Protein AF-A0A0D2Y845-F1 (afdb_monomer)

Structure (mmCIF, N/CA/C/O backbone):
data_AF-A0A0D2Y845-F1
#
_entry.id   AF-A0A0D2Y845-F1
#
loop_
_atom_site.group_PDB
_atom_site.id
_atom_site.type_symbol
_atom_site.label_atom_id
_atom_site.label_alt_id
_atom_site.label_comp_id
_atom_site.label_asym_id
_atom_site.label_entity_id
_atom_site.label_seq_id
_atom_site.pdbx_PDB_ins_code
_atom_site.Cartn_x
_atom_site.Cartn_y
_atom_site.Cartn_z
_atom_site.occupancy
_atom_site.B_iso_or_equiv
_atom_site.auth_seq_id
_atom_site.auth_comp_id
_atom_site.auth_asym_id
_atom_site.auth_atom_id
_atom_site.pdbx_PDB_model_num
ATOM 1 N N . MET A 1 1 ? 48.057 4.081 -8.245 1.00 29.75 1 MET A N 1
ATOM 2 C CA . MET A 1 1 ? 47.762 2.890 -9.068 1.00 29.75 1 MET A CA 1
ATOM 3 C C . MET A 1 1 ? 46.382 3.089 -9.659 1.00 29.75 1 MET A C 1
ATOM 5 O O . MET A 1 1 ? 45.409 3.048 -8.919 1.00 29.75 1 MET A O 1
ATOM 9 N N . ASP A 1 2 ? 46.327 3.400 -10.952 1.00 28.05 2 ASP A N 1
ATOM 10 C CA . ASP A 1 2 ? 45.091 3.588 -11.713 1.00 28.05 2 ASP A CA 1
ATOM 11 C C . ASP A 1 2 ? 44.331 2.267 -11.837 1.00 28.05 2 ASP A C 1
ATOM 13 O O . ASP A 1 2 ? 44.750 1.353 -12.551 1.00 28.05 2 ASP A O 1
ATOM 17 N N . ILE A 1 3 ? 43.208 2.162 -11.132 1.00 28.89 3 ILE A N 1
ATOM 18 C CA . ILE A 1 3 ? 42.312 1.010 -11.218 1.00 28.89 3 ILE A CA 1
ATOM 19 C C . ILE A 1 3 ? 41.376 1.257 -12.403 1.00 28.89 3 ILE A C 1
ATOM 21 O O . ILE A 1 3 ? 40.410 2.014 -12.320 1.00 28.89 3 ILE A O 1
ATOM 25 N N . ARG A 1 4 ? 41.704 0.636 -13.540 1.00 22.50 4 ARG A N 1
ATOM 26 C CA . ARG A 1 4 ? 40.852 0.592 -14.733 1.00 22.50 4 ARG A CA 1
ATOM 27 C C . ARG A 1 4 ? 39.548 -0.138 -14.394 1.00 22.50 4 ARG A C 1
ATOM 29 O O . ARG A 1 4 ? 39.574 -1.303 -14.007 1.00 22.50 4 ARG A O 1
ATOM 36 N N . PHE A 1 5 ? 38.416 0.538 -14.579 1.00 29.61 5 PHE A N 1
ATOM 37 C CA . PHE A 1 5 ? 37.100 -0.099 -14.629 1.00 29.61 5 PHE A CA 1
ATOM 38 C C . PHE A 1 5 ? 37.082 -1.137 -15.771 1.00 29.61 5 PHE A C 1
ATOM 40 O O . PHE A 1 5 ? 37.574 -0.828 -16.858 1.00 29.61 5 PHE A O 1
ATOM 47 N N . PRO A 1 6 ? 36.501 -2.338 -15.589 1.00 28.25 6 PRO A N 1
ATOM 48 C CA . PRO A 1 6 ? 36.469 -3.376 -16.626 1.00 28.25 6 PRO A CA 1
ATOM 49 C C . PRO A 1 6 ? 35.501 -3.069 -17.783 1.00 28.25 6 PRO A C 1
ATOM 51 O O . PRO A 1 6 ? 35.320 -3.893 -18.672 1.00 28.25 6 PRO A O 1
ATOM 54 N N . TYR A 1 7 ? 34.910 -1.876 -17.822 1.00 35.81 7 TYR A N 1
ATOM 55 C CA . TYR A 1 7 ? 34.049 -1.429 -18.909 1.00 35.81 7 TYR A CA 1
ATOM 56 C C . TYR A 1 7 ? 34.626 -0.123 -19.454 1.00 35.81 7 TYR A C 1
ATOM 58 O O . TYR A 1 7 ? 34.648 0.891 -18.757 1.00 35.81 7 TYR A O 1
ATOM 66 N N . GLY A 1 8 ? 35.165 -0.169 -20.677 1.00 28.34 8 GLY A N 1
ATOM 67 C CA . GLY A 1 8 ? 35.668 1.015 -21.375 1.00 28.34 8 GLY A CA 1
ATOM 68 C C . GLY A 1 8 ? 34.583 2.090 -21.552 1.00 28.34 8 GLY A C 1
ATOM 69 O O . GLY A 1 8 ? 33.405 1.829 -21.299 1.00 28.34 8 GLY A O 1
ATOM 70 N N . PRO A 1 9 ? 34.946 3.308 -21.993 1.00 30.45 9 PRO A N 1
ATOM 71 C CA . PRO A 1 9 ? 33.987 4.384 -22.205 1.00 30.45 9 PRO A CA 1
ATOM 72 C C . PRO A 1 9 ? 33.034 4.003 -23.346 1.00 30.45 9 PRO A C 1
ATOM 74 O O . PRO A 1 9 ? 33.333 4.205 -24.523 1.00 30.45 9 PRO A O 1
ATOM 77 N N . HIS A 1 10 ? 31.874 3.437 -23.016 1.00 44.12 10 HIS A N 1
ATOM 78 C CA . HIS A 1 10 ? 30.767 3.394 -23.958 1.00 44.12 10 HIS A CA 1
ATOM 79 C C . HIS A 1 10 ? 30.378 4.843 -24.257 1.00 44.12 10 HIS A C 1
ATOM 81 O O . HIS A 1 10 ? 30.117 5.621 -23.340 1.00 44.12 10 HIS A O 1
ATOM 87 N N . ARG A 1 11 ? 30.389 5.225 -25.543 1.00 42.72 11 ARG A N 1
ATOM 88 C CA . ARG A 1 11 ? 29.846 6.515 -25.986 1.00 42.72 11 ARG A CA 1
ATOM 89 C C . ARG A 1 11 ? 28.438 6.638 -25.409 1.00 42.72 11 ARG A C 1
ATOM 91 O O . ARG A 1 11 ? 27.589 5.814 -25.740 1.00 42.72 11 ARG A O 1
ATOM 98 N N . ILE A 1 12 ? 28.215 7.641 -24.560 1.00 51.91 12 ILE A N 1
ATOM 99 C CA . ILE A 1 12 ? 26.880 7.992 -24.072 1.00 51.91 12 ILE A CA 1
ATOM 100 C C . ILE A 1 12 ? 26.038 8.253 -25.322 1.00 51.91 12 ILE A C 1
ATOM 102 O O . ILE A 1 12 ? 26.299 9.200 -26.065 1.00 51.91 12 ILE A O 1
ATOM 106 N N . ALA A 1 13 ? 25.103 7.353 -25.619 1.00 53.66 13 ALA A N 1
ATOM 107 C CA . ALA A 1 13 ? 24.225 7.516 -26.766 1.00 53.66 13 ALA A CA 1
ATOM 108 C C . ALA A 1 13 ? 23.350 8.750 -26.505 1.00 53.66 13 ALA A C 1
ATOM 110 O O . ALA A 1 13 ? 22.853 8.874 -25.388 1.00 53.66 13 ALA A O 1
ATOM 111 N N . PRO A 1 14 ? 23.151 9.673 -27.461 1.00 57.75 14 PRO A N 1
ATOM 112 C CA . PRO A 1 14 ? 22.289 10.829 -27.234 1.00 57.75 14 PRO A CA 1
ATOM 113 C C . PRO A 1 14 ? 20.884 10.371 -26.825 1.00 57.75 14 PRO A C 1
ATOM 115 O O . PRO A 1 14 ? 20.387 9.355 -27.317 1.00 57.75 14 PRO A O 1
ATOM 118 N N . GLN A 1 15 ? 20.261 11.103 -25.902 1.00 64.88 15 GLN A N 1
ATOM 119 C CA . GLN A 1 15 ? 18.885 10.842 -25.493 1.00 64.88 15 GLN A CA 1
ATOM 120 C C . GLN A 1 15 ? 17.972 11.054 -26.704 1.00 64.88 15 GLN A C 1
ATOM 122 O O . GLN A 1 15 ? 18.014 12.102 -27.353 1.00 64.88 15 GLN A O 1
ATOM 127 N N . CYS A 1 16 ? 17.195 10.030 -27.059 1.00 68.06 16 CYS A N 1
ATOM 128 C CA . CYS A 1 16 ? 16.319 10.096 -28.220 1.00 68.06 16 CYS A CA 1
ATOM 129 C C . CYS A 1 16 ? 15.251 11.177 -28.001 1.00 68.06 16 CYS A C 1
ATOM 131 O O . CYS A 1 16 ? 14.452 11.073 -27.076 1.00 68.06 16 CYS A O 1
ATOM 133 N N . GLN A 1 17 ? 15.213 12.190 -28.871 1.00 70.00 17 GLN A N 1
ATOM 134 C CA . GLN A 1 17 ? 14.203 13.258 -28.825 1.00 70.00 17 GLN A CA 1
ATOM 135 C C . GLN A 1 17 ? 12.869 12.861 -29.478 1.00 70.00 17 GLN A C 1
ATOM 137 O O . GLN A 1 17 ? 11.931 13.656 -29.529 1.00 70.00 17 GLN A O 1
ATOM 142 N N . ALA A 1 18 ? 12.767 11.643 -30.021 1.00 75.88 18 ALA A N 1
ATOM 143 C CA . ALA A 1 18 ? 11.532 11.182 -30.633 1.00 75.88 18 ALA A CA 1
ATOM 144 C C . ALA A 1 18 ? 10.440 10.958 -29.567 1.00 75.88 18 ALA A C 1
ATOM 146 O O . ALA A 1 18 ? 10.749 10.548 -28.445 1.00 75.88 18 ALA A O 1
ATOM 147 N N . PRO A 1 19 ? 9.153 11.148 -29.919 1.00 83.81 19 PRO A N 1
ATOM 148 C CA . PRO A 1 19 ? 8.052 10.904 -28.998 1.00 83.81 19 PRO A CA 1
ATOM 149 C C . PRO A 1 19 ? 8.077 9.482 -28.407 1.00 83.81 19 PRO A C 1
ATOM 151 O O . PRO A 1 19 ? 8.453 8.529 -29.112 1.00 83.81 19 PRO A O 1
ATOM 154 N N . PRO A 1 20 ? 7.632 9.311 -27.146 1.00 88.00 20 PRO A N 1
ATOM 155 C CA . PRO A 1 20 ? 7.591 8.008 -26.491 1.00 88.00 20 PRO A CA 1
ATOM 156 C C . PRO A 1 20 ? 6.699 7.025 -27.255 1.00 88.00 20 PRO A C 1
ATOM 158 O O . PRO A 1 20 ? 5.764 7.417 -27.960 1.00 88.00 20 PRO A O 1
ATOM 161 N N . ILE A 1 21 ? 6.970 5.730 -27.097 1.00 89.69 21 ILE A N 1
ATOM 162 C CA . ILE A 1 21 ? 6.061 4.684 -27.565 1.00 89.69 21 ILE A CA 1
ATOM 163 C C . ILE A 1 21 ? 4.853 4.661 -26.628 1.00 89.69 21 ILE A C 1
ATOM 165 O O . ILE A 1 21 ? 4.997 4.655 -25.406 1.00 89.69 21 ILE A O 1
ATOM 169 N N . VAL A 1 22 ? 3.659 4.681 -27.217 1.00 91.06 22 VAL A N 1
ATOM 170 C CA . VAL A 1 22 ? 2.389 4.707 -26.489 1.00 91.06 22 VAL A CA 1
ATOM 171 C C . VAL A 1 22 ? 1.679 3.382 -26.701 1.00 91.06 22 VAL A C 1
ATOM 173 O O . VAL A 1 22 ? 1.305 3.063 -27.829 1.00 91.06 22 VAL A O 1
ATOM 176 N N . ILE A 1 23 ? 1.459 2.643 -25.618 1.00 91.94 23 ILE A N 1
ATOM 177 C CA . ILE A 1 23 ? 0.666 1.413 -25.625 1.00 91.94 23 ILE A CA 1
ATOM 178 C C . ILE A 1 23 ? -0.760 1.765 -25.224 1.00 91.94 23 ILE A C 1
ATOM 180 O O . ILE A 1 23 ? -0.984 2.552 -24.299 1.00 91.94 23 ILE A O 1
ATOM 184 N N . ARG A 1 24 ? -1.732 1.223 -25.960 1.00 90.81 24 ARG A N 1
ATOM 185 C CA . ARG A 1 24 ? -3.135 1.615 -25.856 1.00 90.81 24 ARG A CA 1
ATOM 186 C C . ARG A 1 24 ? -4.033 0.419 -25.579 1.00 90.81 24 ARG A C 1
ATOM 188 O O . ARG A 1 24 ? -3.859 -0.631 -26.179 1.00 90.81 24 ARG A O 1
ATOM 195 N N . HIS A 1 25 ? -5.042 0.629 -24.748 1.00 89.75 25 HIS A N 1
ATOM 196 C CA . HIS A 1 25 ? -6.138 -0.301 -24.564 1.00 89.75 25 HIS A CA 1
ATOM 197 C C . HIS A 1 25 ? -7.056 -0.291 -25.806 1.00 89.75 25 HIS A C 1
ATOM 199 O O . HIS A 1 25 ? -7.486 0.788 -26.228 1.00 89.75 25 HIS A O 1
ATOM 205 N N . PRO A 1 26 ? -7.407 -1.453 -26.381 1.00 87.00 26 PRO A N 1
ATOM 206 C CA . PRO A 1 26 ? -8.127 -1.542 -27.656 1.00 87.00 26 PRO A CA 1
ATOM 207 C C . PRO A 1 26 ? -9.555 -0.973 -27.616 1.00 87.00 26 PRO A C 1
ATOM 209 O O . PRO A 1 26 ? -9.948 -0.257 -28.538 1.00 87.00 26 PRO A O 1
ATOM 212 N N . HIS A 1 27 ? -10.310 -1.225 -26.540 1.00 85.62 27 HIS A N 1
ATOM 213 C CA . HIS A 1 27 ? -11.726 -0.827 -26.433 1.00 85.62 27 HIS A CA 1
ATOM 214 C C . HIS A 1 27 ? -12.003 0.641 -26.064 1.00 85.62 27 HIS A C 1
ATOM 216 O O . HIS A 1 27 ? -13.142 1.080 -26.207 1.00 85.62 27 HIS A O 1
ATOM 222 N N . TYR A 1 28 ? -11.023 1.419 -25.585 1.00 85.00 28 TYR A N 1
ATOM 223 C CA . TYR A 1 28 ? -11.273 2.814 -25.181 1.00 85.00 28 TYR A CA 1
ATOM 224 C C . TYR A 1 28 ? -10.981 3.814 -26.320 1.00 85.00 28 TYR A C 1
ATOM 226 O O . TYR A 1 28 ? -10.122 3.563 -27.176 1.00 85.00 28 TYR A O 1
ATOM 234 N N . PRO A 1 29 ? -11.644 4.991 -26.336 1.00 83.00 29 PRO A N 1
ATOM 235 C CA . PRO A 1 29 ? -11.369 6.045 -27.312 1.00 83.00 29 PRO A CA 1
ATOM 236 C C . PRO A 1 29 ? -9.913 6.519 -27.273 1.00 83.00 29 PRO A C 1
ATOM 238 O O . PRO A 1 29 ? -9.291 6.552 -26.217 1.00 83.00 29 PRO A O 1
ATOM 241 N N . THR A 1 30 ? -9.365 6.968 -28.405 1.00 80.62 30 THR A N 1
ATOM 242 C CA . THR A 1 30 ? -7.929 7.284 -28.563 1.00 80.62 30 THR A CA 1
ATOM 243 C C . THR A 1 30 ? -7.391 8.297 -27.539 1.00 80.62 30 THR A C 1
ATOM 245 O O . THR A 1 30 ? -6.238 8.220 -27.133 1.00 80.62 30 THR A O 1
ATOM 248 N N . TYR A 1 31 ? -8.198 9.248 -27.083 1.00 80.19 31 TYR A N 1
ATOM 249 C CA . TYR A 1 31 ? -7.777 10.244 -26.087 1.00 80.19 31 TYR A CA 1
ATOM 250 C C . TYR A 1 31 ? -7.807 9.712 -24.639 1.00 80.19 31 TYR A C 1
ATOM 252 O O . TYR A 1 31 ? -7.300 10.362 -23.734 1.00 80.19 31 TYR A O 1
ATOM 260 N N . GLN A 1 32 ? -8.362 8.517 -24.431 1.00 82.75 32 GLN A N 1
ATOM 261 C CA . GLN A 1 32 ? -8.544 7.841 -23.141 1.00 82.75 32 GLN A CA 1
ATOM 262 C C . GLN A 1 32 ? -7.921 6.439 -23.095 1.00 82.75 32 GLN A C 1
ATOM 264 O O . GLN A 1 32 ? -7.968 5.772 -22.069 1.00 82.75 32 GLN A O 1
ATOM 269 N N . SER A 1 33 ? -7.357 5.972 -24.206 1.00 86.44 33 SER A N 1
ATOM 270 C CA . SER A 1 33 ? -6.899 4.595 -24.352 1.00 86.44 33 SER A CA 1
ATOM 271 C C . SER A 1 33 ? -5.459 4.379 -23.906 1.00 86.44 33 SER A C 1
ATOM 273 O O . SER A 1 33 ? -4.983 3.262 -24.000 1.00 86.44 33 SER A O 1
ATOM 275 N N . THR A 1 34 ? -4.712 5.418 -23.540 1.00 90.06 34 THR A N 1
ATOM 276 C CA . THR A 1 34 ? -3.278 5.294 -23.241 1.00 90.06 34 THR A CA 1
ATOM 277 C C . THR A 1 34 ? -3.070 4.542 -21.932 1.00 90.06 34 THR A C 1
ATOM 279 O O . THR A 1 34 ? -3.443 5.069 -20.893 1.00 90.06 34 THR A O 1
ATOM 282 N N . LEU A 1 35 ? -2.455 3.358 -21.993 1.00 90.25 35 LEU A N 1
ATOM 283 C CA . LEU A 1 35 ? -2.086 2.550 -20.827 1.00 90.25 35 LEU A CA 1
ATOM 284 C C . LEU A 1 35 ? -0.686 2.912 -20.337 1.00 90.25 35 LEU A C 1
ATOM 286 O O . LEU A 1 35 ? -0.516 3.305 -19.191 1.00 90.25 35 LEU A O 1
ATOM 290 N N . LEU A 1 36 ? 0.305 2.814 -21.228 1.00 92.06 36 LEU A N 1
ATOM 291 C CA . LEU A 1 36 ? 1.716 3.009 -20.904 1.00 92.06 36 LEU A CA 1
ATOM 292 C C . LEU A 1 36 ? 2.349 3.994 -21.888 1.00 92.06 36 LEU A C 1
ATOM 294 O O . LEU A 1 36 ? 2.061 3.972 -23.091 1.00 92.06 36 LEU A O 1
ATOM 298 N N . ARG A 1 37 ? 3.241 4.845 -21.380 1.00 90.75 37 ARG A N 1
ATOM 299 C CA . ARG A 1 37 ? 4.096 5.731 -22.179 1.00 90.75 37 ARG A CA 1
ATOM 300 C C . ARG A 1 37 ? 5.539 5.425 -21.831 1.00 90.75 37 ARG A C 1
ATOM 302 O O . ARG A 1 37 ? 5.946 5.630 -20.697 1.00 90.75 37 ARG A O 1
ATOM 309 N N . LEU A 1 38 ? 6.289 4.931 -22.806 1.00 91.31 38 LEU A N 1
ATOM 310 C CA . LEU A 1 38 ? 7.636 4.422 -22.588 1.00 91.31 38 LEU A CA 1
ATOM 311 C C . LEU A 1 38 ? 8.640 5.185 -23.472 1.00 91.31 38 LEU A C 1
ATOM 313 O O . LEU A 1 38 ? 8.380 5.375 -24.668 1.00 91.31 38 LEU A O 1
ATOM 317 N N . PRO A 1 39 ? 9.780 5.640 -22.927 1.00 90.19 39 PRO A N 1
ATOM 318 C CA . PRO A 1 39 ? 10.798 6.348 -23.690 1.00 90.19 39 PRO A CA 1
ATOM 319 C C . PRO A 1 39 ? 11.588 5.394 -24.590 1.00 90.19 39 PRO A C 1
ATOM 321 O O . PRO A 1 39 ? 11.810 4.231 -24.266 1.00 90.19 39 PRO A O 1
ATOM 324 N N . ARG A 1 40 ? 12.047 5.905 -25.735 1.00 88.38 40 ARG A N 1
ATOM 325 C CA . ARG A 1 40 ? 12.838 5.142 -26.709 1.00 88.38 40 ARG A CA 1
ATOM 326 C C . ARG A 1 40 ? 14.312 5.155 -26.313 1.00 88.38 40 ARG A C 1
ATOM 328 O O . ARG A 1 40 ? 15.051 6.043 -26.732 1.00 88.38 40 ARG A O 1
ATOM 335 N N . LEU A 1 41 ? 14.726 4.200 -25.489 1.00 86.19 41 LEU A N 1
ATOM 336 C CA . LEU A 1 41 ? 16.092 4.132 -24.954 1.00 86.19 41 LEU A CA 1
ATOM 337 C C . LEU A 1 41 ? 16.890 2.919 -25.464 1.00 86.19 41 LEU A C 1
ATOM 339 O O . LEU A 1 41 ? 18.119 2.931 -25.394 1.00 86.19 41 LEU A O 1
ATOM 343 N N . ASP A 1 42 ? 16.231 1.912 -26.044 1.00 84.44 42 ASP A N 1
ATOM 344 C CA . ASP A 1 42 ? 16.898 0.738 -26.608 1.00 84.44 42 ASP A CA 1
ATOM 345 C C . ASP A 1 42 ? 17.443 1.030 -28.010 1.00 84.44 42 ASP A C 1
ATOM 347 O O . ASP A 1 42 ? 16.703 1.430 -28.910 1.00 84.44 42 ASP A O 1
ATOM 351 N N . VAL A 1 43 ? 18.743 0.810 -28.218 1.00 80.62 43 VAL A N 1
ATOM 352 C CA . VAL A 1 43 ? 19.405 1.055 -29.506 1.00 80.62 43 VAL A CA 1
ATOM 353 C C . VAL A 1 43 ? 19.143 -0.103 -30.471 1.00 80.62 43 VAL A C 1
ATOM 355 O O . VAL A 1 43 ? 19.555 -1.236 -30.236 1.00 80.62 43 VAL A O 1
ATOM 358 N N . VAL A 1 44 ? 18.529 0.204 -31.609 1.00 74.19 44 VAL A N 1
ATOM 359 C CA . VAL A 1 44 ? 18.261 -0.714 -32.719 1.00 74.19 44 VAL A CA 1
ATOM 360 C C . VAL A 1 44 ? 19.255 -0.426 -33.844 1.00 74.19 44 VAL A C 1
ATOM 362 O O . VAL A 1 44 ? 19.237 0.643 -34.464 1.00 74.19 44 VAL A O 1
ATOM 365 N N . LYS A 1 45 ? 20.141 -1.385 -34.136 1.00 63.22 45 LYS A N 1
ATOM 366 C CA . LYS A 1 45 ? 21.018 -1.308 -35.312 1.00 63.22 45 LYS A CA 1
ATOM 367 C C . LYS A 1 45 ? 20.182 -1.570 -36.565 1.00 63.22 45 LYS A C 1
ATOM 369 O O . LYS A 1 45 ? 19.669 -2.673 -36.732 1.00 63.22 45 LYS A O 1
ATOM 374 N N . LYS A 1 46 ? 20.064 -0.589 -37.464 1.00 54.62 46 LYS A N 1
ATOM 375 C CA . LYS A 1 46 ? 19.540 -0.848 -38.812 1.00 54.62 46 LYS A CA 1
ATOM 376 C C . LYS A 1 46 ? 20.580 -1.659 -39.581 1.00 54.62 46 LYS A C 1
ATOM 378 O O . LYS A 1 46 ? 21.694 -1.193 -39.807 1.00 54.62 46 LYS A O 1
ATOM 383 N N . SER A 1 47 ? 20.233 -2.884 -39.959 1.00 44.50 47 SER A N 1
ATOM 384 C CA . SER A 1 47 ? 21.056 -3.704 -40.843 1.00 44.50 47 SER A CA 1
ATOM 385 C C . SER A 1 47 ? 21.212 -3.001 -42.197 1.00 44.50 47 SER A C 1
ATOM 387 O O . SER A 1 47 ? 20.226 -2.828 -42.909 1.00 44.50 47 SER A O 1
ATOM 389 N N . GLY A 1 48 ? 22.439 -2.606 -42.554 1.00 50.31 48 GLY A N 1
ATOM 390 C CA . GLY A 1 48 ? 22.804 -2.311 -43.945 1.00 50.31 48 GLY A CA 1
ATOM 391 C C . GLY A 1 48 ? 23.077 -0.856 -44.346 1.00 50.31 48 GLY A C 1
ATOM 392 O O . GLY A 1 48 ? 23.229 -0.616 -45.539 1.00 50.31 48 GLY A O 1
ATOM 393 N N . GLN A 1 49 ? 23.192 0.112 -43.431 1.00 46.00 49 GLN A N 1
ATOM 394 C CA . GLN A 1 49 ? 23.675 1.459 -43.785 1.00 46.00 49 GLN A CA 1
ATOM 395 C C . GLN A 1 49 ? 24.891 1.852 -42.942 1.00 46.00 49 GLN A C 1
ATOM 397 O O . GLN A 1 49 ? 24.865 1.764 -41.718 1.00 46.00 49 GLN A O 1
ATOM 402 N N . PHE A 1 50 ? 25.956 2.282 -43.625 1.00 47.06 50 PHE A N 1
ATOM 403 C CA . PHE A 1 50 ? 27.200 2.809 -43.047 1.00 47.06 50 PHE A CA 1
ATOM 404 C C . PHE A 1 50 ? 27.046 4.223 -42.454 1.00 47.06 50 PHE A C 1
ATOM 406 O O . PHE A 1 50 ? 28.018 4.777 -41.945 1.00 47.06 50 PHE A O 1
ATOM 413 N N . ASP A 1 51 ? 25.830 4.776 -42.456 1.00 47.06 51 ASP A N 1
ATOM 414 C CA . ASP A 1 51 ? 25.531 6.069 -41.856 1.00 47.06 51 ASP A CA 1
ATOM 415 C C . ASP A 1 51 ? 24.992 5.916 -40.433 1.00 47.06 51 ASP A C 1
ATOM 417 O O . ASP A 1 51 ? 24.166 5.064 -40.109 1.00 47.06 51 ASP A O 1
ATOM 421 N N . SER A 1 52 ? 25.491 6.792 -39.575 1.00 49.50 52 SER A N 1
ATOM 422 C CA . SER A 1 52 ? 25.437 6.833 -38.113 1.00 49.50 52 SER A CA 1
ATOM 423 C C . SER A 1 52 ? 24.045 7.116 -37.510 1.00 49.50 52 SER A C 1
ATOM 425 O O . SER A 1 52 ? 23.932 7.726 -36.449 1.00 49.50 52 SER A O 1
ATOM 427 N N . ASN A 1 53 ? 22.971 6.631 -38.136 1.00 56.62 53 ASN A N 1
ATOM 428 C CA . ASN A 1 53 ? 21.605 6.759 -37.633 1.00 56.62 53 ASN A CA 1
ATOM 429 C C . ASN A 1 53 ? 21.210 5.538 -36.793 1.00 56.62 53 ASN A C 1
ATOM 431 O O . ASN A 1 53 ? 20.592 4.587 -37.277 1.00 56.62 53 ASN A O 1
ATOM 435 N N . PHE A 1 54 ? 21.546 5.582 -35.503 1.00 62.69 54 PHE A N 1
ATOM 436 C CA . PHE A 1 54 ? 20.949 4.692 -34.510 1.00 62.69 54 PHE A CA 1
ATOM 437 C C . PHE A 1 54 ? 19.430 4.919 -34.472 1.00 62.69 54 PHE A C 1
ATOM 439 O O . PHE A 1 54 ? 18.969 6.049 -34.306 1.00 62.69 54 PHE A O 1
ATOM 446 N N . ALA A 1 55 ? 18.641 3.856 -34.637 1.00 71.00 55 ALA A N 1
ATOM 447 C CA . ALA A 1 55 ? 17.215 3.905 -34.338 1.00 71.00 55 ALA A CA 1
ATOM 448 C C . ALA A 1 55 ? 17.018 3.567 -32.857 1.00 71.00 55 ALA A C 1
ATOM 450 O O . ALA A 1 55 ? 17.741 2.735 -32.320 1.00 71.00 55 ALA A O 1
ATOM 451 N N . TYR A 1 56 ? 16.048 4.201 -32.201 1.00 81.25 56 TYR A N 1
ATOM 452 C CA . TYR A 1 56 ? 15.756 3.957 -30.790 1.00 81.25 56 TYR A CA 1
ATOM 453 C C . TYR A 1 56 ? 14.341 3.396 -30.620 1.00 81.25 56 TYR A C 1
ATOM 455 O O . TYR A 1 56 ? 13.381 3.868 -31.244 1.00 81.25 56 TYR A O 1
ATOM 463 N N . GLY A 1 57 ? 14.214 2.391 -29.762 1.00 85.50 57 GLY A N 1
ATOM 464 C CA . GLY A 1 57 ? 12.978 1.676 -29.469 1.00 85.50 57 GLY A CA 1
ATOM 465 C C . GLY A 1 57 ? 12.897 1.254 -28.006 1.00 85.50 57 GLY A C 1
ATOM 466 O O . GLY A 1 57 ? 13.525 1.868 -27.145 1.00 85.50 57 GLY A O 1
ATOM 467 N N . ILE A 1 58 ? 12.097 0.220 -27.752 1.00 88.62 58 ILE A N 1
ATOM 468 C CA . ILE A 1 58 ? 11.919 -0.438 -26.453 1.00 88.62 58 ILE A CA 1
ATOM 469 C C . ILE A 1 58 ? 11.955 -1.950 -26.679 1.00 88.62 58 ILE A C 1
ATOM 471 O O . ILE A 1 58 ? 11.476 -2.431 -27.708 1.00 88.62 58 ILE A O 1
ATOM 475 N N . SER A 1 59 ? 12.493 -2.689 -25.714 1.00 89.44 59 SER A N 1
ATOM 476 C CA . SER A 1 59 ? 12.430 -4.146 -25.654 1.00 89.44 59 SER A CA 1
ATOM 477 C C . SER A 1 59 ? 10.978 -4.623 -25.694 1.00 89.44 59 SER A C 1
ATOM 479 O O . SER A 1 59 ? 10.187 -4.325 -24.795 1.00 89.44 59 SER A O 1
ATOM 481 N N . HIS A 1 60 ? 10.638 -5.381 -26.739 1.00 89.44 60 HIS A N 1
ATOM 482 C CA . HIS A 1 60 ? 9.303 -5.948 -26.928 1.00 89.44 60 HIS A CA 1
ATOM 483 C C . HIS A 1 60 ? 8.845 -6.746 -25.700 1.00 89.44 60 HIS A C 1
ATOM 485 O O . HIS A 1 60 ? 7.740 -6.548 -25.211 1.00 89.44 60 HIS A O 1
ATOM 491 N N . GLU A 1 61 ? 9.712 -7.609 -25.177 1.00 89.94 61 GLU A N 1
ATOM 492 C CA . GLU A 1 61 ? 9.425 -8.475 -24.032 1.00 89.94 61 GLU A CA 1
ATOM 493 C C . GLU A 1 61 ? 9.183 -7.670 -22.750 1.00 89.94 61 GLU A C 1
ATOM 495 O O . GLU A 1 61 ? 8.216 -7.919 -22.039 1.00 89.94 61 GLU A O 1
ATOM 500 N N . THR A 1 62 ? 9.981 -6.629 -22.492 1.00 92.56 62 THR A N 1
ATOM 501 C CA . THR A 1 62 ? 9.769 -5.744 -21.335 1.00 92.56 62 THR A CA 1
ATOM 502 C C . THR A 1 62 ? 8.429 -5.010 -21.430 1.00 92.56 62 THR A C 1
ATOM 504 O O . THR A 1 62 ? 7.720 -4.887 -20.432 1.00 92.56 62 THR A O 1
ATOM 507 N N . ALA A 1 63 ? 8.067 -4.533 -22.625 1.00 93.12 63 ALA A N 1
ATOM 508 C CA . ALA A 1 63 ? 6.781 -3.884 -22.862 1.00 93.12 63 ALA A CA 1
ATOM 509 C C . ALA A 1 63 ? 5.605 -4.860 -22.707 1.00 93.12 63 ALA A C 1
ATOM 511 O O . ALA A 1 63 ? 4.594 -4.500 -22.108 1.00 93.12 63 ALA A O 1
ATOM 512 N N . LEU A 1 64 ? 5.744 -6.089 -23.210 1.00 93.19 64 LEU A N 1
ATOM 513 C CA . LEU A 1 64 ? 4.732 -7.131 -23.078 1.00 93.19 64 LEU A CA 1
ATOM 514 C C . LEU A 1 64 ? 4.508 -7.499 -21.608 1.00 93.19 64 LEU A C 1
ATOM 516 O O . LEU A 1 64 ? 3.376 -7.438 -21.143 1.00 93.19 64 LEU A O 1
ATOM 520 N N . LEU A 1 65 ? 5.577 -7.783 -20.860 1.00 94.12 65 LEU A N 1
ATOM 521 C CA . LEU A 1 65 ? 5.502 -8.111 -19.433 1.00 94.12 65 LEU A CA 1
ATOM 522 C C . LEU A 1 65 ? 4.835 -6.992 -18.620 1.00 94.12 65 LEU A C 1
ATOM 524 O O . LEU A 1 65 ? 4.007 -7.265 -17.755 1.00 94.12 65 LEU A O 1
ATOM 528 N N . ALA A 1 66 ? 5.138 -5.726 -18.926 1.00 94.88 66 ALA A N 1
ATOM 529 C CA . ALA A 1 66 ? 4.470 -4.591 -18.292 1.00 94.88 66 ALA A CA 1
ATOM 530 C C . ALA A 1 66 ? 2.950 -4.597 -18.549 1.00 94.88 66 ALA A C 1
ATOM 532 O O . ALA A 1 66 ? 2.169 -4.350 -17.632 1.00 94.88 66 ALA A O 1
ATOM 533 N N . CYS A 1 67 ? 2.519 -4.919 -19.773 1.00 94.25 67 CYS A N 1
ATOM 534 C CA . CYS A 1 67 ? 1.100 -5.067 -20.104 1.00 94.25 67 CYS A CA 1
ATOM 535 C C . CYS A 1 67 ? 0.446 -6.262 -19.398 1.00 94.25 67 CYS A C 1
ATOM 537 O O . CYS A 1 67 ? -0.688 -6.150 -18.940 1.00 94.25 67 CYS A O 1
ATOM 539 N N . GLN A 1 68 ? 1.152 -7.387 -19.286 1.00 94.12 68 GLN A N 1
ATOM 540 C CA . GLN A 1 68 ? 0.651 -8.575 -18.594 1.00 94.12 68 GLN A CA 1
ATOM 541 C C . GLN A 1 68 ? 0.409 -8.290 -17.109 1.00 94.12 68 GLN A C 1
ATOM 543 O O . GLN A 1 68 ? -0.638 -8.657 -16.587 1.00 94.12 68 GLN A O 1
ATOM 548 N N . ILE A 1 69 ? 1.317 -7.563 -16.447 1.00 95.25 69 ILE A N 1
ATOM 549 C CA . ILE A 1 69 ? 1.181 -7.158 -15.037 1.00 95.25 69 ILE A CA 1
ATOM 550 C C . ILE A 1 69 ? -0.112 -6.367 -14.810 1.00 95.25 69 ILE A C 1
ATOM 552 O O . ILE A 1 69 ? -0.916 -6.721 -13.948 1.00 95.25 69 ILE A O 1
ATOM 556 N N . ILE A 1 70 ? -0.353 -5.327 -15.614 1.00 93.75 70 ILE A N 1
ATOM 557 C CA . ILE A 1 70 ? -1.534 -4.460 -15.452 1.00 93.75 70 ILE A CA 1
ATOM 558 C C . ILE A 1 70 ? -2.836 -5.164 -15.856 1.00 93.75 70 ILE A C 1
ATOM 560 O O . ILE A 1 70 ? -3.913 -4.746 -15.442 1.00 93.75 70 ILE A O 1
ATOM 564 N N . ALA A 1 71 ? -2.743 -6.240 -16.640 1.00 91.62 71 ALA A N 1
ATOM 565 C CA . ALA A 1 71 ? -3.852 -7.118 -16.997 1.00 91.62 71 ALA A CA 1
ATOM 566 C C . ALA A 1 71 ? -4.048 -8.281 -16.001 1.00 91.62 71 ALA A C 1
ATOM 568 O O . ALA A 1 71 ? -4.783 -9.216 -16.300 1.00 91.62 71 ALA A O 1
ATOM 569 N N . GLY A 1 72 ? -3.403 -8.253 -14.828 1.00 90.94 72 GLY A N 1
ATOM 570 C CA . GLY A 1 72 ? -3.559 -9.300 -13.811 1.00 90.94 72 GLY A CA 1
ATOM 571 C C . GLY A 1 72 ? -2.724 -10.551 -14.066 1.00 90.94 72 GLY A C 1
ATOM 572 O O . GLY A 1 72 ? -3.168 -11.654 -13.778 1.00 90.94 72 GLY A O 1
ATOM 573 N N . ASN A 1 73 ? -1.506 -10.379 -14.582 1.00 92.44 73 ASN A N 1
ATOM 574 C CA . ASN A 1 73 ? -0.582 -11.457 -14.954 1.00 92.44 73 ASN A CA 1
ATOM 575 C C . ASN A 1 73 ? -1.106 -12.348 -16.102 1.00 92.44 73 ASN A C 1
ATOM 577 O O . ASN A 1 73 ? -0.821 -13.544 -16.143 1.00 92.44 73 ASN A O 1
ATOM 581 N N . ALA A 1 74 ? -1.855 -11.763 -17.043 1.00 89.56 74 ALA A N 1
ATOM 582 C CA . ALA A 1 74 ? -2.433 -12.466 -18.190 1.00 89.56 74 ALA A CA 1
ATOM 583 C C . ALA A 1 74 ? -1.345 -13.016 -19.133 1.00 89.56 74 ALA A C 1
ATOM 585 O O . ALA A 1 74 ? -0.676 -12.257 -19.833 1.00 89.56 74 ALA A O 1
ATOM 586 N N . GLN A 1 75 ? -1.148 -14.335 -19.156 1.00 82.69 75 GLN A N 1
ATOM 587 C CA . GLN A 1 75 ? -0.075 -14.977 -19.932 1.00 82.69 75 GLN A CA 1
ATOM 588 C C . GLN A 1 75 ? -0.353 -15.018 -21.442 1.00 82.69 75 GLN A C 1
ATOM 590 O O . GLN A 1 75 ? 0.576 -15.085 -22.242 1.00 82.69 75 GLN A O 1
ATOM 595 N N . ASP A 1 76 ? -1.620 -14.934 -21.829 1.00 82.44 76 ASP A N 1
ATOM 596 C CA . ASP A 1 76 ? -2.126 -14.945 -23.202 1.00 82.44 76 ASP A CA 1
ATOM 597 C C . ASP A 1 76 ? -2.139 -13.556 -23.866 1.00 82.44 76 ASP A C 1
ATOM 599 O O . ASP A 1 76 ? -2.525 -13.417 -25.028 1.00 82.44 76 ASP A O 1
ATOM 603 N N . ALA A 1 77 ? -1.699 -12.510 -23.158 1.00 84.25 77 ALA A N 1
ATOM 604 C CA . ALA A 1 77 ? -1.649 -11.169 -23.721 1.00 84.25 77 ALA A CA 1
ATOM 605 C C . ALA A 1 77 ? -0.634 -11.067 -24.872 1.00 84.25 77 ALA A C 1
ATOM 607 O O . ALA A 1 77 ? 0.444 -11.662 -24.848 1.00 84.25 77 ALA A O 1
ATOM 608 N N . PHE A 1 78 ? -0.944 -10.218 -25.850 1.00 86.62 78 PHE A N 1
ATOM 609 C CA . PHE A 1 78 ? -0.067 -9.897 -26.972 1.00 86.62 78 PHE A CA 1
ATOM 610 C C . PHE A 1 78 ? -0.177 -8.414 -27.339 1.00 86.62 78 PHE A C 1
ATOM 612 O O . PHE A 1 78 ? -1.146 -7.728 -27.005 1.00 86.62 78 PHE A O 1
ATOM 619 N N . LEU A 1 79 ? 0.839 -7.898 -28.031 1.00 87.88 79 LEU A N 1
ATOM 620 C CA . LEU A 1 79 ? 0.841 -6.534 -28.555 1.00 87.88 79 LEU A CA 1
ATOM 621 C C . LEU A 1 79 ? 0.414 -6.554 -30.023 1.00 87.88 79 LEU A C 1
ATOM 623 O O . LEU A 1 79 ? 0.930 -7.348 -30.806 1.00 87.88 79 LEU A O 1
ATOM 627 N N . SER A 1 80 ? -0.477 -5.642 -30.410 1.00 87.75 80 SER A N 1
ATOM 628 C CA . SER A 1 80 ? -0.936 -5.488 -31.794 1.00 87.75 80 SER A CA 1
ATOM 629 C C . SER A 1 80 ? -0.766 -4.056 -32.299 1.00 87.75 80 SER A C 1
ATOM 631 O O . SER A 1 80 ? -0.837 -3.097 -31.526 1.00 87.75 80 SER A O 1
ATOM 633 N N . TYR A 1 81 ? -0.564 -3.908 -33.609 1.00 85.06 81 TYR A N 1
ATOM 634 C CA . TYR A 1 81 ? -0.579 -2.616 -34.297 1.00 85.06 81 TYR A CA 1
ATOM 635 C C . TYR A 1 81 ? -1.998 -2.090 -34.545 1.00 85.06 81 TYR A C 1
ATOM 637 O O . TYR A 1 81 ? -2.181 -0.887 -34.746 1.00 85.06 81 TYR A O 1
ATOM 645 N N . ASP A 1 82 ? -3.002 -2.968 -34.515 1.00 80.88 82 ASP A N 1
ATOM 646 C CA . ASP A 1 82 ? -4.405 -2.630 -34.731 1.00 80.88 82 ASP A CA 1
ATOM 647 C C . ASP A 1 82 ? -5.284 -2.966 -33.516 1.00 80.88 82 AS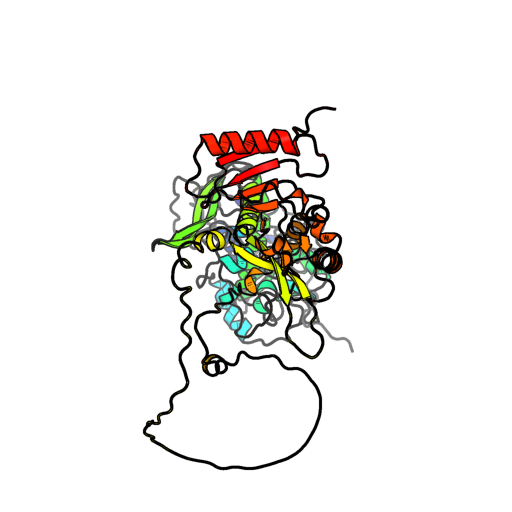P A C 1
ATOM 649 O O . ASP A 1 82 ? -4.954 -3.801 -32.674 1.00 80.88 82 ASP A O 1
ATOM 653 N N . ARG A 1 83 ? -6.454 -2.321 -33.444 1.00 79.12 83 ARG A N 1
ATOM 654 C CA . ARG A 1 83 ? -7.413 -2.504 -32.342 1.00 79.12 83 ARG A CA 1
ATOM 655 C C . ARG A 1 83 ? -8.070 -3.879 -32.301 1.00 79.12 83 ARG A C 1
ATOM 657 O O . ARG A 1 83 ? -8.549 -4.257 -31.240 1.00 79.12 83 ARG A O 1
ATOM 664 N N . LEU A 1 84 ? -8.153 -4.574 -33.434 1.00 76.75 84 LEU A N 1
ATOM 665 C CA . LEU A 1 84 ? -8.826 -5.868 -33.533 1.00 76.75 84 LEU A CA 1
ATOM 666 C C . LEU A 1 84 ? -7.871 -7.031 -33.240 1.00 76.75 84 LEU A C 1
ATOM 668 O O . LEU A 1 84 ? -8.301 -8.177 -33.302 1.00 76.75 84 LEU A O 1
ATOM 672 N N . GLY A 1 85 ? -6.591 -6.753 -32.965 1.00 76.00 85 GLY A N 1
ATOM 673 C CA . GLY A 1 85 ? -5.591 -7.787 -32.706 1.00 76.00 85 GLY A CA 1
ATOM 674 C C . GLY A 1 85 ? -5.176 -8.585 -33.946 1.00 76.00 85 GLY A C 1
ATOM 675 O O . GLY A 1 85 ? -4.530 -9.617 -33.809 1.00 76.00 85 GLY A O 1
ATOM 676 N N . LYS A 1 86 ? -5.536 -8.138 -35.156 1.00 76.81 86 LYS A N 1
ATOM 677 C CA . LYS A 1 86 ? -5.275 -8.865 -36.411 1.00 76.81 86 LYS A CA 1
ATOM 678 C C . LYS A 1 86 ? -3.840 -8.716 -36.914 1.00 76.81 86 LYS A C 1
ATOM 680 O O . LYS A 1 86 ? -3.369 -9.548 -37.682 1.00 76.81 86 LYS A O 1
ATOM 685 N N . GLN A 1 87 ? -3.155 -7.651 -36.517 1.00 79.31 87 GLN A N 1
ATOM 686 C CA . GLN A 1 87 ? -1.797 -7.315 -36.912 1.00 79.31 87 GLN A CA 1
ATOM 687 C C . GLN A 1 87 ? -0.883 -7.338 -35.685 1.00 79.31 87 GLN A C 1
ATOM 689 O O . GLN A 1 87 ? -0.380 -6.303 -35.235 1.00 79.31 87 GLN A O 1
ATOM 694 N N . SER A 1 88 ? -0.676 -8.541 -35.149 1.00 77.00 88 SER A N 1
ATOM 695 C CA . SER A 1 88 ? 0.217 -8.755 -34.012 1.00 77.00 88 SER A CA 1
ATOM 696 C C . SER A 1 88 ? 1.640 -8.264 -34.310 1.00 77.00 88 SER A C 1
ATOM 698 O O . SER A 1 88 ? 2.144 -8.392 -35.428 1.00 77.00 88 SER A O 1
ATOM 700 N N . VAL A 1 89 ? 2.296 -7.701 -33.293 1.00 74.06 89 VAL A N 1
ATOM 701 C CA . VAL A 1 89 ? 3.684 -7.217 -33.370 1.00 74.06 89 VAL A CA 1
ATOM 702 C C . VAL A 1 89 ? 4.666 -8.379 -33.571 1.00 74.06 89 VAL A C 1
ATOM 704 O O . VAL A 1 89 ? 5.683 -8.216 -34.243 1.00 74.06 89 VAL A O 1
ATOM 707 N N . ILE A 1 90 ? 4.336 -9.561 -33.043 1.00 70.69 90 ILE A N 1
ATOM 708 C CA . ILE A 1 90 ? 5.021 -10.836 -33.300 1.00 70.69 90 ILE A CA 1
ATOM 709 C C . ILE A 1 90 ? 3.954 -11.877 -33.646 1.00 70.69 90 ILE A C 1
ATOM 711 O O . ILE A 1 90 ? 2.922 -11.931 -32.982 1.00 70.69 90 ILE A O 1
ATOM 715 N N . MET A 1 91 ? 4.185 -12.706 -34.667 1.00 45.50 91 MET A N 1
ATOM 716 C CA . MET A 1 91 ? 3.282 -13.805 -35.034 1.00 45.50 91 MET A CA 1
ATOM 717 C C . MET A 1 91 ? 3.197 -14.810 -33.869 1.00 45.50 91 MET A C 1
ATOM 719 O O . MET A 1 91 ? 4.043 -15.687 -33.738 1.00 45.50 91 MET A O 1
ATOM 723 N N . SER A 1 92 ? 2.201 -14.643 -33.005 1.00 44.28 92 SER A N 1
ATOM 724 C CA . SER A 1 92 ? 1.797 -15.564 -31.942 1.00 44.28 92 SER A CA 1
ATOM 725 C C . SER A 1 92 ? 0.268 -15.631 -31.935 1.00 44.28 92 SER A C 1
ATOM 727 O O . SER A 1 92 ? -0.380 -14.735 -32.479 1.00 44.28 92 SER A O 1
ATOM 729 N N . SER A 1 93 ? -0.267 -16.737 -31.416 1.00 48.12 93 SER A N 1
ATOM 730 C CA . SER A 1 93 ? -1.622 -17.267 -31.624 1.00 48.12 93 SER A CA 1
ATOM 731 C C . SER A 1 93 ? -2.756 -16.239 -31.596 1.00 48.12 93 SER A C 1
ATOM 733 O O . SER A 1 93 ? -2.764 -15.322 -30.779 1.00 48.12 93 SER A O 1
ATOM 735 N N . GLU A 1 94 ? -3.737 -16.461 -32.474 1.00 44.88 94 GLU A N 1
ATOM 736 C CA . GLU A 1 94 ? -4.956 -15.666 -32.641 1.00 44.88 94 GLU A CA 1
ATOM 737 C C . GLU A 1 94 ? -5.652 -15.386 -31.299 1.00 44.88 94 GLU A C 1
ATOM 739 O O . GLU A 1 94 ? -6.199 -16.286 -30.665 1.00 44.88 94 GLU A O 1
ATOM 744 N N . GLY A 1 95 ? -5.647 -14.124 -30.868 1.00 47.31 95 GLY A N 1
ATOM 745 C CA . GLY A 1 95 ? -6.432 -13.685 -29.720 1.00 47.31 95 GLY A CA 1
ATOM 746 C C . GLY A 1 95 ? -7.907 -13.548 -30.085 1.00 47.31 95 GLY A C 1
ATOM 747 O O . GLY A 1 95 ? -8.253 -12.842 -31.035 1.00 47.31 95 GLY A O 1
ATOM 748 N N . GLN A 1 96 ? -8.794 -14.188 -29.321 1.00 49.66 96 GLN A N 1
ATOM 749 C CA . GLN A 1 96 ? -10.230 -13.937 -29.423 1.00 49.66 96 GLN A CA 1
ATOM 750 C C . GLN A 1 96 ? -10.566 -12.585 -28.783 1.00 49.66 96 GLN A C 1
ATOM 752 O O . GLN A 1 96 ? -10.294 -12.332 -27.613 1.00 49.66 96 GLN A O 1
ATOM 757 N N . SER A 1 97 ? -11.156 -11.693 -29.579 1.00 49.66 97 SER A N 1
ATOM 758 C CA . SER A 1 97 ? -11.660 -10.404 -29.113 1.00 49.66 97 SER A CA 1
ATOM 759 C C . SER A 1 97 ? -13.023 -10.598 -28.454 1.00 49.66 97 SER A C 1
ATOM 761 O O . SER A 1 97 ? -14.043 -10.606 -29.144 1.00 49.66 97 SER A O 1
ATOM 763 N N . ASP A 1 98 ? -13.060 -10.677 -27.128 1.00 53.53 98 ASP A N 1
ATOM 764 C CA . ASP A 1 98 ? -14.311 -10.517 -26.389 1.00 53.53 98 ASP A CA 1
ATOM 765 C C . ASP A 1 98 ? -14.907 -9.113 -26.605 1.00 53.53 98 ASP A C 1
ATOM 767 O O . ASP A 1 98 ? -14.208 -8.099 -26.724 1.00 53.53 98 ASP A O 1
ATOM 771 N N . ASN A 1 99 ? -16.241 -9.029 -26.634 1.00 60.81 99 ASN A N 1
ATOM 772 C CA . ASN A 1 99 ? -16.968 -7.772 -26.865 1.00 60.81 99 ASN A CA 1
ATOM 773 C C . ASN A 1 99 ? -16.843 -6.758 -25.707 1.00 60.81 99 ASN A C 1
ATOM 775 O O . ASN A 1 99 ? -17.256 -5.607 -25.855 1.00 60.81 99 ASN A O 1
ATOM 779 N N . LEU A 1 100 ? -16.281 -7.154 -24.560 1.00 69.69 100 LEU A N 1
ATOM 780 C CA . LEU A 1 100 ? -16.098 -6.294 -23.389 1.00 69.69 100 LEU A CA 1
ATOM 781 C C . LEU A 1 100 ? -14.625 -5.882 -23.225 1.00 69.69 100 LEU A C 1
ATOM 783 O O . LEU A 1 100 ? -13.743 -6.706 -23.454 1.00 69.69 100 LEU A O 1
ATOM 787 N N . PRO A 1 101 ? -14.336 -4.640 -22.776 1.00 79.62 101 PRO A N 1
ATOM 788 C CA . PRO A 1 101 ? -12.968 -4.236 -22.448 1.00 79.62 101 PRO A CA 1
ATOM 789 C C . PRO A 1 101 ? -12.419 -5.147 -21.360 1.00 79.62 101 PRO A C 1
ATOM 791 O O . PRO A 1 101 ? -13.117 -5.357 -20.372 1.00 79.62 101 PRO A O 1
ATOM 794 N N . PHE A 1 102 ? -11.201 -5.666 -21.490 1.00 86.44 102 PHE A N 1
ATOM 795 C CA . PHE A 1 102 ? -10.594 -6.426 -20.397 1.00 86.44 102 PHE A CA 1
ATOM 796 C C . PHE A 1 102 ? -10.340 -5.514 -19.180 1.00 86.44 102 PHE A C 1
ATOM 798 O O . PHE A 1 102 ? -10.140 -4.304 -19.340 1.00 86.44 102 PHE A O 1
ATOM 805 N N . PRO A 1 103 ? -10.446 -6.041 -17.949 1.00 89.44 103 PRO A N 1
ATOM 806 C CA . PRO A 1 103 ? -10.233 -5.235 -16.759 1.00 89.44 103 PRO A CA 1
ATOM 807 C C . PRO A 1 103 ? -8.744 -4.925 -16.562 1.00 89.44 103 PRO A C 1
ATOM 809 O O . PRO A 1 103 ? -7.881 -5.745 -16.863 1.00 89.44 103 PRO A O 1
ATOM 812 N N . ILE A 1 104 ? -8.455 -3.730 -16.047 1.00 90.25 104 ILE A N 1
ATOM 813 C CA . ILE A 1 104 ? -7.094 -3.276 -15.734 1.00 90.25 104 ILE A CA 1
ATOM 814 C C . ILE A 1 104 ? -6.940 -3.128 -14.224 1.00 90.25 104 ILE A C 1
ATOM 816 O O . ILE A 1 104 ? -7.805 -2.565 -13.554 1.00 90.25 104 ILE A O 1
ATOM 820 N N . ILE A 1 105 ? -5.814 -3.581 -13.690 1.00 90.50 105 ILE A N 1
ATOM 821 C CA . ILE A 1 105 ? -5.380 -3.221 -12.345 1.00 90.50 105 ILE A CA 1
ATOM 822 C C . ILE A 1 105 ? -4.716 -1.848 -12.452 1.00 90.50 105 ILE A C 1
ATOM 824 O O . ILE A 1 105 ? -3.771 -1.652 -13.216 1.00 90.50 105 ILE A O 1
ATOM 828 N N . CYS A 1 106 ? -5.249 -0.867 -11.731 1.00 86.38 106 CYS A N 1
ATOM 829 C CA . CYS A 1 106 ? -4.747 0.509 -11.782 1.00 86.38 106 CYS A CA 1
ATOM 830 C C . CYS A 1 106 ? -3.645 0.773 -10.754 1.00 86.38 106 CYS A C 1
ATOM 832 O O . CYS A 1 106 ? -2.940 1.773 -10.855 1.00 86.38 106 CYS A O 1
ATOM 834 N N . ASP A 1 107 ? -3.517 -0.113 -9.772 1.00 85.81 107 ASP A N 1
ATOM 835 C CA . ASP A 1 107 ? -2.882 0.165 -8.501 1.00 85.81 107 ASP A CA 1
ATOM 836 C C . ASP A 1 107 ? -2.107 -1.055 -8.006 1.00 85.81 107 ASP A C 1
ATOM 838 O O . ASP A 1 107 ? -2.619 -2.170 -8.015 1.00 85.81 107 ASP A O 1
ATOM 842 N N . PHE A 1 108 ? -0.870 -0.840 -7.548 1.00 90.00 108 PHE A N 1
ATOM 843 C CA . PHE A 1 108 ? 0.005 -1.939 -7.125 1.00 90.00 108 PHE A CA 1
ATOM 844 C C . PHE A 1 108 ? -0.566 -2.732 -5.941 1.00 90.00 108 PHE A C 1
ATOM 846 O O . PHE A 1 108 ? -0.418 -3.944 -5.888 1.00 90.00 108 PHE A O 1
ATOM 853 N N . GLU A 1 109 ? -1.254 -2.072 -5.009 1.00 87.44 109 GLU A N 1
ATOM 854 C CA . GLU A 1 109 ? -1.865 -2.736 -3.848 1.00 87.44 109 GLU A CA 1
ATOM 855 C C . GLU A 1 109 ? -3.002 -3.703 -4.228 1.00 87.44 109 GLU A C 1
ATOM 857 O O . GLU A 1 109 ? -3.222 -4.696 -3.540 1.00 87.44 109 GLU A O 1
ATOM 862 N N . ASP A 1 110 ? -3.689 -3.448 -5.346 1.00 87.81 110 ASP A N 1
ATOM 863 C CA . ASP A 1 110 ? -4.733 -4.328 -5.885 1.00 87.81 110 ASP A CA 1
ATOM 864 C C . ASP A 1 110 ? -4.153 -5.420 -6.805 1.00 87.81 110 ASP A C 1
ATOM 866 O O . ASP A 1 110 ? -4.890 -6.229 -7.367 1.00 87.81 110 ASP A O 1
ATOM 870 N N . TRP A 1 111 ? -2.832 -5.457 -6.995 1.00 92.62 111 TRP A N 1
ATOM 871 C CA . TRP A 1 111 ? -2.173 -6.480 -7.795 1.00 92.62 111 TRP A CA 1
ATOM 872 C C . TRP A 1 111 ? -1.827 -7.702 -6.948 1.00 92.62 111 TRP A C 1
ATOM 874 O O . TRP A 1 111 ? -1.195 -7.586 -5.900 1.00 92.62 111 TRP A O 1
ATOM 884 N N . GLN A 1 112 ? -2.214 -8.887 -7.417 1.00 91.44 112 GLN A N 1
ATOM 885 C CA . GLN A 1 112 ? -1.822 -10.147 -6.793 1.00 91.44 112 GLN A CA 1
ATOM 886 C C . GLN A 1 112 ? -0.501 -10.646 -7.380 1.00 91.44 112 GLN A C 1
ATOM 888 O O . GLN A 1 112 ? -0.321 -10.699 -8.602 1.00 91.44 112 GLN A O 1
ATOM 893 N N . PHE A 1 113 ? 0.424 -11.027 -6.505 1.00 94.06 113 PHE A N 1
ATOM 894 C CA . PHE A 1 113 ? 1.716 -11.564 -6.896 1.00 94.06 113 PHE A CA 1
ATOM 895 C C . PHE A 1 113 ? 1.552 -12.980 -7.487 1.00 94.06 113 PHE A C 1
ATOM 897 O O . PHE A 1 113 ? 0.924 -13.835 -6.858 1.00 94.06 113 PHE A O 1
ATOM 904 N N . PRO A 1 114 ? 2.111 -13.273 -8.679 1.00 93.56 114 PRO A N 1
ATOM 905 C CA . PRO A 1 114 ? 1.954 -14.571 -9.336 1.00 93.56 114 PRO A CA 1
ATOM 906 C C . PRO A 1 114 ? 2.907 -15.621 -8.744 1.00 93.56 114 PRO A C 1
ATOM 908 O O . PRO A 1 114 ? 3.904 -16.011 -9.359 1.00 93.56 114 PRO A O 1
ATOM 911 N N . HIS A 1 115 ? 2.604 -16.090 -7.532 1.00 90.56 115 HIS A N 1
ATOM 912 C CA . HIS A 1 115 ? 3.383 -17.122 -6.844 1.00 90.56 115 HIS A CA 1
ATOM 913 C C . HIS A 1 115 ? 3.591 -18.356 -7.724 1.00 90.56 115 HIS A C 1
ATOM 915 O O . HIS A 1 115 ? 2.627 -18.908 -8.246 1.00 90.56 115 HIS A O 1
ATOM 921 N N . GLY A 1 116 ? 4.845 -18.792 -7.889 1.00 88.00 116 GLY A N 1
ATOM 922 C CA . GLY A 1 116 ? 5.198 -19.988 -8.669 1.00 88.00 116 GLY A CA 1
ATOM 923 C C . GLY A 1 116 ? 4.987 -19.872 -10.185 1.00 88.00 116 GLY A C 1
ATOM 924 O O . GLY A 1 116 ? 5.310 -20.807 -10.907 1.00 88.00 116 GLY 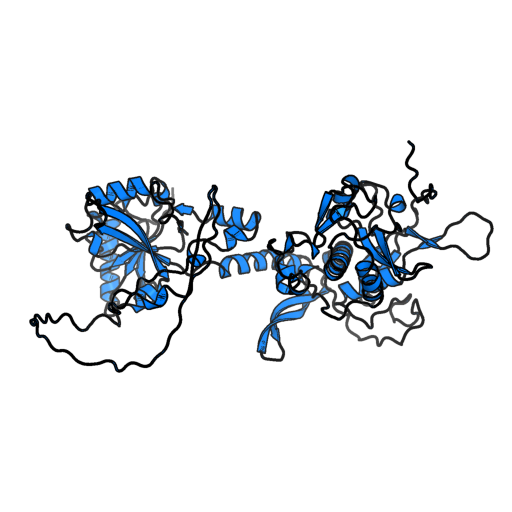A O 1
ATOM 925 N N . HIS A 1 117 ? 4.493 -18.732 -10.674 1.00 90.06 117 HIS A N 1
ATOM 926 C CA . HIS A 1 117 ? 4.147 -18.503 -12.079 1.00 90.06 117 HIS A CA 1
ATOM 927 C C . HIS A 1 117 ? 4.854 -17.255 -12.625 1.00 90.06 117 HIS A C 1
ATOM 929 O O . HIS A 1 117 ? 4.270 -16.465 -13.370 1.00 90.06 117 HIS A O 1
ATOM 935 N N . LEU A 1 118 ? 6.114 -17.046 -12.223 1.00 91.88 118 LEU A N 1
ATOM 936 C CA . LEU A 1 118 ? 6.926 -15.962 -12.767 1.00 91.88 118 LEU A CA 1
ATOM 937 C C . LEU A 1 118 ? 7.184 -16.179 -14.269 1.00 91.88 118 LEU A C 1
ATOM 939 O O . LEU A 1 118 ? 7.362 -17.320 -14.698 1.00 91.88 118 LEU A O 1
ATOM 943 N N . PRO A 1 119 ? 7.257 -15.105 -15.073 1.00 92.00 119 PRO A N 1
ATOM 944 C CA . PRO A 1 119 ? 7.534 -15.231 -16.500 1.00 92.00 119 PRO A CA 1
ATOM 945 C C . PRO A 1 119 ? 8.916 -15.845 -16.770 1.00 92.00 119 PRO A C 1
ATOM 947 O O . PRO A 1 119 ? 9.878 -15.552 -16.057 1.00 92.00 119 PRO A O 1
ATOM 950 N N . GLU A 1 120 ? 9.033 -16.629 -17.846 1.00 90.12 120 GLU A N 1
ATOM 951 C CA . GLU A 1 120 ? 10.258 -17.358 -18.229 1.00 90.12 120 GLU A CA 1
ATOM 952 C C . GLU A 1 120 ? 11.551 -16.513 -18.154 1.00 90.12 120 GLU A C 1
ATOM 954 O O . GLU A 1 120 ? 12.515 -16.982 -17.540 1.00 90.12 120 GLU A O 1
ATOM 959 N N . PRO A 1 121 ? 11.606 -15.256 -18.654 1.00 90.44 121 PRO A N 1
ATOM 960 C CA . PRO A 1 121 ? 12.834 -14.455 -18.608 1.00 90.44 121 PRO A CA 1
ATOM 961 C C . PRO A 1 121 ? 13.361 -14.209 -17.190 1.00 90.44 121 PRO A C 1
ATOM 963 O O . PRO A 1 121 ? 14.560 -14.023 -16.999 1.00 90.44 121 PRO A O 1
ATOM 966 N N . TRP A 1 122 ? 12.475 -14.197 -16.191 1.00 91.31 122 TRP A N 1
ATOM 967 C CA . TRP A 1 122 ? 12.846 -14.041 -14.786 1.00 91.31 122 TRP A CA 1
ATOM 968 C C . TRP A 1 122 ? 13.405 -15.344 -14.213 1.00 91.31 122 TRP A C 1
ATOM 970 O O . TRP A 1 122 ? 14.438 -15.316 -13.547 1.00 91.31 122 TRP A O 1
ATOM 980 N N . LEU A 1 123 ? 12.779 -16.482 -14.527 1.00 89.81 123 LEU A N 1
ATOM 981 C CA . LEU A 1 123 ? 13.221 -17.807 -14.075 1.00 89.81 123 LEU A CA 1
ATOM 982 C C . LEU A 1 123 ? 14.612 -18.167 -14.619 1.00 89.81 123 LEU A C 1
ATOM 984 O O . LEU A 1 123 ? 15.441 -18.717 -13.897 1.00 89.81 123 LEU A O 1
ATOM 988 N N . LEU A 1 124 ? 14.911 -17.792 -15.867 1.00 87.69 124 LEU A N 1
ATOM 989 C CA . LEU A 1 124 ? 16.212 -18.061 -16.490 1.00 87.69 124 LEU A CA 1
ATOM 990 C C . LEU A 1 124 ? 17.371 -17.263 -15.868 1.00 87.69 124 LEU A C 1
ATOM 992 O O . LEU A 1 124 ? 18.523 -17.679 -15.980 1.00 87.69 124 LEU A O 1
ATOM 996 N N . ILE A 1 125 ? 17.088 -16.146 -15.189 1.00 83.81 125 ILE A N 1
ATOM 997 C CA . ILE A 1 125 ? 18.102 -15.372 -14.453 1.00 83.81 125 ILE A CA 1
ATOM 998 C C . ILE A 1 125 ? 18.428 -16.009 -13.101 1.00 83.81 125 ILE A C 1
ATOM 1000 O O . ILE A 1 125 ? 19.554 -15.869 -12.620 1.00 83.81 125 ILE A O 1
ATOM 1004 N N . GLU A 1 126 ? 17.478 -16.712 -12.474 1.00 69.62 126 GLU A N 1
ATOM 1005 C CA . GLU A 1 126 ? 17.676 -17.284 -11.136 1.00 69.62 126 GLU A CA 1
ATOM 1006 C C . GLU A 1 126 ? 18.898 -18.210 -11.087 1.00 69.62 126 GLU A C 1
ATOM 1008 O O . GLU A 1 126 ? 19.694 -18.141 -10.148 1.00 69.62 126 GLU A O 1
ATOM 1013 N N . HIS A 1 127 ? 19.107 -18.995 -12.146 1.00 62.66 127 HIS A N 1
ATOM 1014 C CA . HIS A 1 127 ? 20.244 -19.906 -12.263 1.00 62.66 127 HIS A CA 1
ATOM 1015 C C . HIS A 1 127 ? 21.602 -19.181 -12.199 1.00 62.66 127 HIS A C 1
ATOM 1017 O O . HIS A 1 127 ? 22.551 -19.694 -11.616 1.00 62.66 127 HIS A O 1
ATOM 1023 N N . GLU A 1 128 ? 21.705 -17.962 -12.734 1.00 63.12 128 GLU A N 1
ATOM 1024 C CA . GLU A 1 128 ? 22.942 -17.170 -12.703 1.00 63.12 128 GLU A CA 1
ATOM 1025 C C . GLU A 1 128 ? 23.159 -16.470 -11.350 1.00 63.12 128 GLU A C 1
ATOM 1027 O O . GLU A 1 128 ? 24.291 -16.293 -10.888 1.00 63.12 128 GLU A O 1
ATOM 1032 N N . LEU A 1 129 ? 22.071 -16.067 -10.686 1.00 64.12 129 LEU A N 1
ATOM 1033 C CA . LEU A 1 129 ? 22.129 -15.403 -9.382 1.00 64.12 129 LEU A CA 1
ATOM 1034 C C . LEU A 1 129 ? 22.629 -16.337 -8.274 1.00 64.12 129 LEU A C 1
ATOM 1036 O O . LEU A 1 129 ? 23.292 -15.872 -7.345 1.00 64.12 129 LEU A O 1
ATOM 1040 N N . MET A 1 130 ? 22.351 -17.640 -8.378 1.00 56.31 130 MET A N 1
ATOM 1041 C CA . MET A 1 130 ? 22.828 -18.644 -7.420 1.00 56.31 130 MET A CA 1
ATOM 1042 C C . MET A 1 130 ? 24.342 -18.902 -7.511 1.00 56.31 130 MET A C 1
ATOM 1044 O O . MET A 1 130 ? 24.963 -19.267 -6.511 1.00 56.31 130 MET A O 1
ATOM 1048 N N . GLU A 1 131 ? 24.955 -18.677 -8.676 1.00 52.25 131 GLU A N 1
ATOM 1049 C CA . GLU A 1 131 ? 26.379 -18.951 -8.918 1.00 52.25 131 GLU A CA 1
ATOM 1050 C C . GLU A 1 131 ? 27.306 -17.832 -8.397 1.00 52.25 131 GLU A C 1
ATOM 1052 O O . GLU A 1 131 ? 28.464 -18.082 -8.057 1.00 52.25 131 GLU A O 1
ATOM 1057 N N . ASN A 1 132 ? 26.802 -16.600 -8.252 1.00 54.22 132 ASN A N 1
ATOM 1058 C CA . ASN A 1 132 ? 27.611 -15.417 -7.944 1.00 54.22 132 ASN A CA 1
ATOM 1059 C C . ASN A 1 132 ? 27.400 -14.887 -6.512 1.00 54.22 132 ASN A C 1
ATOM 1061 O O . ASN A 1 132 ? 26.624 -13.960 -6.273 1.00 54.22 132 ASN A O 1
ATOM 1065 N N . LYS A 1 133 ? 28.163 -15.411 -5.542 1.00 53.06 133 LYS A N 1
ATOM 1066 C CA . LYS A 1 133 ? 28.214 -14.885 -4.162 1.00 53.06 133 LYS A CA 1
ATOM 1067 C C . LYS A 1 133 ? 28.981 -13.554 -4.102 1.00 53.06 133 LYS A C 1
ATOM 1069 O O . LYS A 1 133 ? 30.180 -13.534 -3.829 1.00 53.06 133 LYS A O 1
ATOM 1074 N N . SER A 1 134 ? 28.313 -12.429 -4.359 1.00 55.38 134 SER A N 1
ATOM 1075 C CA . SER A 1 134 ? 28.883 -11.099 -4.096 1.00 55.38 134 SER A CA 1
ATOM 1076 C C . SER A 1 134 ? 28.808 -10.726 -2.611 1.00 55.38 134 SER A C 1
ATOM 1078 O O . SER A 1 134 ? 27.995 -11.246 -1.845 1.00 55.38 134 SER A O 1
ATOM 1080 N N . SER A 1 135 ? 29.665 -9.788 -2.195 1.00 57.97 135 SER A N 1
ATOM 1081 C CA . SER A 1 135 ? 29.551 -9.150 -0.881 1.00 57.97 135 SER A CA 1
ATOM 1082 C C . SER A 1 135 ? 28.220 -8.397 -0.783 1.00 57.97 135 SER A C 1
ATOM 1084 O O . SER A 1 135 ? 27.879 -7.599 -1.656 1.00 57.97 135 SER A O 1
ATOM 1086 N N . MET A 1 136 ? 27.484 -8.633 0.304 1.00 59.88 136 MET A N 1
ATOM 1087 C CA . MET A 1 136 ? 26.086 -8.220 0.503 1.00 59.88 136 MET A CA 1
ATOM 1088 C C . MET A 1 136 ? 25.823 -6.701 0.449 1.00 59.88 136 MET A C 1
ATOM 1090 O O . MET A 1 136 ? 24.672 -6.285 0.366 1.00 59.88 136 MET A O 1
ATOM 1094 N N . ASN A 1 137 ? 26.871 -5.871 0.468 1.00 59.53 137 ASN A N 1
ATOM 1095 C CA . ASN A 1 137 ? 26.768 -4.406 0.502 1.00 59.53 137 ASN A CA 1
ATOM 1096 C C . ASN A 1 137 ? 27.295 -3.730 -0.779 1.00 59.53 137 ASN A C 1
ATOM 1098 O O . ASN A 1 137 ? 27.472 -2.506 -0.819 1.00 59.53 137 ASN A O 1
ATOM 1102 N N . CYS A 1 138 ? 27.608 -4.513 -1.813 1.00 62.91 138 CYS A N 1
ATOM 1103 C CA . CYS A 1 138 ? 28.090 -3.990 -3.083 1.00 62.91 138 CYS A CA 1
ATOM 1104 C C . CYS A 1 138 ? 26.947 -3.364 -3.887 1.00 62.91 138 CYS A C 1
ATOM 1106 O O . CYS A 1 138 ? 25.881 -3.939 -4.079 1.00 62.91 138 CYS A O 1
ATOM 1108 N N . CYS A 1 139 ? 27.209 -2.168 -4.387 1.00 67.44 139 CYS A N 1
ATOM 1109 C CA . CYS A 1 139 ? 26.349 -1.418 -5.267 1.00 67.44 139 CYS A CA 1
ATOM 1110 C C . CYS A 1 139 ? 26.180 -2.164 -6.588 1.00 67.44 139 CYS A C 1
ATOM 1112 O O . CYS A 1 139 ? 27.166 -2.449 -7.273 1.00 67.44 139 CYS A O 1
ATOM 1114 N N . LEU A 1 140 ? 24.929 -2.371 -6.993 1.00 71.88 140 LEU A N 1
ATOM 1115 C CA . LEU A 1 140 ? 24.567 -3.065 -8.227 1.00 71.88 140 LEU A CA 1
ATOM 1116 C C . LEU A 1 140 ? 25.152 -2.417 -9.486 1.00 71.88 140 LEU A C 1
ATOM 1118 O O . LEU A 1 140 ? 25.334 -3.081 -10.495 1.00 71.88 140 LEU A O 1
ATOM 1122 N N . VAL A 1 141 ? 25.473 -1.124 -9.446 1.00 69.25 141 VAL A N 1
ATOM 1123 C CA . VAL A 1 141 ? 25.935 -0.375 -10.624 1.00 69.25 141 VAL A CA 1
ATOM 1124 C C . VAL A 1 141 ? 27.452 -0.181 -10.643 1.00 69.25 141 VAL A C 1
ATOM 1126 O O . VAL A 1 141 ? 28.051 -0.136 -11.719 1.00 69.25 141 VAL A O 1
ATOM 1129 N N . SER A 1 142 ? 28.085 -0.036 -9.475 1.00 66.25 142 SER A N 1
ATOM 1130 C CA . SER A 1 142 ? 29.514 0.301 -9.367 1.00 66.25 142 SER A CA 1
ATOM 1131 C C . SER A 1 142 ? 30.391 -0.772 -8.722 1.00 66.25 142 SER A C 1
ATOM 1133 O O . SER A 1 142 ? 31.608 -0.631 -8.774 1.00 66.25 142 SER A O 1
ATOM 1135 N N . GLY A 1 143 ? 29.818 -1.790 -8.074 1.00 64.69 143 GLY A N 1
ATOM 1136 C CA . GLY A 1 143 ? 30.560 -2.818 -7.332 1.00 64.69 143 GLY A CA 1
ATOM 1137 C C . GLY A 1 143 ? 31.159 -2.354 -5.992 1.00 64.69 143 GLY A C 1
ATOM 1138 O O . GLY A 1 143 ? 31.628 -3.183 -5.218 1.00 64.69 143 GLY A O 1
ATOM 1139 N N . ASN A 1 144 ? 31.106 -1.054 -5.676 1.00 71.25 144 ASN A N 1
ATOM 1140 C CA . ASN A 1 144 ? 31.588 -0.461 -4.415 1.00 71.25 144 ASN A CA 1
ATOM 1141 C C . ASN A 1 144 ? 30.492 -0.426 -3.342 1.00 71.25 144 ASN A C 1
ATOM 1143 O O . ASN A 1 144 ? 29.351 -0.734 -3.644 1.00 71.25 144 ASN A O 1
ATOM 1147 N N . LYS A 1 145 ? 30.779 -0.003 -2.102 1.00 75.50 145 LYS A N 1
ATOM 1148 C CA . LYS A 1 145 ? 29.734 0.163 -1.067 1.00 75.50 145 LYS A CA 1
ATOM 1149 C C . LYS A 1 145 ? 28.587 1.056 -1.573 1.00 75.50 145 LYS A C 1
ATOM 1151 O O . LYS A 1 145 ? 28.828 2.200 -1.958 1.00 75.50 145 LYS A O 1
ATOM 1156 N N . GLY A 1 146 ? 27.365 0.524 -1.591 1.00 79.12 146 GLY A N 1
ATOM 1157 C CA . GLY A 1 146 ? 26.152 1.252 -1.981 1.00 79.12 146 GLY A CA 1
ATOM 1158 C C . GLY A 1 146 ? 25.309 1.687 -0.782 1.00 79.12 146 GLY A C 1
ATOM 1159 O O . GLY A 1 146 ? 25.580 1.298 0.353 1.00 79.12 146 GLY A O 1
ATOM 1160 N N . LYS A 1 147 ? 24.275 2.491 -1.038 1.00 86.12 147 LYS A N 1
ATOM 1161 C CA . LYS A 1 147 ? 23.210 2.782 -0.070 1.00 86.12 147 LYS A CA 1
ATOM 1162 C C . LYS A 1 147 ? 22.090 1.746 -0.201 1.00 86.12 147 LYS A C 1
ATOM 1164 O O . LYS A 1 147 ? 21.817 1.335 -1.331 1.00 86.12 147 LYS A O 1
ATOM 1169 N N . PRO A 1 148 ? 21.451 1.335 0.906 1.00 86.25 148 PRO A N 1
ATOM 1170 C CA . PRO A 1 148 ? 20.329 0.408 0.852 1.00 86.25 148 PRO A CA 1
ATOM 1171 C C . PRO A 1 148 ? 19.155 1.035 0.091 1.00 86.25 148 PRO A C 1
ATOM 1173 O O . PRO A 1 148 ? 18.831 2.207 0.279 1.00 86.25 148 PRO A O 1
ATOM 1176 N N . ALA A 1 149 ? 18.537 0.235 -0.766 1.00 88.44 149 ALA A N 1
ATOM 1177 C CA . ALA A 1 149 ? 17.374 0.555 -1.570 1.00 88.44 149 ALA A CA 1
ATOM 1178 C C . ALA A 1 149 ? 16.347 -0.568 -1.390 1.00 88.44 149 ALA A C 1
ATOM 1180 O O . ALA A 1 149 ? 16.641 -1.737 -1.655 1.00 88.44 149 ALA A O 1
ATOM 1181 N N . PHE A 1 150 ? 15.155 -0.215 -0.916 1.00 89.81 150 PHE A N 1
ATOM 1182 C CA . PHE A 1 150 ? 14.071 -1.171 -0.713 1.00 89.81 150 PHE A CA 1
ATOM 1183 C C . PHE A 1 150 ? 13.371 -1.442 -2.045 1.00 89.81 150 PHE A C 1
ATOM 1185 O O . PHE A 1 150 ? 12.934 -0.512 -2.724 1.00 89.81 150 PHE A O 1
ATOM 1192 N N . LEU A 1 151 ? 13.289 -2.714 -2.433 1.00 91.88 151 LEU A N 1
ATOM 1193 C CA . LEU A 1 151 ? 12.640 -3.135 -3.673 1.00 91.88 151 LEU A CA 1
ATOM 1194 C C . LEU A 1 151 ? 11.132 -2.877 -3.594 1.00 91.88 151 LEU A C 1
ATOM 1196 O O . LEU A 1 151 ? 10.568 -2.191 -4.445 1.00 91.88 151 LEU A O 1
ATOM 1200 N N . VAL A 1 152 ? 10.501 -3.347 -2.525 1.00 91.12 152 VAL A N 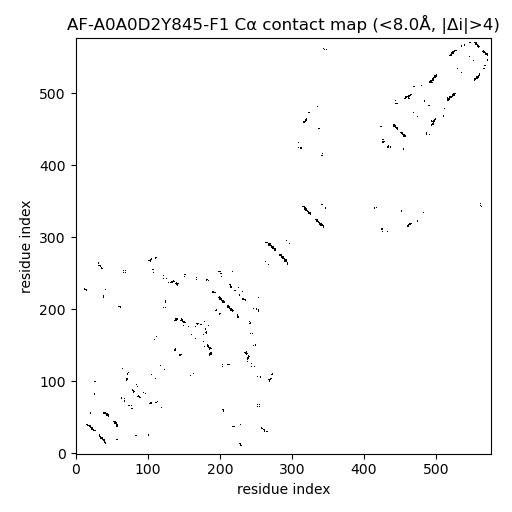1
ATOM 1201 C CA . VAL A 1 152 ? 9.142 -2.979 -2.138 1.00 91.12 152 VAL A CA 1
ATOM 1202 C C . VAL A 1 152 ? 9.240 -1.992 -0.967 1.00 91.12 152 VAL A C 1
ATOM 1204 O O . VAL A 1 152 ? 9.777 -2.367 0.081 1.00 91.12 152 VAL A O 1
ATOM 1207 N N . PRO A 1 153 ? 8.790 -0.734 -1.138 1.00 87.88 153 PRO A N 1
ATOM 1208 C CA . PRO A 1 153 ? 8.826 0.284 -0.089 1.00 87.88 153 PRO A CA 1
ATOM 1209 C C . PRO A 1 153 ? 8.064 -0.111 1.182 1.00 87.88 153 PRO A C 1
ATOM 1211 O O . PRO A 1 153 ? 7.174 -0.964 1.154 1.00 87.88 153 PRO A O 1
ATOM 1214 N N . GLN A 1 154 ? 8.402 0.535 2.301 1.00 80.69 154 GLN A N 1
ATOM 1215 C CA . GLN A 1 154 ? 7.811 0.244 3.612 1.00 80.69 154 GLN A CA 1
ATOM 1216 C C . GLN A 1 154 ? 6.297 0.491 3.633 1.00 80.69 154 GLN A C 1
ATOM 1218 O O . GLN A 1 154 ? 5.559 -0.238 4.292 1.00 80.69 154 GLN A O 1
ATOM 1223 N N . GLU A 1 155 ? 5.830 1.490 2.890 1.00 80.62 155 GLU A N 1
ATOM 1224 C CA . GLU A 1 155 ? 4.426 1.895 2.814 1.00 80.62 155 GLU A CA 1
ATOM 1225 C C . GLU A 1 155 ? 3.539 0.778 2.236 1.00 80.62 155 GLU A C 1
ATOM 1227 O O . GLU A 1 155 ? 2.336 0.748 2.474 1.00 80.62 155 GLU A O 1
ATOM 1232 N N . LEU A 1 156 ? 4.140 -0.184 1.526 1.00 83.75 156 LEU A N 1
ATOM 1233 C CA . LEU A 1 156 ? 3.467 -1.329 0.910 1.00 83.75 156 LEU A CA 1
ATOM 1234 C C . LEU A 1 156 ? 3.570 -2.603 1.762 1.00 83.75 156 LEU A C 1
ATOM 1236 O O . LEU A 1 156 ? 3.350 -3.709 1.268 1.00 83.75 156 LEU A O 1
ATOM 1240 N N . PHE A 1 157 ? 3.889 -2.479 3.053 1.00 78.94 157 PHE A N 1
ATOM 1241 C CA . PHE A 1 157 ? 3.904 -3.617 3.973 1.00 78.94 157 PHE A CA 1
ATOM 1242 C C . PHE A 1 157 ? 2.578 -4.408 4.022 1.00 78.94 157 PHE A C 1
ATOM 1244 O O . PHE A 1 157 ? 2.650 -5.639 3.992 1.00 78.94 157 PHE A O 1
ATOM 1251 N N . PRO A 1 158 ? 1.380 -3.782 4.007 1.00 79.25 158 PRO A N 1
ATOM 1252 C CA . PRO A 1 158 ? 0.121 -4.530 3.933 1.00 79.25 158 PRO A CA 1
ATOM 1253 C C . PRO A 1 158 ? 0.036 -5.423 2.689 1.00 79.25 158 PRO A C 1
ATOM 1255 O O . PRO A 1 158 ? -0.360 -6.583 2.780 1.00 79.25 158 PRO A O 1
ATOM 1258 N N . TRP A 1 159 ? 0.504 -4.923 1.541 1.00 86.88 159 TRP A N 1
ATOM 1259 C CA . TRP A 1 159 ? 0.557 -5.695 0.300 1.00 86.88 159 TRP A CA 1
ATOM 1260 C C . TRP A 1 159 ? 1.512 -6.895 0.403 1.00 86.88 159 TRP A C 1
ATOM 1262 O O . TRP A 1 159 ? 1.180 -7.980 -0.078 1.00 86.88 159 TRP A O 1
ATOM 1272 N N . LEU A 1 160 ? 2.667 -6.734 1.069 1.00 83.81 160 LEU A N 1
ATOM 1273 C CA . LEU A 1 160 ? 3.608 -7.836 1.325 1.00 83.81 160 LEU A CA 1
ATOM 1274 C C . LEU A 1 160 ? 2.963 -8.956 2.150 1.00 83.81 160 LEU A C 1
ATOM 1276 O O . LEU A 1 160 ? 3.198 -10.132 1.871 1.00 83.81 160 LEU A O 1
ATOM 1280 N N . GLN A 1 161 ? 2.163 -8.600 3.159 1.00 80.12 161 GLN A N 1
ATOM 1281 C CA . GLN A 1 161 ? 1.445 -9.568 3.992 1.00 80.12 161 GLN A CA 1
ATOM 1282 C C . GLN A 1 161 ? 0.323 -10.257 3.214 1.00 80.12 161 GLN A C 1
ATOM 1284 O O . GLN A 1 161 ? 0.234 -11.484 3.225 1.00 80.12 161 GLN A O 1
ATOM 1289 N N . GLN A 1 162 ? -0.492 -9.475 2.503 1.00 83.31 162 GLN A N 1
ATOM 1290 C CA . GLN A 1 162 ? -1.576 -9.969 1.656 1.00 83.31 162 GLN A CA 1
ATOM 1291 C C . GLN A 1 162 ? -1.075 -10.986 0.623 1.00 83.31 162 GLN A C 1
ATOM 1293 O O . GLN A 1 162 ? -1.696 -12.029 0.437 1.00 83.31 162 GLN A O 1
ATOM 1298 N N . ASN A 1 163 ? 0.071 -10.713 -0.000 1.00 87.00 163 ASN A N 1
ATOM 1299 C CA . ASN A 1 163 ? 0.692 -11.579 -1.001 1.00 87.00 163 ASN A CA 1
ATOM 1300 C C . ASN A 1 163 ? 1.725 -12.539 -0.407 1.00 87.00 163 ASN A C 1
ATOM 1302 O O . ASN A 1 163 ? 2.634 -12.943 -1.116 1.00 87.00 163 ASN A O 1
ATOM 1306 N N . ARG A 1 164 ? 1.666 -12.854 0.895 1.00 85.31 164 ARG A N 1
ATOM 1307 C CA . ARG A 1 164 ? 2.533 -13.855 1.553 1.00 85.31 164 ARG A CA 1
ATOM 1308 C C . ARG A 1 164 ? 4.009 -13.783 1.133 1.00 85.31 164 ARG A C 1
ATOM 1310 O O . ARG A 1 164 ? 4.704 -14.789 1.045 1.00 85.31 164 ARG A O 1
ATOM 1317 N N . MET A 1 165 ? 4.535 -12.577 0.915 1.00 85.81 165 MET A N 1
ATOM 1318 C CA . MET A 1 165 ? 5.884 -12.397 0.363 1.00 85.81 165 MET A CA 1
ATOM 1319 C C . MET A 1 165 ? 6.980 -12.862 1.336 1.00 85.81 165 MET A C 1
ATOM 1321 O O . MET A 1 165 ? 8.141 -13.000 0.951 1.00 85.81 165 MET A O 1
ATOM 1325 N N . ARG A 1 166 ? 6.610 -13.139 2.596 1.00 83.50 166 ARG A N 1
ATOM 1326 C CA . ARG A 1 166 ? 7.463 -13.771 3.608 1.00 83.50 166 ARG A CA 1
ATOM 1327 C C . ARG A 1 166 ? 7.909 -15.181 3.213 1.00 83.50 166 ARG A C 1
ATOM 1329 O O . ARG A 1 166 ? 8.981 -15.585 3.648 1.00 83.50 166 ARG A O 1
ATOM 1336 N N . ASP A 1 167 ? 7.163 -15.881 2.362 1.00 85.38 167 ASP A N 1
ATOM 1337 C CA . ASP A 1 167 ? 7.518 -17.228 1.892 1.00 85.38 167 ASP A CA 1
ATOM 1338 C C . ASP A 1 167 ? 8.840 -17.238 1.100 1.00 85.38 167 ASP A C 1
ATOM 1340 O O . ASP A 1 167 ? 9.505 -18.265 0.991 1.00 85.38 167 ASP A O 1
ATOM 1344 N N . TYR A 1 168 ? 9.261 -16.073 0.595 1.00 85.25 168 TYR A N 1
ATOM 1345 C CA . TYR A 1 168 ? 10.519 -15.880 -0.130 1.00 85.25 168 TYR A CA 1
ATOM 1346 C C . TYR A 1 168 ? 11.669 -15.367 0.747 1.00 85.25 168 TYR A C 1
ATOM 1348 O O . TYR A 1 168 ? 12.768 -15.119 0.248 1.00 85.25 168 TYR A O 1
ATOM 1356 N N . VAL A 1 169 ? 11.438 -15.175 2.046 1.00 84.50 169 VAL A N 1
ATOM 1357 C CA . VAL A 1 169 ? 12.458 -14.735 3.003 1.00 84.50 169 VAL A CA 1
ATOM 1358 C C . VAL A 1 169 ? 13.164 -15.954 3.596 1.00 84.50 169 VAL A C 1
ATOM 1360 O O . VAL A 1 169 ? 12.535 -16.953 3.933 1.00 84.50 169 VAL A O 1
ATOM 1363 N N . ALA A 1 170 ? 14.491 -15.881 3.731 1.00 76.44 170 ALA A N 1
ATOM 1364 C CA . ALA A 1 170 ? 15.280 -16.973 4.293 1.00 76.44 170 ALA A CA 1
ATOM 1365 C C . ALA A 1 170 ? 14.888 -17.274 5.752 1.00 76.44 170 ALA A C 1
ATOM 1367 O O . ALA A 1 170 ? 14.651 -16.364 6.551 1.00 76.44 170 ALA A O 1
ATOM 1368 N N . PHE A 1 171 ? 14.878 -18.560 6.107 1.00 63.94 171 PHE A N 1
ATOM 1369 C CA . PHE A 1 171 ? 14.649 -19.011 7.479 1.00 63.94 171 PHE A CA 1
ATOM 1370 C C . PHE A 1 171 ? 15.709 -18.411 8.423 1.00 63.94 171 PHE A C 1
ATOM 1372 O O . PHE A 1 171 ? 16.904 -18.496 8.138 1.00 63.94 171 PHE A O 1
ATOM 1379 N N . GLY A 1 172 ? 15.276 -17.789 9.524 1.00 59.31 172 GLY A N 1
ATOM 1380 C CA . GLY A 1 172 ? 16.161 -17.120 10.489 1.00 59.31 172 GLY A CA 1
ATOM 1381 C C . GLY A 1 172 ? 16.500 -15.651 10.188 1.00 59.31 172 GLY A C 1
ATOM 1382 O O . GLY A 1 172 ? 17.322 -15.071 10.892 1.00 59.31 172 GLY A O 1
ATOM 1383 N N . ASP A 1 173 ? 15.896 -15.014 9.176 1.00 67.62 173 ASP A N 1
ATOM 1384 C CA . ASP A 1 173 ? 15.957 -13.547 9.048 1.00 67.62 173 ASP A CA 1
ATOM 1385 C C . ASP A 1 173 ? 15.052 -12.903 10.120 1.00 67.62 173 ASP A C 1
ATOM 1387 O O . ASP A 1 173 ? 13.833 -12.835 9.967 1.00 67.62 173 ASP A O 1
ATOM 1391 N N . GLU A 1 174 ? 15.653 -12.458 11.228 1.00 57.75 174 GLU A N 1
ATOM 1392 C CA . GLU A 1 174 ? 14.964 -11.827 12.373 1.00 57.75 174 GLU A CA 1
ATOM 1393 C C . GLU A 1 174 ? 14.413 -10.423 12.064 1.00 57.75 174 GLU A C 1
ATOM 1395 O O . GLU A 1 174 ? 13.702 -9.823 12.873 1.00 57.75 174 GLU A O 1
ATOM 1400 N N . ARG A 1 175 ? 14.736 -9.859 10.894 1.00 65.75 175 ARG A N 1
ATOM 1401 C CA . ARG A 1 175 ? 14.300 -8.513 10.509 1.00 65.75 175 ARG A CA 1
ATOM 1402 C C . ARG A 1 175 ? 12.799 -8.487 10.225 1.00 65.75 175 ARG A C 1
ATOM 1404 O O . ARG A 1 175 ? 12.249 -9.375 9.577 1.00 65.75 175 ARG A O 1
ATOM 1411 N N . VAL A 1 176 ? 12.136 -7.410 10.651 1.00 57.56 176 VAL A N 1
ATOM 1412 C CA . VAL A 1 176 ? 10.707 -7.183 10.380 1.00 57.56 176 VAL A CA 1
ATOM 1413 C C . VAL A 1 176 ? 10.473 -7.179 8.867 1.00 57.56 176 VAL A C 1
ATOM 1415 O O . VAL A 1 176 ? 11.211 -6.515 8.149 1.00 57.56 176 VAL A O 1
ATOM 1418 N N . GLY A 1 177 ? 9.449 -7.899 8.391 1.00 60.16 177 GLY A N 1
ATOM 1419 C CA . GLY A 1 177 ? 9.290 -8.364 7.000 1.00 60.16 177 GLY A CA 1
ATOM 1420 C C . GLY A 1 177 ? 9.787 -7.450 5.866 1.00 60.16 177 GLY A C 1
ATOM 1421 O O . GLY A 1 177 ? 10.486 -7.932 4.979 1.00 60.16 177 GLY A O 1
ATOM 1422 N N . TYR A 1 178 ? 9.503 -6.140 5.889 1.00 66.38 178 TYR A N 1
ATOM 1423 C CA . TYR A 1 178 ? 9.949 -5.204 4.839 1.00 66.38 178 TYR A CA 1
ATOM 1424 C C . TYR A 1 178 ? 11.463 -4.903 4.853 1.00 66.38 178 TYR A C 1
ATOM 1426 O O . TYR A 1 178 ? 12.029 -4.541 3.823 1.00 66.38 178 TYR A O 1
ATOM 1434 N N . GLN A 1 179 ? 12.132 -5.063 5.996 1.00 73.12 179 GLN A N 1
ATOM 1435 C CA . GLN A 1 179 ? 13.579 -4.894 6.169 1.00 73.12 179 GLN A CA 1
ATOM 1436 C C . GLN A 1 179 ? 14.372 -6.171 5.871 1.00 73.12 179 GLN A C 1
ATOM 1438 O O . GLN A 1 179 ? 15.599 -6.182 6.042 1.00 73.12 179 GLN A O 1
ATOM 1443 N N . SER A 1 180 ? 13.689 -7.241 5.450 1.00 79.31 180 SER A N 1
ATOM 1444 C CA . SER A 1 180 ? 14.342 -8.488 5.081 1.00 79.31 180 SER A CA 1
ATOM 1445 C C . SER A 1 180 ? 15.413 -8.247 4.025 1.00 79.31 180 SER A C 1
ATOM 1447 O O . SER A 1 180 ? 15.260 -7.439 3.105 1.00 79.31 180 SER A O 1
ATOM 1449 N N . ARG A 1 181 ? 16.496 -9.015 4.124 1.00 81.81 181 ARG A N 1
ATOM 1450 C CA . ARG A 1 181 ? 17.585 -8.993 3.142 1.00 81.81 181 ARG A CA 1
ATOM 1451 C C . ARG A 1 181 ? 17.099 -9.320 1.729 1.00 81.81 181 ARG A C 1
ATOM 1453 O O . ARG A 1 181 ? 17.665 -8.806 0.771 1.00 81.81 181 ARG A O 1
ATOM 1460 N N . ALA A 1 182 ? 16.033 -10.113 1.615 1.00 84.62 182 ALA A N 1
ATOM 1461 C CA . ALA A 1 182 ? 15.395 -10.454 0.348 1.00 84.62 182 ALA A CA 1
ATOM 1462 C C . ALA A 1 182 ? 14.789 -9.230 -0.371 1.00 84.62 182 ALA A C 1
ATOM 1464 O O . ALA A 1 182 ? 14.740 -9.216 -1.601 1.00 84.62 182 ALA A O 1
ATOM 1465 N N . ASN A 1 183 ? 14.384 -8.199 0.383 1.00 88.88 183 ASN A N 1
ATOM 1466 C CA . ASN A 1 183 ? 13.741 -6.976 -0.109 1.00 88.88 183 ASN A CA 1
ATOM 1467 C C . ASN A 1 183 ? 14.710 -5.783 -0.259 1.00 88.88 183 ASN A C 1
ATOM 1469 O O . ASN A 1 183 ? 14.290 -4.676 -0.597 1.00 88.88 183 ASN A O 1
ATOM 1473 N N . VAL A 1 184 ? 16.007 -5.962 0.011 1.00 86.38 184 VAL A N 1
ATOM 1474 C CA . VAL A 1 184 ? 16.984 -4.864 -0.000 1.00 86.38 184 VAL A CA 1
ATOM 1475 C C . VAL A 1 184 ? 18.069 -5.128 -1.031 1.00 86.38 184 VAL A C 1
ATOM 1477 O O . VAL A 1 184 ? 18.758 -6.143 -0.984 1.00 86.38 184 VAL A O 1
ATOM 1480 N N . CYS A 1 185 ? 18.281 -4.163 -1.921 1.00 87.50 185 CYS A N 1
ATOM 1481 C CA . CYS A 1 185 ? 19.470 -4.100 -2.761 1.00 87.50 185 CYS A CA 1
ATOM 1482 C C . CYS A 1 185 ? 20.291 -2.844 -2.439 1.00 87.50 185 CYS A C 1
ATOM 1484 O O . CYS A 1 185 ? 19.856 -1.989 -1.673 1.00 87.50 185 CYS A O 1
ATOM 1486 N N . HIS A 1 186 ? 21.503 -2.727 -2.986 1.00 86.75 186 HIS A N 1
ATOM 1487 C CA . HIS A 1 186 ? 22.354 -1.559 -2.755 1.00 86.75 186 HIS A CA 1
ATOM 1488 C C . HIS A 1 186 ? 22.588 -0.792 -4.056 1.00 86.75 186 HIS A C 1
ATOM 1490 O O . HIS A 1 186 ? 23.073 -1.348 -5.040 1.00 86.75 186 HIS A O 1
ATOM 1496 N N . LEU A 1 187 ? 22.282 0.504 -4.063 1.00 86.25 187 LEU A N 1
ATOM 1497 C CA . LEU A 1 187 ? 22.422 1.383 -5.228 1.00 86.25 187 LEU A CA 1
ATOM 1498 C C . LEU A 1 187 ? 23.403 2.526 -4.951 1.00 86.25 187 LEU A C 1
ATOM 1500 O O . LEU A 1 187 ? 23.816 2.767 -3.812 1.00 86.25 187 LEU A O 1
ATOM 1504 N N . ARG A 1 188 ? 23.812 3.240 -6.006 1.00 85.44 188 ARG A N 1
ATOM 1505 C CA . ARG A 1 188 ? 24.555 4.492 -5.827 1.00 85.44 188 ARG A CA 1
ATOM 1506 C C . ARG A 1 188 ? 23.619 5.529 -5.207 1.0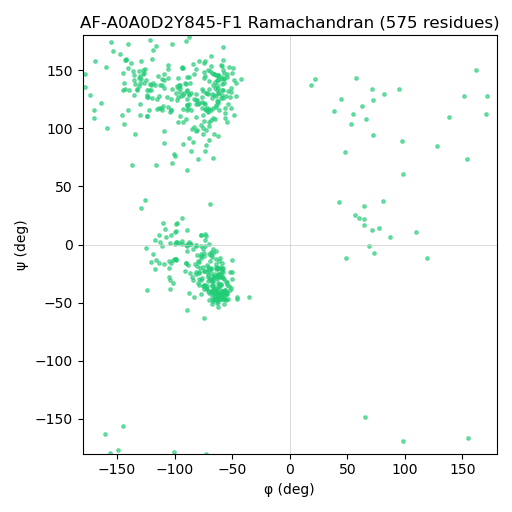0 85.44 188 ARG A C 1
ATOM 1508 O O . ARG A 1 188 ? 22.422 5.530 -5.469 1.00 85.44 188 ARG A O 1
ATOM 1515 N N . ALA A 1 189 ? 24.182 6.414 -4.390 1.00 84.75 189 ALA A N 1
ATOM 1516 C CA . ALA A 1 189 ? 23.404 7.421 -3.680 1.00 84.75 189 ALA A CA 1
ATOM 1517 C C . ALA A 1 189 ? 22.693 8.417 -4.612 1.00 84.75 189 ALA A C 1
ATOM 1519 O O . ALA A 1 189 ? 21.641 8.917 -4.238 1.00 84.75 189 ALA A O 1
ATOM 1520 N N . ASP A 1 190 ? 23.257 8.690 -5.790 1.00 84.31 190 ASP A N 1
ATOM 1521 C CA . ASP A 1 190 ? 22.713 9.628 -6.775 1.00 84.31 190 ASP A CA 1
ATOM 1522 C C . ASP A 1 190 ? 21.465 9.088 -7.482 1.00 84.31 190 ASP A C 1
ATOM 1524 O O . ASP A 1 190 ? 20.519 9.832 -7.692 1.00 84.31 190 ASP A O 1
ATOM 1528 N N . ILE A 1 191 ? 21.409 7.792 -7.789 1.00 88.00 191 ILE A N 1
ATOM 1529 C CA . ILE A 1 191 ? 20.258 7.179 -8.484 1.00 88.00 191 ILE A CA 1
ATOM 1530 C C . ILE A 1 191 ? 19.175 6.646 -7.533 1.00 88.00 191 ILE A C 1
ATOM 1532 O O . ILE A 1 191 ? 18.188 6.066 -7.980 1.00 88.00 191 ILE A O 1
ATOM 1536 N N . LEU A 1 192 ? 19.369 6.774 -6.217 1.00 88.50 192 LEU A N 1
ATOM 1537 C CA . LEU A 1 192 ? 18.426 6.249 -5.227 1.00 88.50 192 LEU A CA 1
ATOM 1538 C C . LEU A 1 192 ? 17.096 7.009 -5.256 1.00 88.50 192 LEU A C 1
ATOM 1540 O O . LEU A 1 192 ? 16.040 6.410 -5.077 1.00 88.50 192 LEU A O 1
ATOM 1544 N N . GLU A 1 193 ? 17.148 8.315 -5.506 1.00 89.00 193 GLU A N 1
ATOM 1545 C CA . GLU A 1 193 ? 15.958 9.152 -5.639 1.00 89.00 193 GLU A CA 1
ATOM 1546 C C . GLU A 1 193 ? 15.149 8.778 -6.886 1.00 89.00 193 GLU A C 1
ATOM 1548 O O . GLU A 1 193 ? 13.957 8.496 -6.771 1.00 89.00 193 GLU A O 1
ATOM 1553 N N . ASP A 1 194 ? 15.804 8.655 -8.044 1.00 90.75 194 ASP A N 1
ATOM 1554 C CA . ASP A 1 194 ? 15.201 8.148 -9.284 1.00 90.75 194 ASP A CA 1
ATOM 1555 C C . ASP A 1 194 ? 14.550 6.772 -9.072 1.00 90.75 194 ASP A C 1
ATOM 1557 O O . ASP A 1 194 ? 13.441 6.501 -9.544 1.00 90.75 194 ASP A O 1
ATOM 1561 N N . PHE A 1 195 ? 15.231 5.889 -8.333 1.00 90.94 195 PHE A N 1
ATOM 1562 C CA . PHE A 1 195 ? 14.686 4.591 -7.968 1.00 90.94 195 PHE A CA 1
ATOM 1563 C C . PHE A 1 195 ? 13.428 4.767 -7.114 1.00 90.94 195 PHE A C 1
ATOM 1565 O O . PHE A 1 195 ? 12.370 4.283 -7.489 1.00 90.94 195 PHE A O 1
ATOM 1572 N N . ASN A 1 196 ? 13.458 5.514 -6.017 1.00 89.62 196 ASN A N 1
ATOM 1573 C CA . ASN A 1 196 ? 12.276 5.689 -5.166 1.00 89.62 196 ASN A CA 1
ATOM 1574 C C . ASN A 1 196 ? 11.084 6.319 -5.917 1.00 89.62 196 ASN A C 1
ATOM 1576 O O . ASN A 1 196 ? 9.950 5.878 -5.730 1.00 89.62 196 ASN A O 1
ATOM 1580 N N . HIS A 1 197 ? 11.341 7.225 -6.865 1.00 89.12 197 HIS A N 1
ATOM 1581 C CA . HIS A 1 197 ? 10.333 7.826 -7.748 1.00 89.12 197 HIS A CA 1
ATOM 1582 C C . HIS A 1 197 ? 9.853 6.927 -8.897 1.00 89.12 197 HIS A C 1
ATOM 1584 O O . HIS A 1 197 ? 9.100 7.379 -9.758 1.00 89.12 197 HIS A O 1
ATOM 1590 N N . ARG A 1 198 ? 10.234 5.642 -8.913 1.00 92.38 198 ARG A N 1
ATOM 1591 C CA . ARG A 1 198 ? 9.815 4.658 -9.931 1.00 92.38 198 ARG A CA 1
ATOM 1592 C C . ARG A 1 198 ? 10.319 4.975 -11.346 1.00 92.38 198 ARG A C 1
ATOM 1594 O O . ARG A 1 198 ? 9.781 4.450 -12.318 1.00 92.38 198 ARG A O 1
ATOM 1601 N N . ALA A 1 199 ? 11.382 5.771 -11.487 1.00 91.50 199 ALA A N 1
ATOM 1602 C CA . ALA A 1 199 ? 11.919 6.143 -12.798 1.00 91.50 199 ALA A CA 1
ATOM 1603 C C . ALA A 1 199 ? 12.531 4.956 -13.559 1.00 91.50 199 ALA A C 1
ATOM 1605 O O . ALA A 1 199 ? 12.548 4.951 -14.793 1.00 91.50 199 ALA A O 1
ATOM 1606 N N . PHE A 1 200 ? 13.021 3.943 -12.839 1.00 93.38 200 PHE A N 1
ATOM 1607 C CA . PHE A 1 200 ? 13.575 2.720 -13.411 1.00 93.38 200 PHE A CA 1
ATOM 1608 C C . PHE A 1 200 ? 13.330 1.494 -12.522 1.00 93.38 200 PHE A C 1
ATOM 1610 O O . PHE A 1 200 ? 13.027 1.593 -11.326 1.00 93.38 200 PHE A O 1
ATOM 1617 N N . ALA A 1 201 ? 13.507 0.319 -13.124 1.00 94.50 201 ALA A N 1
ATOM 1618 C CA . ALA A 1 201 ? 13.619 -0.954 -12.424 1.00 94.50 201 ALA A CA 1
ATOM 1619 C C . ALA A 1 201 ? 14.678 -1.836 -13.092 1.00 94.50 201 ALA A C 1
ATOM 1621 O O . ALA A 1 201 ? 15.217 -1.510 -14.153 1.00 94.50 201 ALA A O 1
ATOM 1622 N N . LEU A 1 202 ? 14.982 -2.956 -12.448 1.00 92.31 202 LEU A N 1
ATOM 1623 C CA . LEU A 1 202 ? 15.828 -3.995 -13.013 1.00 92.31 202 LEU A CA 1
ATOM 1624 C C . LEU A 1 202 ? 14.935 -5.006 -13.726 1.00 92.31 202 LEU A C 1
ATOM 1626 O O . LEU A 1 202 ? 13.945 -5.442 -13.147 1.00 92.31 202 LEU A O 1
ATOM 1630 N N . VAL A 1 203 ? 15.262 -5.348 -14.970 1.00 92.62 203 VAL A N 1
ATOM 1631 C CA . VAL A 1 203 ? 14.465 -6.269 -15.792 1.00 92.62 203 VAL A CA 1
ATOM 1632 C C . VAL A 1 203 ? 15.363 -7.266 -16.526 1.00 92.62 203 VAL A C 1
ATOM 1634 O O . VAL A 1 203 ? 16.500 -6.918 -16.867 1.00 92.62 203 VAL A O 1
ATOM 1637 N N . PRO A 1 204 ? 14.880 -8.490 -16.791 1.00 92.06 204 PRO A N 1
ATOM 1638 C CA . PRO A 1 204 ? 15.548 -9.409 -17.696 1.00 92.06 204 PRO A CA 1
ATOM 1639 C C . PRO A 1 204 ? 15.586 -8.834 -19.111 1.00 92.06 204 PRO A C 1
ATOM 1641 O O . PRO A 1 204 ? 14.569 -8.369 -19.629 1.00 92.06 204 PRO A O 1
ATOM 1644 N N . LYS A 1 205 ? 16.754 -8.890 -19.753 1.00 90.56 205 LYS A N 1
ATOM 1645 C CA . LYS A 1 205 ? 16.883 -8.723 -21.206 1.00 90.56 205 LYS A CA 1
ATOM 1646 C C . LYS A 1 205 ? 17.816 -9.788 -21.772 1.00 90.56 205 LYS A C 1
ATOM 1648 O O . LYS A 1 205 ? 18.833 -10.120 -21.160 1.00 90.56 205 LYS A O 1
ATOM 1653 N N . MET A 1 206 ? 17.475 -10.299 -22.952 1.00 87.06 206 MET A N 1
ATOM 1654 C CA . MET A 1 206 ? 18.314 -11.246 -23.682 1.00 87.06 206 MET A CA 1
ATOM 1655 C C . MET A 1 206 ? 19.618 -10.574 -24.133 1.00 87.06 206 MET A C 1
ATOM 1657 O O . MET A 1 206 ? 19.609 -9.520 -24.772 1.00 87.06 206 MET A O 1
ATOM 1661 N N . THR A 1 207 ? 20.748 -11.207 -23.831 1.00 83.69 207 THR A N 1
ATOM 1662 C CA . THR A 1 207 ? 22.084 -10.811 -24.292 1.00 83.69 207 THR A CA 1
ATOM 1663 C C . THR A 1 207 ? 22.727 -11.952 -25.079 1.00 83.69 207 THR A C 1
ATOM 1665 O O . THR A 1 207 ? 22.198 -13.060 -25.140 1.00 83.69 207 THR A O 1
ATOM 1668 N N . SER A 1 208 ? 23.916 -11.731 -25.645 1.00 81.25 208 SER A N 1
ATOM 1669 C CA . SER A 1 208 ? 24.689 -12.807 -26.283 1.00 81.25 208 SER A CA 1
ATOM 1670 C C . SER A 1 208 ? 25.085 -13.941 -25.327 1.00 81.25 208 SER A C 1
ATOM 1672 O O . SER A 1 208 ? 25.535 -14.982 -25.790 1.00 81.25 208 SER A O 1
ATOM 1674 N N . GLN A 1 209 ? 24.971 -13.736 -24.011 1.00 80.62 209 GLN A N 1
ATOM 1675 C CA . GLN A 1 209 ? 25.300 -14.721 -22.976 1.00 80.62 209 GLN A CA 1
ATOM 1676 C C . GLN A 1 209 ? 24.050 -15.290 -22.276 1.00 80.62 209 GLN A C 1
ATOM 1678 O O . GLN A 1 209 ? 24.173 -15.920 -21.227 1.00 80.62 209 GLN A O 1
ATOM 1683 N N . GLY A 1 210 ? 22.859 -15.059 -22.837 1.00 84.69 210 GLY A N 1
ATOM 1684 C CA . GLY A 1 210 ? 21.575 -15.399 -22.221 1.00 84.69 210 GLY A CA 1
ATOM 1685 C C . GLY A 1 210 ? 20.919 -14.205 -21.530 1.00 84.69 210 GLY A C 1
ATOM 1686 O O . GLY A 1 210 ? 21.330 -13.053 -21.718 1.00 84.69 210 GLY A O 1
ATOM 1687 N N . TYR A 1 211 ? 19.872 -14.470 -20.751 1.00 88.25 211 TYR A N 1
ATOM 1688 C CA . TYR A 1 211 ? 19.164 -13.435 -20.005 1.00 88.25 211 TYR A CA 1
ATOM 1689 C C . TYR A 1 211 ? 20.038 -12.858 -18.895 1.00 88.25 211 TYR A C 1
ATOM 1691 O O . TYR A 1 211 ? 20.615 -13.592 -18.099 1.00 88.25 211 TYR A O 1
ATOM 1699 N N . ARG A 1 212 ? 20.125 -11.526 -18.851 1.00 87.00 212 ARG A N 1
ATOM 1700 C CA . ARG A 1 212 ? 20.837 -10.783 -17.809 1.00 87.00 212 ARG A CA 1
ATOM 1701 C C . ARG A 1 212 ? 19.929 -9.737 -17.195 1.00 87.00 212 ARG A C 1
ATOM 1703 O O . ARG A 1 212 ? 19.097 -9.138 -17.881 1.00 87.00 212 ARG A O 1
ATOM 1710 N N . LEU A 1 213 ? 20.135 -9.488 -15.905 1.00 88.00 213 LEU A N 1
ATOM 1711 C CA . LEU A 1 213 ? 19.442 -8.423 -15.204 1.00 88.00 213 LEU A CA 1
ATOM 1712 C C . LEU A 1 213 ? 20.061 -7.076 -15.586 1.00 88.00 213 LEU A C 1
ATOM 1714 O O . LEU A 1 213 ? 21.266 -6.845 -15.439 1.00 88.00 213 LEU A O 1
ATOM 1718 N N . ILE A 1 214 ? 19.225 -6.190 -16.110 1.00 89.38 214 ILE A N 1
ATOM 1719 C CA . ILE A 1 214 ? 19.647 -4.927 -16.700 1.00 89.38 214 ILE A CA 1
ATOM 1720 C C . ILE A 1 214 ? 18.799 -3.789 -16.140 1.00 89.38 214 ILE A C 1
ATOM 1722 O O . ILE A 1 214 ? 17.596 -3.925 -15.924 1.00 89.38 214 ILE A O 1
ATOM 1726 N N . MET A 1 215 ? 19.427 -2.637 -15.927 1.00 90.75 215 MET A N 1
ATOM 1727 C CA . MET A 1 215 ? 18.728 -1.423 -15.530 1.00 90.75 215 MET A CA 1
ATOM 1728 C C . MET A 1 215 ? 17.938 -0.833 -16.704 1.00 90.75 215 MET A C 1
ATOM 1730 O O . MET A 1 215 ? 18.500 -0.481 -17.745 1.00 90.75 215 MET A O 1
ATOM 1734 N N . ASN A 1 216 ? 16.625 -0.708 -16.521 1.00 91.88 216 ASN A N 1
ATOM 1735 C CA . ASN A 1 216 ? 15.698 -0.215 -17.528 1.00 91.88 216 ASN A CA 1
ATOM 1736 C C . ASN A 1 216 ? 14.909 0.986 -17.001 1.00 91.88 216 ASN A C 1
ATOM 1738 O O . ASN A 1 216 ? 14.051 0.857 -16.129 1.00 91.88 216 ASN A O 1
ATOM 1742 N N . TYR A 1 217 ? 15.200 2.154 -17.569 1.00 92.25 217 TYR A N 1
ATOM 1743 C CA . TYR A 1 217 ? 14.466 3.393 -17.316 1.00 92.25 217 TYR A CA 1
ATOM 1744 C C . TYR A 1 217 ? 13.117 3.416 -18.042 1.00 92.25 217 TYR A C 1
ATOM 1746 O O . TYR A 1 217 ? 13.042 3.125 -19.238 1.00 92.25 217 TYR A O 1
ATOM 1754 N N . PHE A 1 218 ? 12.076 3.809 -17.311 1.00 90.12 218 PHE A N 1
ATOM 1755 C CA . PHE A 1 218 ? 10.721 4.063 -17.808 1.00 90.12 218 PHE A CA 1
ATOM 1756 C C . PHE A 1 218 ? 10.401 5.559 -17.902 1.00 90.12 218 PHE A C 1
ATOM 1758 O O . PHE A 1 218 ? 9.439 5.932 -18.565 1.00 90.12 218 PHE A O 1
ATOM 1765 N N . SER A 1 219 ? 11.220 6.410 -17.279 1.00 84.88 219 SER A N 1
ATOM 1766 C CA . SER A 1 219 ? 11.182 7.863 -17.437 1.00 84.88 219 SER A CA 1
ATOM 1767 C C . SER A 1 219 ? 12.399 8.351 -18.222 1.00 84.88 219 SER A C 1
ATOM 1769 O O . SER A 1 219 ? 13.489 7.790 -18.129 1.00 84.88 219 SER A O 1
ATOM 1771 N N . ALA A 1 220 ? 12.195 9.405 -19.005 1.00 80.31 220 ALA A N 1
ATOM 1772 C CA . ALA A 1 220 ? 13.251 10.169 -19.663 1.00 80.31 220 ALA A CA 1
ATOM 1773 C C . ALA A 1 220 ? 13.072 11.668 -19.375 1.00 80.31 220 ALA A C 1
ATOM 1775 O O . ALA A 1 220 ? 13.335 12.496 -20.241 1.00 80.31 220 ALA A O 1
ATOM 1776 N N . ALA A 1 221 ? 12.526 11.982 -18.198 1.00 79.31 221 ALA A N 1
ATOM 1777 C CA . ALA A 1 221 ? 12.307 13.345 -17.751 1.00 79.31 221 ALA A CA 1
ATOM 1778 C C . ALA A 1 221 ? 13.640 14.059 -17.469 1.00 79.31 221 ALA A C 1
ATOM 1780 O O . ALA A 1 221 ? 14.656 13.420 -17.188 1.00 79.31 221 ALA A O 1
ATOM 1781 N N . ASP A 1 222 ? 13.627 15.385 -17.585 1.00 74.12 222 ASP A N 1
ATOM 1782 C CA . ASP A 1 222 ? 14.824 16.221 -17.431 1.00 74.12 222 ASP A CA 1
ATOM 1783 C C . ASP A 1 222 ? 15.224 16.422 -15.956 1.00 74.12 222 ASP A C 1
ATOM 1785 O O . ASP A 1 222 ? 16.315 16.911 -15.676 1.00 74.12 222 ASP A O 1
ATOM 1789 N N . ASP A 1 223 ? 14.351 16.047 -15.017 1.00 77.50 223 ASP A N 1
ATOM 1790 C CA . ASP A 1 223 ? 14.543 16.132 -13.565 1.00 77.50 223 ASP A CA 1
ATOM 1791 C C . ASP A 1 223 ? 15.212 14.888 -12.953 1.00 77.50 223 ASP A C 1
ATOM 1793 O O . ASP A 1 223 ? 15.437 14.848 -11.744 1.00 77.50 223 ASP A O 1
ATOM 1797 N N . LEU A 1 224 ? 15.561 13.888 -13.771 1.00 82.19 224 LEU A N 1
ATOM 1798 C CA . LEU A 1 224 ? 16.318 12.720 -13.319 1.00 82.19 224 LEU A CA 1
ATOM 1799 C C . LEU A 1 224 ? 17.705 13.128 -12.817 1.00 82.19 224 LEU A C 1
ATOM 1801 O O . LEU A 1 224 ? 18.382 13.963 -13.424 1.00 82.19 224 LEU A O 1
ATOM 1805 N N . SER A 1 225 ? 18.172 12.478 -11.750 1.00 80.81 225 SER A N 1
ATOM 1806 C CA . SER A 1 225 ? 19.468 12.803 -11.146 1.00 80.81 225 SER A CA 1
ATOM 1807 C C . SER A 1 225 ? 20.639 12.566 -12.101 1.00 80.81 225 SER A C 1
ATOM 1809 O O . SER A 1 225 ? 21.639 13.290 -12.082 1.00 80.81 225 SER A O 1
ATOM 1811 N N . VAL A 1 226 ? 20.505 11.559 -12.966 1.00 81.00 226 VAL A N 1
ATOM 1812 C CA . VAL A 1 226 ? 21.410 11.290 -14.079 1.00 81.00 226 VAL A CA 1
ATOM 1813 C C . VAL A 1 226 ? 20.580 10.992 -15.330 1.00 81.00 226 VAL A C 1
ATOM 1815 O O . VAL A 1 226 ? 19.617 10.226 -15.248 1.00 81.00 226 VAL A O 1
ATOM 1818 N N . PRO A 1 227 ? 20.961 11.521 -16.511 1.00 81.94 227 PRO A N 1
ATOM 1819 C CA . PRO A 1 227 ? 20.254 11.236 -17.752 1.00 81.94 227 PRO A CA 1
ATOM 1820 C C . PRO A 1 227 ? 20.065 9.732 -17.992 1.00 81.94 227 PRO A C 1
ATOM 1822 O O . PRO A 1 227 ? 21.013 8.943 -17.909 1.00 81.94 227 PRO A O 1
ATOM 1825 N N . ALA A 1 228 ? 18.833 9.332 -18.323 1.00 84.25 228 ALA A N 1
ATOM 1826 C CA . ALA A 1 228 ? 18.434 7.926 -18.431 1.00 84.25 228 ALA A CA 1
ATOM 1827 C C . ALA A 1 228 ? 19.328 7.110 -19.386 1.00 84.25 228 ALA A C 1
ATOM 1829 O O . ALA A 1 228 ? 19.624 5.944 -19.134 1.00 84.25 228 ALA A O 1
ATOM 1830 N N . ASN A 1 229 ? 19.818 7.725 -20.465 1.00 81.12 229 ASN A N 1
ATOM 1831 C CA . ASN A 1 229 ? 20.719 7.120 -21.454 1.00 81.12 229 ASN A CA 1
ATOM 1832 C C . ASN A 1 229 ? 22.104 6.712 -20.906 1.00 81.12 229 ASN A C 1
ATOM 1834 O O . ASN A 1 229 ? 22.804 5.946 -21.565 1.00 81.12 229 ASN A O 1
ATOM 1838 N N . VAL A 1 230 ? 22.518 7.208 -19.736 1.00 83.06 230 VAL A N 1
ATOM 1839 C CA . VAL A 1 230 ? 23.798 6.848 -19.096 1.00 83.06 230 VAL A CA 1
ATOM 1840 C C . VAL A 1 230 ? 23.734 5.457 -18.465 1.00 83.06 230 VAL A C 1
ATOM 1842 O O . VAL A 1 230 ? 24.724 4.723 -18.444 1.00 83.06 230 VAL A O 1
ATOM 1845 N N . PHE A 1 231 ? 22.572 5.109 -17.919 1.00 83.94 231 PHE A N 1
ATOM 1846 C CA . PHE A 1 231 ? 22.383 3.936 -17.072 1.00 83.94 231 PHE A CA 1
ATOM 1847 C C . PHE A 1 231 ? 21.422 2.905 -17.668 1.00 83.94 231 PHE A C 1
ATOM 1849 O O . PHE A 1 231 ? 21.499 1.726 -17.320 1.00 83.94 231 PHE A O 1
ATOM 1856 N N . HIS A 1 232 ? 20.562 3.306 -18.602 1.00 86.25 232 HIS A N 1
ATOM 1857 C CA . HIS A 1 232 ? 19.736 2.378 -19.359 1.00 86.25 232 HIS A CA 1
ATOM 1858 C C . HIS A 1 232 ? 20.606 1.339 -20.086 1.00 86.25 232 HIS A C 1
ATOM 1860 O O . HIS A 1 232 ? 21.656 1.658 -20.641 1.00 86.25 232 HIS A O 1
ATOM 1866 N N . ASN A 1 233 ? 20.162 0.083 -20.087 1.00 87.56 233 ASN A N 1
ATOM 1867 C CA . ASN A 1 233 ? 20.890 -1.061 -20.643 1.00 87.56 233 ASN A CA 1
ATOM 1868 C C . ASN A 1 233 ? 22.217 -1.418 -19.961 1.00 87.56 233 ASN A C 1
ATOM 1870 O O . ASN A 1 233 ? 23.007 -2.197 -20.499 1.00 87.56 233 ASN A O 1
ATOM 1874 N N . ARG A 1 234 ? 22.456 -0.916 -18.745 1.00 85.88 234 ARG A N 1
ATOM 1875 C CA . ARG A 1 234 ? 23.613 -1.323 -17.951 1.00 85.88 234 ARG A CA 1
ATOM 1876 C C . ARG A 1 234 ? 23.325 -2.619 -17.194 1.00 85.88 234 ARG A C 1
ATOM 1878 O O . ARG A 1 234 ? 22.358 -2.696 -16.435 1.00 85.88 234 ARG A O 1
ATOM 1885 N N . MET A 1 235 ? 24.190 -3.615 -17.388 1.00 83.00 235 MET A N 1
ATOM 1886 C CA . MET A 1 235 ? 24.192 -4.848 -16.595 1.00 83.00 235 MET A CA 1
ATOM 1887 C C . MET A 1 235 ? 24.535 -4.537 -15.140 1.00 83.00 235 MET A C 1
ATOM 1889 O O . MET A 1 235 ? 25.408 -3.704 -14.870 1.00 83.00 235 MET A O 1
ATOM 1893 N N . VAL A 1 236 ? 23.850 -5.203 -14.215 1.00 80.31 236 VAL A N 1
ATOM 1894 C CA . VAL A 1 236 ? 24.112 -5.046 -12.783 1.00 80.31 236 VAL A CA 1
ATOM 1895 C C . VAL A 1 236 ? 25.091 -6.092 -12.258 1.00 80.31 236 VAL A C 1
ATOM 1897 O O . VAL A 1 236 ? 25.191 -7.201 -12.773 1.00 80.31 236 VAL A O 1
ATOM 1900 N N . HIS A 1 237 ? 25.821 -5.724 -11.210 1.00 76.06 237 HIS A N 1
ATOM 1901 C CA . HIS A 1 237 ? 26.599 -6.642 -10.387 1.00 76.06 237 HIS A CA 1
ATOM 1902 C C . HIS A 1 237 ? 25.672 -7.569 -9.571 1.00 76.06 237 HIS A C 1
ATOM 1904 O O . HIS A 1 237 ? 24.494 -7.247 -9.394 1.00 76.06 237 HIS A O 1
ATOM 1910 N N . PRO A 1 238 ? 26.179 -8.701 -9.044 1.00 70.12 238 PRO A N 1
ATOM 1911 C CA . PRO A 1 238 ? 25.342 -9.679 -8.353 1.00 70.12 238 PRO A CA 1
ATOM 1912 C C . PRO A 1 238 ? 24.667 -9.104 -7.099 1.00 70.12 238 PRO A C 1
ATOM 1914 O O . PRO A 1 238 ? 25.251 -8.292 -6.377 1.00 70.12 238 PRO A O 1
ATOM 1917 N N . LEU A 1 239 ? 23.444 -9.569 -6.834 1.00 68.94 239 LEU A N 1
ATOM 1918 C CA . LEU A 1 239 ? 22.425 -8.882 -6.032 1.00 68.94 239 LEU A CA 1
ATOM 1919 C C . LEU A 1 239 ? 22.591 -8.922 -4.501 1.00 68.94 239 LEU A C 1
ATOM 1921 O O . LEU A 1 239 ? 21.779 -8.331 -3.791 1.00 68.94 239 LEU A O 1
ATOM 1925 N N . GLY A 1 240 ? 23.619 -9.593 -3.972 1.00 63.94 240 GLY A N 1
ATOM 1926 C CA . GLY A 1 240 ? 23.998 -9.495 -2.556 1.00 63.94 240 GLY A CA 1
ATOM 1927 C C . GLY A 1 240 ? 22.925 -9.914 -1.535 1.00 63.94 240 GLY A C 1
ATOM 1928 O O . GLY A 1 240 ? 22.996 -9.479 -0.386 1.00 63.94 240 GLY A O 1
ATOM 1929 N N . GLY A 1 241 ? 21.947 -10.740 -1.927 1.00 73.81 241 GLY A N 1
ATOM 1930 C CA . GLY A 1 241 ? 20.893 -11.268 -1.047 1.00 73.81 241 GLY A CA 1
ATOM 1931 C C . GLY A 1 241 ? 19.459 -10.902 -1.439 1.00 73.81 241 GLY A C 1
ATOM 1932 O O . GLY A 1 241 ? 18.536 -11.524 -0.917 1.00 73.81 241 GLY A O 1
ATOM 1933 N N . ALA A 1 242 ? 19.259 -9.962 -2.368 1.00 82.75 242 ALA A N 1
ATOM 1934 C CA . ALA A 1 242 ? 17.925 -9.679 -2.891 1.00 82.75 242 ALA A CA 1
ATOM 1935 C C . ALA A 1 242 ? 17.378 -10.870 -3.693 1.00 82.75 242 ALA A C 1
ATOM 1937 O O . ALA A 1 242 ? 18.097 -11.479 -4.491 1.00 82.75 242 ALA A O 1
ATOM 1938 N N . ARG A 1 243 ? 16.100 -11.186 -3.483 1.00 85.81 243 ARG A N 1
ATOM 1939 C CA . ARG A 1 243 ? 15.408 -12.309 -4.124 1.00 85.81 243 ARG A CA 1
ATOM 1940 C C . ARG A 1 243 ? 14.700 -11.866 -5.407 1.00 85.81 243 ARG A C 1
ATOM 1942 O O . ARG A 1 243 ? 14.304 -10.706 -5.549 1.00 85.81 243 ARG A O 1
ATOM 1949 N N . LEU A 1 244 ? 14.554 -12.797 -6.349 1.00 88.44 244 LEU A N 1
ATOM 1950 C CA . LEU A 1 244 ? 13.987 -12.541 -7.677 1.00 88.44 244 LEU A CA 1
ATOM 1951 C C . LEU A 1 244 ? 12.537 -12.045 -7.590 1.00 88.44 244 LEU A C 1
ATOM 1953 O O . LEU A 1 244 ? 12.131 -11.150 -8.326 1.00 88.44 244 LEU A O 1
ATOM 1957 N N . GLU A 1 245 ? 11.783 -12.585 -6.642 1.00 92.25 245 GLU A N 1
ATOM 1958 C CA . GLU A 1 245 ? 10.376 -12.289 -6.404 1.00 92.25 245 GLU A CA 1
ATOM 1959 C C . GLU A 1 245 ? 10.172 -10.815 -6.027 1.00 92.25 245 GLU A C 1
ATOM 1961 O O . GLU A 1 245 ? 9.301 -10.137 -6.572 1.00 92.25 245 GLU A O 1
ATOM 1966 N N . PHE A 1 246 ? 11.051 -10.268 -5.183 1.00 92.00 246 PHE A N 1
ATOM 1967 C CA . PHE A 1 246 ? 11.032 -8.849 -4.825 1.00 92.00 246 PHE A CA 1
ATOM 1968 C C . PHE A 1 246 ? 11.485 -7.947 -5.977 1.00 92.00 246 PHE A C 1
ATOM 1970 O O . PHE A 1 246 ? 10.992 -6.827 -6.107 1.00 92.00 246 PHE A O 1
ATOM 1977 N N . LEU A 1 247 ? 12.387 -8.413 -6.847 1.00 92.62 247 LEU A N 1
ATOM 1978 C CA . LEU A 1 247 ? 12.754 -7.669 -8.055 1.00 92.62 247 LEU A CA 1
ATOM 1979 C C . LEU A 1 247 ? 11.602 -7.603 -9.058 1.00 92.62 247 LEU A C 1
ATOM 1981 O O . LEU A 1 247 ? 11.372 -6.547 -9.650 1.00 92.62 247 LEU A O 1
ATOM 1985 N N . TYR A 1 248 ? 10.865 -8.701 -9.224 1.00 95.38 248 TYR A N 1
ATOM 1986 C CA . TYR A 1 248 ? 9.676 -8.723 -10.066 1.00 95.38 248 TYR A CA 1
ATOM 1987 C C . TYR A 1 248 ? 8.585 -7.812 -9.499 1.00 95.38 248 TYR A C 1
ATOM 1989 O O . TYR A 1 248 ? 8.039 -6.981 -10.225 1.00 95.38 248 TYR A O 1
ATOM 1997 N N . ALA A 1 249 ? 8.346 -7.873 -8.184 1.00 95.62 249 ALA A N 1
ATOM 1998 C CA . ALA A 1 249 ? 7.440 -6.954 -7.499 1.00 95.62 249 ALA A CA 1
ATOM 1999 C C . ALA A 1 249 ? 7.873 -5.489 -7.679 1.00 95.62 249 ALA A C 1
ATOM 2001 O O . ALA A 1 249 ? 7.048 -4.623 -7.960 1.00 95.62 249 ALA A O 1
ATOM 2002 N N . ARG A 1 250 ? 9.177 -5.201 -7.615 1.00 95.00 250 ARG A N 1
ATOM 2003 C CA . ARG A 1 250 ? 9.726 -3.867 -7.879 1.00 95.00 250 ARG A CA 1
ATOM 2004 C C . ARG A 1 250 ? 9.499 -3.404 -9.320 1.00 95.00 250 ARG A C 1
ATOM 2006 O O . ARG A 1 250 ? 9.210 -2.227 -9.544 1.00 95.00 250 ARG A O 1
ATOM 2013 N N . PHE A 1 251 ? 9.652 -4.296 -10.297 1.00 96.44 251 PHE A N 1
ATOM 2014 C CA . PHE A 1 251 ? 9.338 -4.000 -11.693 1.00 96.44 251 PHE A CA 1
ATOM 2015 C C . PHE A 1 251 ? 7.849 -3.689 -11.865 1.00 96.44 251 PHE A C 1
ATOM 2017 O O . PHE A 1 251 ? 7.520 -2.643 -12.424 1.00 96.44 251 PHE A O 1
ATOM 2024 N N . ALA A 1 252 ? 6.965 -4.517 -11.305 1.00 96.44 252 ALA A N 1
ATOM 2025 C CA . ALA A 1 252 ? 5.529 -4.257 -11.293 1.00 96.44 252 ALA A CA 1
ATOM 2026 C C . ALA A 1 252 ? 5.206 -2.900 -10.650 1.00 96.44 252 ALA A C 1
ATOM 2028 O O . ALA A 1 252 ? 4.509 -2.085 -11.252 1.00 96.44 252 ALA A O 1
ATOM 2029 N N . TYR A 1 253 ? 5.794 -2.593 -9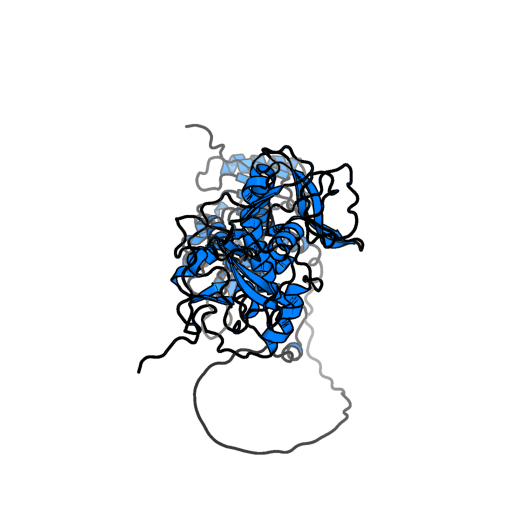.491 1.00 95.06 253 TYR A N 1
ATOM 2030 C CA . TYR A 1 253 ? 5.619 -1.309 -8.810 1.00 95.06 253 TYR A CA 1
ATOM 2031 C C . TYR A 1 253 ? 6.005 -0.109 -9.690 1.00 95.06 253 TYR A C 1
ATOM 2033 O O . TYR A 1 253 ? 5.299 0.903 -9.708 1.00 95.06 253 TYR A O 1
ATOM 2041 N N . ALA A 1 254 ? 7.086 -0.226 -10.468 1.00 94.88 254 ALA A N 1
ATOM 2042 C CA . ALA A 1 254 ? 7.467 0.802 -11.431 1.00 94.88 254 ALA A CA 1
ATOM 2043 C C . ALA A 1 254 ? 6.457 0.929 -12.586 1.00 94.88 254 ALA A C 1
ATOM 2045 O O . ALA A 1 254 ? 6.105 2.044 -12.969 1.00 94.88 254 ALA A O 1
ATOM 2046 N N . VAL A 1 255 ? 5.938 -0.195 -13.094 1.00 95.19 255 VAL A N 1
ATOM 2047 C CA . VAL A 1 255 ? 4.920 -0.225 -14.158 1.00 95.19 255 VAL A CA 1
ATOM 2048 C C . VAL A 1 255 ? 3.623 0.457 -13.721 1.00 95.19 255 VAL A C 1
ATOM 2050 O O . VAL A 1 255 ? 3.093 1.266 -14.481 1.00 95.19 255 VAL A O 1
ATOM 2053 N N . PHE A 1 256 ? 3.133 0.222 -12.499 1.00 92.00 256 PHE A N 1
ATOM 2054 C CA . PHE A 1 256 ? 1.923 0.898 -12.005 1.00 92.00 256 PHE A CA 1
ATOM 2055 C C . PHE A 1 256 ? 2.090 2.419 -11.895 1.00 92.00 256 PHE A C 1
ATOM 2057 O O . PHE A 1 256 ? 1.122 3.153 -12.090 1.00 92.00 256 PHE A O 1
ATOM 2064 N N . GLY A 1 257 ? 3.317 2.917 -11.697 1.00 88.88 257 GLY A N 1
ATOM 2065 C CA . GLY A 1 257 ? 3.615 4.351 -11.798 1.00 88.88 257 GLY A CA 1
ATOM 2066 C C . GLY A 1 257 ? 3.303 4.951 -13.178 1.00 88.88 257 GLY A C 1
ATOM 2067 O O . GLY A 1 257 ? 3.023 6.140 -13.283 1.00 88.88 257 GLY A O 1
ATOM 2068 N N . LEU A 1 258 ? 3.292 4.138 -14.239 1.00 89.81 258 LEU A N 1
ATOM 2069 C CA . LEU A 1 258 ? 3.000 4.573 -15.610 1.00 89.81 258 LEU A CA 1
ATOM 2070 C C . LEU A 1 258 ? 1.498 4.569 -15.936 1.00 89.81 258 LEU A C 1
ATOM 2072 O O . LEU A 1 258 ? 1.064 5.306 -16.823 1.00 89.81 258 LEU A O 1
ATOM 2076 N N . VAL A 1 259 ? 0.708 3.754 -15.227 1.00 87.50 259 VAL A N 1
ATOM 2077 C CA . VAL A 1 259 ? -0.741 3.568 -15.459 1.00 87.50 259 VAL A CA 1
ATOM 2078 C C . VAL A 1 259 ? -1.567 4.712 -14.869 1.00 87.50 259 VAL A C 1
ATOM 2080 O O . VAL A 1 259 ? -2.722 4.915 -15.245 1.00 87.50 259 VAL A O 1
ATOM 2083 N N . GLU A 1 260 ? -0.974 5.526 -13.995 1.00 75.69 260 GLU A N 1
ATOM 2084 C CA . GLU A 1 260 ? -1.658 6.599 -13.271 1.00 75.69 260 GLU A CA 1
ATOM 2085 C C . GLU A 1 260 ? -2.442 7.556 -14.199 1.00 75.69 260 GLU A C 1
ATOM 2087 O O . GLU A 1 260 ? -3.548 7.990 -13.874 1.00 75.69 260 GLU A O 1
ATOM 2092 N N . GLY A 1 261 ? -1.931 7.841 -15.404 1.00 75.19 261 GLY A N 1
ATOM 2093 C CA . GLY A 1 261 ? -2.634 8.668 -16.395 1.00 75.19 261 GLY A CA 1
ATOM 2094 C C . GLY A 1 261 ? -3.910 8.026 -16.965 1.00 75.19 261 GLY A C 1
ATOM 2095 O O . GLY A 1 261 ? -4.895 8.725 -17.223 1.00 75.19 261 GLY A O 1
ATOM 2096 N N . PHE A 1 262 ? -3.925 6.701 -17.132 1.00 80.56 262 PHE A N 1
ATOM 2097 C CA . PHE A 1 262 ? -5.099 5.942 -17.577 1.00 80.56 262 PHE A CA 1
ATOM 2098 C C . PHE A 1 262 ? -6.195 5.936 -16.507 1.00 80.56 262 PHE A C 1
ATOM 2100 O O . PHE A 1 262 ? -7.379 6.138 -16.805 1.00 80.56 262 PHE A O 1
ATOM 2107 N N . ALA A 1 263 ? -5.764 5.763 -15.257 1.00 74.00 263 ALA A N 1
ATOM 2108 C CA . ALA A 1 263 ? -6.612 5.617 -14.089 1.00 74.00 263 ALA A CA 1
ATOM 2109 C C . ALA A 1 263 ? -7.259 6.925 -13.614 1.00 74.00 263 ALA A C 1
ATOM 2111 O O . ALA A 1 263 ? -8.092 6.847 -12.728 1.00 74.00 263 ALA A O 1
ATOM 2112 N N . LYS A 1 264 ? -6.914 8.100 -14.175 1.00 70.06 264 LYS A N 1
ATOM 2113 C CA . LYS A 1 264 ? -7.361 9.435 -13.709 1.00 70.06 264 LYS A CA 1
ATOM 2114 C C . LYS A 1 264 ? -8.528 10.074 -14.471 1.00 70.06 264 LYS A C 1
ATOM 2116 O O . LYS A 1 264 ? -9.074 11.068 -14.004 1.00 70.06 264 LYS A O 1
ATOM 2121 N N . THR A 1 265 ? -8.908 9.565 -15.643 1.00 65.12 265 THR A N 1
ATOM 2122 C CA . THR A 1 265 ? -9.664 10.383 -16.617 1.00 65.12 265 THR A CA 1
ATOM 2123 C C . THR A 1 265 ? -11.163 10.096 -16.715 1.00 65.12 265 THR A C 1
ATOM 2125 O O . THR A 1 265 ? -11.928 11.044 -16.862 1.00 65.12 265 THR A O 1
ATOM 2128 N N . THR A 1 266 ? -11.621 8.841 -16.631 1.00 76.69 266 THR A N 1
ATOM 2129 C CA . THR A 1 266 ? -13.059 8.486 -16.668 1.00 76.69 266 THR A CA 1
ATOM 2130 C C . THR A 1 266 ? -13.321 7.137 -15.996 1.00 76.69 266 THR A C 1
ATOM 2132 O O . THR A 1 266 ? -12.381 6.491 -15.546 1.00 76.69 266 THR A O 1
ATOM 2135 N N . VAL A 1 267 ? -14.582 6.682 -15.976 1.00 82.31 267 VAL A N 1
ATOM 2136 C CA . VAL A 1 267 ? -14.942 5.317 -15.561 1.00 82.31 267 VAL A CA 1
ATOM 2137 C C . VAL A 1 267 ? -14.137 4.290 -16.356 1.00 82.31 267 VAL A C 1
ATOM 2139 O O . VAL A 1 267 ? -14.060 4.372 -17.588 1.00 82.31 267 VAL A O 1
ATOM 2142 N N . ARG A 1 268 ? -13.551 3.326 -15.647 1.00 84.75 268 ARG A N 1
ATOM 2143 C CA . ARG A 1 268 ? -12.815 2.196 -16.219 1.00 84.75 268 ARG A CA 1
ATOM 2144 C C . ARG A 1 268 ? -13.342 0.886 -15.655 1.00 84.75 268 ARG A C 1
ATOM 2146 O O . ARG A 1 268 ? -13.797 0.841 -14.511 1.00 84.75 268 ARG A O 1
ATOM 2153 N N . ARG A 1 269 ? -13.250 -0.169 -16.466 1.00 87.81 269 ARG A N 1
ATOM 2154 C CA . ARG A 1 269 ? -13.364 -1.548 -15.993 1.00 87.81 269 ARG A CA 1
ATOM 2155 C C . ARG A 1 269 ? -12.053 -1.906 -15.295 1.00 87.81 269 ARG A C 1
ATOM 2157 O O . ARG A 1 269 ? -11.012 -1.959 -15.949 1.00 87.81 269 ARG A O 1
ATOM 2164 N N . VAL A 1 270 ? -12.106 -2.084 -13.983 1.00 88.19 270 VAL A N 1
ATOM 2165 C CA . VAL A 1 270 ? -10.935 -2.285 -13.129 1.00 88.19 270 VAL A CA 1
ATOM 2166 C C . VAL A 1 270 ? -11.071 -3.544 -12.296 1.00 88.19 270 VAL A C 1
ATOM 2168 O O . VAL A 1 270 ? -12.182 -3.900 -11.903 1.00 88.19 270 VAL A O 1
ATOM 2171 N N . THR A 1 271 ? -9.946 -4.191 -12.021 1.00 89.00 271 THR A N 1
ATOM 2172 C CA . THR A 1 271 ? -9.869 -5.273 -11.036 1.00 89.00 271 THR A CA 1
ATOM 2173 C C . THR A 1 271 ? -9.421 -4.687 -9.706 1.00 89.00 271 THR A C 1
ATOM 2175 O O . THR A 1 271 ? -8.455 -3.927 -9.660 1.00 89.00 271 THR A O 1
ATOM 2178 N N . ILE A 1 272 ? -10.140 -5.026 -8.642 1.00 86.25 272 ILE A N 1
ATOM 2179 C CA . ILE A 1 272 ? -9.879 -4.593 -7.271 1.00 86.25 272 ILE A CA 1
ATOM 2180 C C . ILE A 1 272 ? -9.791 -5.840 -6.400 1.00 86.25 272 ILE A C 1
ATOM 2182 O O . ILE A 1 272 ? -10.590 -6.761 -6.571 1.00 86.25 272 ILE A O 1
ATOM 2186 N N . VAL A 1 273 ? -8.843 -5.866 -5.464 1.00 84.31 273 VAL A N 1
ATOM 2187 C CA . VAL A 1 273 ? -8.704 -6.987 -4.530 1.00 84.31 273 VAL A CA 1
ATOM 2188 C C . VAL A 1 273 ? -9.352 -6.638 -3.199 1.00 84.31 273 VAL A C 1
ATOM 2190 O O . VAL A 1 273 ? -9.130 -5.564 -2.642 1.00 84.31 273 VAL A O 1
ATOM 2193 N N . GLU A 1 274 ? -10.191 -7.519 -2.673 1.00 79.75 274 GLU A N 1
ATOM 2194 C CA . GLU A 1 274 ? -10.895 -7.283 -1.414 1.00 79.75 274 GLU A CA 1
ATOM 2195 C C . GLU A 1 274 ? -11.042 -8.554 -0.578 1.00 79.75 274 GLU A C 1
ATOM 2197 O O . GLU A 1 274 ? -10.931 -9.655 -1.119 1.00 79.75 274 GLU A O 1
ATOM 2202 N N . PRO A 1 275 ? -11.258 -8.426 0.743 1.00 77.00 275 PRO A N 1
ATOM 2203 C CA . PRO A 1 275 ? -11.544 -9.573 1.586 1.00 77.00 275 PRO A CA 1
ATOM 2204 C C . PRO A 1 275 ? -12.839 -10.242 1.123 1.00 77.00 275 PRO A C 1
ATOM 2206 O O . PRO A 1 275 ? -13.868 -9.590 0.956 1.00 77.00 275 PRO A O 1
ATOM 2209 N N . GLY A 1 276 ? -12.794 -11.551 0.939 1.00 75.06 276 GLY A N 1
ATOM 2210 C CA . GLY A 1 276 ? -13.925 -12.358 0.513 1.00 75.06 276 GLY A CA 1
ATOM 2211 C C . GLY A 1 276 ? -13.707 -13.823 0.850 1.00 75.06 276 GLY A C 1
ATOM 2212 O O . GLY A 1 276 ? -12.872 -14.162 1.689 1.00 75.06 276 GLY A O 1
ATOM 2213 N N . LEU A 1 277 ? -14.485 -14.688 0.211 1.00 75.94 277 LEU A N 1
ATOM 2214 C CA . LEU A 1 277 ? -14.367 -16.134 0.347 1.00 75.94 277 LEU A CA 1
ATOM 2215 C C . LEU A 1 277 ? -13.850 -16.714 -0.970 1.00 75.94 277 LEU A C 1
ATOM 2217 O O . LEU A 1 277 ? -14.306 -16.292 -2.033 1.00 75.94 277 LEU A O 1
ATOM 2221 N N . ASP A 1 278 ? -12.909 -17.652 -0.903 1.00 76.00 278 ASP A N 1
ATOM 2222 C CA . ASP A 1 278 ? -12.521 -18.436 -2.077 1.00 76.00 278 ASP A CA 1
ATOM 2223 C C . ASP A 1 278 ? -13.601 -19.462 -2.457 1.00 76.00 278 ASP A C 1
ATOM 2225 O O . ASP A 1 278 ? -14.646 -19.581 -1.812 1.00 76.00 278 ASP A O 1
ATOM 2229 N N . GLU A 1 279 ? -13.340 -20.230 -3.517 1.00 78.62 279 GLU A N 1
ATOM 2230 C CA . GLU A 1 279 ? -14.220 -21.308 -3.993 1.00 78.62 279 GLU A CA 1
ATOM 2231 C C . GLU A 1 279 ? -14.498 -22.381 -2.924 1.00 78.62 279 GLU A C 1
ATOM 2233 O O . GLU A 1 279 ? -15.488 -23.107 -3.017 1.00 78.62 279 GLU A O 1
ATOM 2238 N N . LEU A 1 280 ? -13.647 -22.469 -1.898 1.00 78.81 280 LEU A N 1
ATOM 2239 C CA . LEU A 1 280 ? -13.747 -23.411 -0.786 1.00 78.81 280 LEU A CA 1
ATOM 2240 C C . LEU A 1 280 ? -14.402 -22.787 0.458 1.00 78.81 280 LEU A C 1
ATOM 2242 O O . LEU A 1 280 ? -14.529 -23.455 1.484 1.00 78.81 280 LEU A O 1
ATOM 2246 N N . GLY A 1 281 ? -14.835 -21.525 0.388 1.00 76.25 281 GLY A N 1
ATOM 2247 C CA . GLY A 1 281 ? -15.459 -20.814 1.501 1.00 76.25 281 GLY A CA 1
ATOM 2248 C C . GLY A 1 281 ? -14.475 -20.317 2.566 1.00 76.25 281 GLY A C 1
ATOM 2249 O O . GLY A 1 281 ? -14.905 -19.951 3.661 1.00 76.25 281 GLY A O 1
ATOM 2250 N N . LEU A 1 282 ? -13.169 -20.298 2.288 1.00 67.44 282 LEU A N 1
ATOM 2251 C CA . LEU A 1 282 ? -12.148 -19.778 3.195 1.00 67.44 282 LEU A CA 1
ATOM 2252 C C . LEU A 1 282 ? -11.976 -18.273 3.002 1.00 67.44 282 LEU A C 1
ATOM 2254 O O . LEU A 1 282 ? -11.945 -17.768 1.880 1.00 67.44 282 LEU A O 1
ATOM 2258 N N . ARG A 1 283 ? -11.817 -17.544 4.112 1.00 70.75 283 ARG A N 1
ATOM 2259 C CA . ARG A 1 283 ? -11.547 -16.102 4.075 1.00 70.75 283 ARG A CA 1
ATOM 2260 C C . ARG A 1 283 ? -10.202 -15.836 3.405 1.00 70.75 283 ARG A C 1
ATOM 2262 O O . ARG A 1 283 ? -9.162 -16.255 3.907 1.00 70.75 283 ARG A O 1
ATOM 2269 N N . THR A 1 284 ? -10.233 -15.111 2.296 1.00 76.75 284 THR A N 1
ATOM 2270 C CA . THR A 1 284 ? -9.050 -14.752 1.515 1.00 76.75 284 THR A CA 1
ATOM 2271 C C . THR A 1 284 ? -9.234 -13.404 0.819 1.00 76.75 284 THR A C 1
ATOM 2273 O O . THR A 1 284 ? -10.248 -12.730 0.983 1.00 76.75 284 THR A O 1
ATOM 2276 N N . TRP A 1 285 ? -8.244 -13.014 0.027 1.00 78.25 285 TRP A N 1
ATOM 2277 C CA . TRP A 1 285 ? -8.292 -11.862 -0.859 1.00 78.25 285 TRP A CA 1
ATOM 2278 C C . TRP A 1 285 ? -8.758 -12.289 -2.250 1.00 78.25 285 TRP A C 1
ATOM 2280 O O . TRP A 1 285 ? -8.072 -13.051 -2.931 1.00 78.25 285 TRP A O 1
ATOM 2290 N N . VAL A 1 286 ? -9.912 -11.786 -2.680 1.00 81.06 286 VAL A N 1
ATOM 2291 C CA . VAL A 1 286 ? -10.522 -12.107 -3.975 1.00 81.06 286 VAL A CA 1
ATOM 2292 C C . VAL A 1 286 ? -10.447 -10.915 -4.922 1.00 81.06 286 VAL A C 1
ATOM 2294 O O . VAL A 1 286 ? -10.607 -9.765 -4.514 1.00 81.06 286 VAL A O 1
ATOM 2297 N N . SER A 1 287 ? -10.190 -11.191 -6.200 1.00 85.62 287 SER A N 1
ATOM 2298 C CA . SER A 1 287 ? -10.182 -10.185 -7.261 1.00 85.62 287 SER A CA 1
ATOM 2299 C C . SER A 1 287 ? -11.573 -10.034 -7.857 1.00 85.62 287 SER A C 1
ATOM 2301 O O . SER A 1 287 ? -12.077 -10.943 -8.511 1.00 85.62 287 SER A O 1
ATOM 2303 N N . ASN A 1 288 ? -12.164 -8.856 -7.692 1.00 84.38 288 ASN A N 1
ATOM 2304 C CA . ASN A 1 288 ? -13.468 -8.524 -8.247 1.00 84.38 288 ASN A CA 1
ATOM 2305 C C . ASN A 1 288 ? -13.352 -7.420 -9.296 1.00 84.38 288 ASN A C 1
ATOM 2307 O O . ASN A 1 288 ? -12.525 -6.509 -9.203 1.00 84.38 288 ASN A O 1
ATOM 2311 N N . VAL A 1 289 ? -14.190 -7.512 -10.327 1.00 88.25 289 VAL A N 1
ATOM 2312 C CA . VAL A 1 289 ? -14.166 -6.594 -11.467 1.00 88.25 289 VAL A CA 1
ATOM 2313 C C . VAL A 1 289 ? -15.301 -5.591 -11.355 1.00 88.25 289 VAL A C 1
ATOM 2315 O O . VAL A 1 289 ? -16.473 -5.958 -11.299 1.00 88.25 289 VAL A O 1
ATOM 2318 N N . TYR A 1 290 ? -14.956 -4.309 -11.408 1.00 86.00 290 TYR A N 1
ATOM 2319 C CA . TYR A 1 290 ? -15.895 -3.210 -11.243 1.00 86.00 290 TYR A CA 1
ATOM 2320 C C . TYR A 1 290 ? -15.785 -2.180 -12.359 1.00 86.00 290 TYR A C 1
ATOM 2322 O O . TYR A 1 290 ? -14.743 -2.009 -12.985 1.00 86.00 290 TYR A O 1
ATOM 2330 N N . TRP A 1 291 ? -16.859 -1.416 -12.544 1.00 86.44 291 TRP A N 1
ATOM 2331 C CA . TRP A 1 291 ? -16.803 -0.129 -13.228 1.00 86.44 291 TRP A CA 1
ATOM 2332 C C . TRP A 1 291 ? -16.667 0.968 -12.175 1.00 86.44 291 TRP A C 1
ATOM 2334 O O . TRP A 1 291 ? -17.598 1.201 -11.403 1.00 86.44 291 TRP A O 1
ATOM 2344 N N . LYS A 1 292 ? -15.502 1.616 -12.101 1.00 81.69 292 LYS A N 1
ATOM 2345 C CA . LYS A 1 292 ? -15.213 2.631 -11.074 1.00 81.69 292 LYS A CA 1
ATOM 2346 C C . LYS A 1 292 ? -14.648 3.900 -11.682 1.00 81.69 292 LYS A C 1
ATOM 2348 O O . LYS A 1 292 ? -13.949 3.868 -12.697 1.00 81.69 292 LYS A O 1
ATOM 2353 N N . PHE A 1 293 ? -14.940 5.018 -11.022 1.00 76.38 293 PHE A N 1
ATOM 2354 C CA . PHE A 1 293 ? -14.247 6.272 -11.273 1.00 76.38 293 PHE A CA 1
ATOM 2355 C C . PHE A 1 293 ? -12.897 6.325 -10.530 1.00 76.38 293 PHE A C 1
ATOM 2357 O O . PHE A 1 293 ? -12.783 5.780 -9.430 1.00 76.38 293 PHE A O 1
ATOM 2364 N N . PRO A 1 294 ? -11.910 7.059 -11.072 1.00 66.38 294 PRO A N 1
ATOM 2365 C CA . PRO A 1 294 ? -10.604 7.302 -10.451 1.00 66.38 294 PRO A CA 1
ATOM 2366 C C . PRO A 1 294 ? -10.663 7.694 -8.967 1.00 66.38 294 PRO A C 1
ATOM 2368 O O . PRO A 1 294 ? -9.955 7.154 -8.121 1.00 66.38 294 PRO A O 1
ATOM 2371 N N . ASN A 1 295 ? -11.551 8.634 -8.639 1.00 64.69 295 ASN A N 1
ATOM 2372 C CA . ASN A 1 295 ? -11.733 9.165 -7.291 1.00 64.69 295 ASN A CA 1
ATOM 2373 C C . ASN A 1 295 ? -12.341 8.136 -6.327 1.00 64.69 295 ASN A C 1
ATOM 2375 O O . ASN A 1 295 ? -12.051 8.184 -5.139 1.00 64.69 295 ASN A O 1
ATOM 2379 N N . GLN A 1 296 ? -13.150 7.197 -6.821 1.00 70.81 296 GLN A N 1
ATOM 2380 C CA . GLN A 1 296 ? -13.708 6.116 -6.007 1.00 70.81 296 GLN A CA 1
ATOM 2381 C C . GLN A 1 296 ? -12.647 5.071 -5.657 1.00 70.81 296 GLN A C 1
ATOM 2383 O O . GLN A 1 296 ? -12.672 4.533 -4.554 1.00 70.81 296 GLN A O 1
ATOM 2388 N N . ILE A 1 297 ? -11.708 4.811 -6.572 1.00 66.38 297 ILE A N 1
ATOM 2389 C CA . ILE A 1 297 ? -10.555 3.935 -6.322 1.00 66.38 297 ILE A CA 1
ATOM 2390 C C . ILE A 1 297 ? -9.647 4.581 -5.264 1.00 66.38 297 ILE A C 1
ATOM 2392 O O . ILE A 1 297 ? -9.321 3.956 -4.258 1.00 66.38 297 ILE A O 1
ATOM 2396 N N . ALA A 1 298 ? -9.343 5.875 -5.415 1.00 62.00 298 ALA A N 1
ATOM 2397 C CA . ALA A 1 298 ? -8.546 6.623 -4.442 1.00 62.00 298 ALA A CA 1
ATOM 2398 C C . ALA A 1 298 ? -9.219 6.738 -3.055 1.00 62.00 298 ALA A C 1
ATOM 2400 O O . ALA A 1 298 ? -8.557 6.554 -2.037 1.00 62.00 298 ALA A O 1
ATOM 2401 N N . ALA A 1 299 ? -10.531 6.996 -2.994 1.00 62.44 299 ALA A N 1
ATOM 2402 C CA . ALA A 1 299 ? -11.273 7.104 -1.732 1.00 62.44 299 ALA A CA 1
ATOM 2403 C C . ALA A 1 299 ? -11.365 5.769 -0.973 1.00 62.44 299 ALA A C 1
ATOM 2405 O O . ALA A 1 299 ? -11.339 5.760 0.257 1.00 62.44 299 ALA A O 1
ATOM 2406 N N . ARG A 1 300 ? -11.420 4.634 -1.690 1.00 66.00 300 ARG A N 1
ATOM 2407 C CA . ARG A 1 300 ? -11.397 3.293 -1.081 1.00 66.00 300 ARG A CA 1
ATOM 2408 C C . ARG A 1 300 ? -10.170 3.102 -0.193 1.00 66.00 300 ARG A C 1
ATOM 2410 O O . ARG A 1 300 ? -10.303 2.567 0.899 1.00 66.00 300 ARG A O 1
ATOM 2417 N N . ARG A 1 301 ? -9.002 3.575 -0.630 1.00 58.41 301 ARG A N 1
ATOM 2418 C CA . ARG A 1 301 ? -7.737 3.427 0.107 1.00 58.41 301 ARG A CA 1
ATOM 2419 C C . ARG A 1 301 ? -7.750 4.124 1.457 1.00 58.41 301 ARG A C 1
ATOM 2421 O O . ARG A 1 301 ? -7.359 3.526 2.453 1.00 58.41 301 ARG A O 1
ATOM 2428 N N . ALA A 1 302 ? -8.248 5.360 1.490 1.00 53.59 302 ALA A N 1
ATOM 2429 C CA . ALA A 1 302 ? -8.398 6.095 2.739 1.00 53.59 302 ALA A CA 1
ATOM 2430 C C . ALA A 1 302 ? -9.294 5.318 3.716 1.00 53.59 302 ALA A C 1
ATOM 2432 O O . ALA A 1 302 ? -8.960 5.186 4.887 1.00 53.59 302 ALA A O 1
ATOM 2433 N N . ASN A 1 303 ? -10.388 4.733 3.225 1.00 52.09 303 ASN A N 1
ATOM 2434 C CA . ASN A 1 303 ? -11.328 3.986 4.059 1.00 52.09 303 ASN A CA 1
ATOM 2435 C C . ASN A 1 303 ? -10.802 2.610 4.496 1.00 52.09 303 ASN A C 1
ATOM 2437 O O . ASN A 1 303 ? -11.068 2.188 5.612 1.00 52.09 303 ASN A O 1
ATOM 2441 N N . MET A 1 304 ? -10.050 1.906 3.651 1.00 49.44 304 MET A N 1
ATOM 2442 C CA . MET A 1 304 ? -9.552 0.563 3.966 1.00 49.44 304 MET A CA 1
ATOM 2443 C C . MET A 1 304 ? -8.442 0.594 5.014 1.00 49.44 304 MET A C 1
ATOM 2445 O O . MET A 1 304 ? -8.389 -0.261 5.893 1.00 49.44 304 MET A O 1
ATOM 2449 N N . ALA A 1 305 ? -7.601 1.625 4.961 1.00 44.75 305 ALA A N 1
ATOM 2450 C CA . ALA A 1 305 ? -6.629 1.868 6.002 1.00 44.75 305 ALA A CA 1
ATOM 2451 C C . ALA A 1 305 ? -7.359 2.153 7.335 1.00 44.75 305 ALA A C 1
ATOM 2453 O O . ALA A 1 305 ? -7.109 1.429 8.291 1.00 44.75 305 ALA A O 1
ATOM 2454 N N . ASN A 1 306 ? -8.379 3.032 7.356 1.00 43.59 306 ASN A N 1
ATOM 2455 C CA . ASN A 1 306 ? -9.287 3.229 8.510 1.00 43.59 306 ASN A CA 1
ATOM 2456 C C . ASN A 1 306 ? -9.914 1.936 9.056 1.00 43.59 306 ASN A C 1
ATOM 2458 O O . ASN A 1 306 ? -10.006 1.765 10.265 1.00 43.59 306 ASN A O 1
ATOM 2462 N N . GLN A 1 307 ? -10.296 0.996 8.195 1.00 44.16 307 GLN A N 1
ATOM 2463 C CA . GLN A 1 307 ? -10.937 -0.250 8.628 1.00 44.16 307 GLN A CA 1
ATOM 2464 C C . GLN A 1 307 ? -9.963 -1.245 9.278 1.00 44.16 307 GLN A C 1
ATOM 2466 O O . GLN A 1 307 ? -10.329 -1.922 10.236 1.00 44.16 307 GLN A O 1
ATOM 2471 N N . ILE A 1 308 ? -8.710 -1.316 8.814 1.00 46.09 308 ILE A N 1
ATOM 2472 C CA . ILE A 1 308 ? -7.656 -2.078 9.513 1.00 46.09 308 ILE A CA 1
ATOM 2473 C C . ILE A 1 308 ? -7.312 -1.394 10.855 1.00 46.09 308 ILE A C 1
ATOM 2475 O O . ILE A 1 308 ? -6.964 -2.075 11.825 1.00 46.09 308 ILE A O 1
ATOM 2479 N N . TRP A 1 309 ? -7.445 -0.060 10.926 1.00 53.75 309 TRP A N 1
ATOM 2480 C CA . TRP A 1 309 ? -7.221 0.742 12.136 1.00 53.75 309 TRP A CA 1
ATOM 2481 C C . TRP A 1 309 ? -8.246 0.446 13.244 1.00 53.75 309 TRP A C 1
ATOM 2483 O O . TRP A 1 309 ? -7.846 0.350 14.399 1.00 53.75 309 TRP A O 1
ATOM 2493 N N . GLU A 1 310 ? -9.522 0.231 12.905 1.00 45.72 310 GLU A N 1
ATOM 2494 C CA . GLU A 1 310 ? -10.589 -0.114 13.866 1.00 45.72 310 GLU A CA 1
ATOM 2495 C C . GLU A 1 310 ? -10.565 -1.595 14.288 1.00 45.72 310 GLU A C 1
ATOM 2497 O O . GLU A 1 310 ? -10.819 -1.915 15.444 1.00 45.72 310 GLU A O 1
ATOM 2502 N N . ALA A 1 311 ? -10.203 -2.511 13.382 1.00 48.34 311 ALA A N 1
ATOM 2503 C CA . ALA A 1 311 ? -10.265 -3.957 13.632 1.00 48.34 311 ALA A CA 1
ATOM 2504 C C . ALA A 1 311 ? -9.127 -4.524 14.508 1.00 48.34 311 ALA A C 1
ATOM 2506 O O . ALA A 1 311 ? -9.152 -5.705 14.852 1.00 48.34 311 ALA A O 1
ATOM 2507 N N . THR A 1 312 ? -8.099 -3.728 14.823 1.00 50.47 312 THR A N 1
ATOM 2508 C CA . THR A 1 312 ? -6.913 -4.175 15.587 1.00 50.47 312 THR A CA 1
ATOM 2509 C C . THR A 1 312 ? -6.861 -3.632 17.017 1.00 50.47 312 THR A C 1
ATOM 2511 O O . THR A 1 312 ? -5.866 -3.846 17.716 1.00 50.47 312 THR A O 1
ATOM 2514 N N . TRP A 1 313 ? -7.916 -2.942 17.462 1.00 59.22 313 TRP A N 1
ATOM 2515 C CA . TRP A 1 313 ? -8.052 -2.467 18.837 1.00 59.22 313 TRP A CA 1
ATOM 2516 C C . TRP A 1 313 ? -8.909 -3.437 19.667 1.00 59.22 313 TRP A C 1
ATOM 2518 O O . TRP A 1 313 ? -9.844 -4.019 19.116 1.00 59.22 313 TRP A O 1
ATOM 2528 N N . PRO A 1 314 ? -8.597 -3.661 20.961 1.00 58.06 314 PRO A N 1
ATOM 2529 C CA . PRO A 1 314 ? -9.467 -4.435 21.835 1.00 58.06 314 PRO A CA 1
ATOM 2530 C C . PRO A 1 314 ? -10.843 -3.772 21.928 1.00 58.06 314 PRO A C 1
ATOM 2532 O O . PRO A 1 314 ? -10.930 -2.544 21.964 1.00 58.06 314 PRO A O 1
ATOM 2535 N N . ASP A 1 315 ? -11.896 -4.584 22.019 1.00 66.12 315 ASP A N 1
ATOM 2536 C CA . ASP A 1 315 ? -13.242 -4.111 22.357 1.00 66.12 315 ASP A CA 1
ATOM 2537 C C . ASP A 1 315 ? -13.209 -3.211 23.606 1.00 66.12 315 ASP A C 1
ATOM 2539 O O . ASP A 1 315 ? -12.338 -3.415 24.462 1.00 66.12 315 ASP A O 1
ATOM 2543 N N . PRO A 1 316 ? -14.145 -2.250 23.753 1.00 74.62 316 PRO A N 1
ATOM 2544 C CA . PRO A 1 316 ? -14.184 -1.335 24.891 1.00 74.62 316 PRO A CA 1
ATOM 2545 C C . PRO A 1 316 ? -14.002 -2.065 26.228 1.00 74.62 316 PRO A C 1
ATOM 2547 O O . PRO A 1 316 ? -14.663 -3.074 26.522 1.00 74.62 316 PRO A O 1
ATOM 2550 N N . ARG A 1 317 ? -13.044 -1.568 27.017 1.00 83.00 317 ARG A N 1
ATOM 2551 C CA . ARG A 1 317 ? -12.521 -2.265 28.196 1.00 83.00 317 ARG A CA 1
ATOM 2552 C C . ARG A 1 317 ? -13.026 -1.640 29.483 1.00 83.00 317 ARG A C 1
ATOM 2554 O O . ARG A 1 317 ? -13.244 -0.433 29.567 1.00 83.00 317 ARG A O 1
ATOM 2561 N N . VAL A 1 318 ? -13.130 -2.478 30.505 1.00 84.31 318 VAL A N 1
ATOM 2562 C CA . VAL A 1 318 ? -13.441 -2.080 31.876 1.00 84.31 318 VAL A CA 1
ATOM 2563 C C . VAL A 1 318 ? -12.142 -1.952 32.666 1.00 84.31 318 VAL A C 1
ATOM 2565 O O . VAL A 1 318 ? -11.315 -2.869 32.689 1.00 84.31 318 VAL A O 1
ATOM 2568 N N . ILE A 1 319 ? -11.956 -0.800 33.307 1.00 87.62 319 ILE A N 1
ATOM 2569 C CA . ILE A 1 319 ? -10.805 -0.485 34.155 1.00 87.62 319 ILE A CA 1
ATOM 2570 C C . ILE A 1 319 ? -11.290 -0.409 35.599 1.00 87.62 319 ILE A C 1
ATOM 2572 O O . ILE A 1 319 ? -12.070 0.471 35.943 1.00 87.62 319 ILE A O 1
ATOM 2576 N N . GLU A 1 320 ? -10.813 -1.305 36.450 1.00 86.19 320 GLU A N 1
ATOM 2577 C CA . GLU A 1 320 ? -11.146 -1.323 37.872 1.00 86.19 320 GLU A CA 1
ATOM 2578 C C . GLU A 1 320 ? -10.127 -0.501 38.672 1.00 86.19 320 GLU A C 1
ATOM 2580 O O . GLU A 1 320 ? -8.915 -0.573 38.432 1.00 86.19 320 GLU A O 1
ATOM 2585 N N . ILE A 1 321 ? -10.617 0.260 39.649 1.00 84.50 321 ILE A N 1
ATOM 2586 C CA . ILE A 1 321 ? -9.783 0.905 40.664 1.00 84.50 321 ILE A CA 1
ATOM 2587 C C . ILE A 1 321 ? -9.619 -0.085 41.817 1.00 84.50 321 ILE A C 1
ATOM 2589 O O . ILE A 1 321 ? -10.602 -0.469 42.444 1.00 84.50 321 ILE A O 1
ATOM 2593 N N . ARG A 1 322 ? -8.383 -0.509 42.097 1.00 75.12 322 ARG A N 1
ATOM 2594 C CA . ARG A 1 322 ? -8.085 -1.415 43.215 1.00 75.12 322 ARG A CA 1
ATOM 2595 C C . ARG A 1 322 ? -7.103 -0.794 44.188 1.00 75.12 322 ARG A C 1
ATOM 2597 O O . ARG A 1 322 ? -6.074 -0.276 43.760 1.00 75.12 322 ARG A O 1
ATOM 2604 N N . SER A 1 323 ? -7.370 -0.989 45.473 1.00 67.25 323 SER A N 1
ATOM 2605 C CA . SER A 1 323 ? -6.366 -0.950 46.535 1.00 67.25 323 SER A CA 1
ATOM 2606 C C . SER A 1 323 ? -6.121 -2.387 46.989 1.00 67.25 323 SER A C 1
ATOM 2608 O O . SER A 1 323 ? -7.068 -3.140 47.221 1.00 67.25 323 SER A O 1
ATOM 2610 N N . LEU A 1 324 ? -4.861 -2.818 47.002 1.00 58.00 324 LEU A N 1
ATOM 2611 C CA . LEU A 1 324 ? -4.473 -4.127 47.523 1.00 58.00 324 LEU A CA 1
ATOM 2612 C C . LEU A 1 324 ? -3.419 -3.919 48.611 1.00 58.00 324 LEU A C 1
ATOM 2614 O O . LEU A 1 324 ? -2.432 -3.228 48.337 1.00 58.00 324 LEU A O 1
ATOM 2618 N N . PRO A 1 325 ? -3.556 -4.578 49.774 1.00 52.97 325 PRO A N 1
ATOM 2619 C CA . PRO A 1 325 ? -2.464 -4.659 50.727 1.00 52.97 325 PRO A CA 1
ATOM 2620 C C . PRO A 1 325 ? -1.369 -5.542 50.121 1.00 52.97 325 PRO A C 1
ATOM 2622 O O . PRO A 1 325 ? -1.591 -6.725 49.840 1.00 52.97 325 PRO A O 1
ATOM 2625 N N . GLN A 1 326 ? -0.188 -4.978 49.859 1.00 47.03 326 GLN A N 1
ATOM 2626 C CA . GLN A 1 326 ? 0.961 -5.783 49.446 1.00 47.03 326 GLN A CA 1
ATOM 2627 C C . GLN A 1 326 ? 1.587 -6.447 50.677 1.00 47.03 326 GLN A C 1
ATOM 2629 O O . GLN A 1 326 ? 2.009 -5.774 51.613 1.00 47.03 326 GLN A O 1
ATOM 2634 N N . VAL A 1 327 ? 1.657 -7.780 50.663 1.00 46.22 327 VAL A N 1
ATOM 2635 C CA . VAL A 1 327 ? 2.350 -8.587 51.677 1.00 46.22 327 VAL A CA 1
ATOM 2636 C C . VAL A 1 327 ? 3.684 -9.036 51.089 1.00 46.22 327 VAL A C 1
ATOM 2638 O O . VAL A 1 327 ? 3.839 -10.199 50.748 1.00 46.22 327 VAL A O 1
ATOM 2641 N N . ASP A 1 328 ? 4.632 -8.118 50.911 1.00 42.47 328 ASP A N 1
ATOM 2642 C CA . ASP A 1 328 ? 6.013 -8.482 50.578 1.00 42.47 328 ASP A CA 1
ATOM 2643 C C . ASP A 1 328 ? 6.998 -7.568 51.326 1.00 42.47 328 ASP A C 1
ATOM 2645 O O . ASP A 1 328 ? 7.046 -6.365 51.096 1.00 42.47 328 ASP A O 1
ATOM 2649 N N . SER A 1 329 ? 7.784 -8.195 52.212 1.00 42.28 329 SER A N 1
ATOM 2650 C CA . SER A 1 329 ? 8.907 -7.671 53.014 1.00 42.28 329 SER A CA 1
ATOM 2651 C C . SER A 1 329 ? 8.647 -6.422 53.871 1.00 42.28 329 SER A C 1
ATOM 2653 O O . SER A 1 329 ? 8.684 -5.314 53.357 1.00 42.28 329 SER A O 1
ATOM 2655 N N . ASP A 1 330 ? 8.488 -6.638 55.184 1.00 46.97 330 ASP A N 1
ATOM 2656 C CA . ASP A 1 330 ? 8.614 -5.727 56.345 1.00 46.97 330 ASP A CA 1
ATOM 2657 C C . ASP A 1 330 ? 7.918 -4.344 56.351 1.00 46.97 330 ASP A C 1
ATOM 2659 O O . ASP A 1 330 ? 7.759 -3.780 57.432 1.00 46.97 330 ASP A O 1
ATOM 2663 N N . ASP A 1 331 ? 7.388 -3.855 55.230 1.00 43.97 331 ASP A N 1
ATOM 2664 C CA . ASP A 1 331 ? 6.601 -2.629 55.119 1.00 43.97 331 ASP A CA 1
ATOM 2665 C C . ASP A 1 331 ? 5.295 -2.915 54.351 1.00 43.97 331 ASP A C 1
ATOM 2667 O O . ASP A 1 331 ? 5.296 -3.196 53.152 1.00 43.97 331 ASP A O 1
ATOM 2671 N N . ILE A 1 332 ? 4.150 -2.847 55.040 1.00 44.16 332 ILE A N 1
ATOM 2672 C CA . ILE A 1 332 ? 2.830 -2.895 54.394 1.00 44.16 332 ILE A CA 1
ATOM 2673 C C . ILE A 1 332 ? 2.605 -1.533 53.732 1.00 44.16 332 ILE A C 1
ATOM 2675 O O . ILE A 1 332 ? 2.356 -0.543 54.421 1.00 44.16 332 ILE A O 1
ATOM 2679 N N . TYR A 1 333 ? 2.693 -1.473 52.404 1.00 51.72 333 TYR A N 1
ATOM 2680 C CA . TYR A 1 333 ? 2.255 -0.312 51.632 1.00 51.72 333 TYR A CA 1
ATOM 2681 C C . TYR A 1 333 ? 1.000 -0.674 50.835 1.00 51.72 333 TYR A C 1
ATOM 2683 O O . TYR A 1 333 ? 1.040 -1.547 49.964 1.00 51.72 333 TYR A O 1
ATOM 2691 N N . ASP A 1 334 ? -0.106 0.020 51.104 1.00 54.09 334 ASP A N 1
ATOM 2692 C CA . ASP A 1 334 ? -1.293 -0.036 50.250 1.00 54.09 334 ASP A CA 1
ATOM 2693 C C . ASP A 1 334 ? -1.006 0.737 48.957 1.00 54.09 334 ASP A C 1
ATOM 2695 O O . ASP A 1 334 ? -0.742 1.946 48.962 1.00 54.09 334 ASP A O 1
ATOM 2699 N N . LEU A 1 335 ? -1.001 0.023 47.830 1.00 64.25 335 LEU A N 1
ATOM 2700 C CA . LEU A 1 335 ? -0.743 0.595 46.509 1.00 64.25 335 LEU A CA 1
ATOM 2701 C C . LEU A 1 335 ? -2.037 0.607 45.696 1.00 64.25 335 LEU A C 1
ATOM 2703 O O . LEU A 1 335 ? -2.414 -0.383 45.065 1.00 64.25 335 LEU A O 1
ATOM 2707 N N . SER A 1 336 ? -2.691 1.767 45.688 1.00 72.44 336 SER A N 1
ATOM 2708 C CA . SER A 1 336 ? -3.836 2.048 44.823 1.00 72.44 336 SER A CA 1
ATOM 2709 C C . SER A 1 336 ? -3.421 2.098 43.347 1.00 72.44 336 SER A C 1
ATOM 2711 O O . SER A 1 336 ? -2.516 2.847 42.966 1.00 72.44 336 SER A O 1
ATOM 2713 N N . ARG A 1 337 ? -4.090 1.318 42.487 1.00 82.12 337 ARG A N 1
ATOM 2714 C CA . ARG A 1 337 ? -3.789 1.222 41.047 1.00 82.12 337 ARG A CA 1
ATOM 2715 C C . ARG A 1 337 ? -5.036 1.095 40.170 1.00 82.12 337 ARG A C 1
ATOM 2717 O O . ARG A 1 337 ? -6.079 0.616 40.604 1.00 82.12 337 ARG A O 1
ATOM 2724 N N . LEU A 1 338 ? -4.875 1.446 38.893 1.00 84.88 338 LEU A N 1
ATOM 2725 C CA . LEU A 1 338 ? -5.809 1.098 37.827 1.00 84.88 338 LEU A CA 1
ATOM 2726 C C . LEU A 1 338 ? -5.439 -0.272 37.256 1.0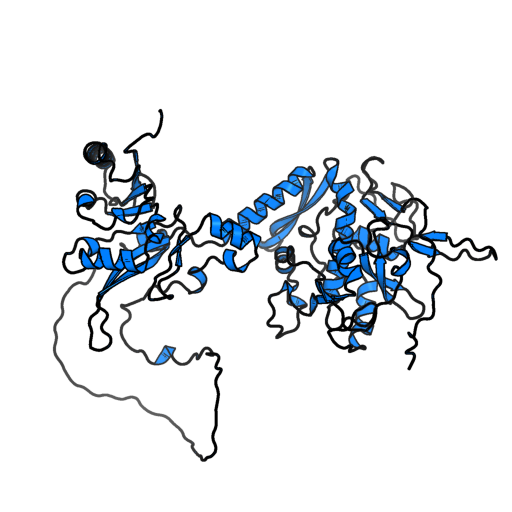0 84.88 338 LEU A C 1
ATOM 2728 O O . LEU A 1 338 ? -4.284 -0.511 36.898 1.00 84.88 338 LEU A O 1
ATOM 2732 N N . GLN A 1 339 ? -6.416 -1.166 37.158 1.00 82.19 339 GLN A N 1
ATOM 2733 C CA . GLN A 1 339 ? -6.237 -2.502 36.607 1.00 82.19 339 GLN A CA 1
ATOM 2734 C C . GLN A 1 339 ? -7.218 -2.737 35.459 1.00 82.19 339 GLN A C 1
ATOM 2736 O O . GLN A 1 339 ? -8.425 -2.581 35.613 1.00 82.19 339 GLN A O 1
ATOM 2741 N N . LEU A 1 340 ? -6.696 -3.154 34.304 1.00 77.19 340 LEU A N 1
ATOM 2742 C CA . LEU A 1 340 ? -7.524 -3.623 33.193 1.00 77.19 340 LEU A CA 1
ATOM 2743 C C . LEU A 1 340 ? -8.219 -4.925 33.610 1.00 77.19 340 LEU A C 1
ATOM 2745 O O . LEU A 1 340 ? -7.547 -5.915 33.904 1.00 77.19 340 LEU A O 1
ATOM 2749 N N . TYR A 1 341 ? -9.549 -4.902 33.655 1.00 73.88 341 TYR A N 1
ATOM 2750 C CA . TYR A 1 341 ? -10.371 -6.035 34.072 1.00 73.88 341 TYR A CA 1
ATOM 2751 C C . TYR A 1 341 ? -10.693 -6.968 32.898 1.00 73.88 341 TYR A C 1
ATOM 2753 O O . TYR A 1 341 ? -10.628 -8.188 33.033 1.00 73.88 341 TYR A O 1
ATOM 2761 N N . GLY A 1 342 ? -11.011 -6.400 31.733 1.00 72.38 342 GLY A N 1
ATOM 2762 C CA . GLY A 1 342 ? -11.406 -7.147 30.539 1.00 72.38 342 GLY A CA 1
ATOM 2763 C C . GLY A 1 342 ? -12.275 -6.316 29.599 1.00 72.38 342 GLY A C 1
ATOM 2764 O O . GLY A 1 342 ? -12.365 -5.099 29.752 1.00 72.38 342 GLY A O 1
ATOM 2765 N N . THR A 1 343 ? -12.910 -6.971 28.628 1.00 78.00 343 THR A N 1
ATOM 2766 C CA . THR A 1 343 ? -13.964 -6.364 27.800 1.00 78.00 343 THR A CA 1
ATOM 2767 C C . THR A 1 343 ? -15.251 -6.212 28.611 1.00 78.00 343 THR A C 1
ATOM 2769 O O . THR A 1 343 ? -15.458 -6.927 29.594 1.00 78.00 343 THR A O 1
ATOM 2772 N N . ILE A 1 344 ? -16.134 -5.301 28.197 1.00 78.00 344 ILE A N 1
ATOM 2773 C CA . ILE A 1 344 ? -17.440 -5.099 28.849 1.00 78.00 344 ILE A CA 1
ATOM 2774 C C . ILE A 1 344 ? -18.264 -6.391 28.907 1.00 78.00 344 ILE A C 1
ATOM 2776 O O . ILE A 1 344 ? -18.817 -6.699 29.957 1.00 78.00 344 ILE A O 1
ATOM 2780 N N . SER A 1 345 ? -18.307 -7.171 27.822 1.00 72.12 345 SER A N 1
ATOM 2781 C CA . SER A 1 345 ? -19.070 -8.427 27.781 1.00 72.12 345 SER A CA 1
ATOM 2782 C C . SER A 1 345 ? -18.574 -9.430 28.826 1.00 72.12 345 SER A C 1
ATOM 2784 O O . SER A 1 345 ? -19.364 -9.946 29.604 1.00 72.12 345 SER A O 1
ATOM 2786 N N . ASN A 1 346 ? -17.253 -9.621 28.927 1.00 74.25 346 ASN A N 1
ATOM 2787 C CA . ASN A 1 346 ? -16.667 -10.536 29.912 1.00 74.25 346 ASN A CA 1
ATOM 2788 C C . ASN A 1 346 ? -16.877 -10.070 31.360 1.00 74.25 346 ASN A C 1
ATOM 2790 O O . ASN A 1 346 ? -16.841 -10.886 32.277 1.00 74.25 346 ASN A O 1
ATOM 2794 N N . TRP A 1 347 ? -16.999 -8.759 31.581 1.00 78.75 347 TRP A N 1
ATOM 2795 C CA . TRP A 1 347 ? -17.277 -8.203 32.903 1.00 78.75 347 TRP A CA 1
ATOM 2796 C C . TRP A 1 347 ? -18.738 -8.426 33.316 1.00 78.75 347 TRP A C 1
ATOM 2798 O O . TRP A 1 347 ? -18.975 -8.758 34.471 1.00 78.75 347 TRP A O 1
ATOM 2808 N N . LEU A 1 348 ? -19.687 -8.312 32.381 1.00 74.38 348 LEU A N 1
ATOM 2809 C CA . LEU A 1 348 ? -21.122 -8.489 32.642 1.00 74.38 348 LEU A CA 1
ATOM 2810 C C . LEU A 1 348 ? -21.543 -9.962 32.795 1.00 74.38 348 LEU A C 1
ATOM 2812 O O . LEU A 1 348 ? -22.464 -10.239 33.553 1.00 74.38 348 LEU A O 1
ATOM 2816 N N . ASP A 1 349 ? -20.850 -10.906 32.149 1.00 66.56 349 ASP A N 1
ATOM 2817 C CA . ASP A 1 349 ? -21.158 -12.349 32.222 1.00 66.56 349 ASP A CA 1
ATOM 2818 C C . ASP A 1 349 ? -20.775 -13.014 33.569 1.00 66.56 349 ASP A C 1
ATOM 2820 O O . ASP A 1 349 ? -20.965 -14.217 33.750 1.00 66.56 349 ASP A O 1
ATOM 2824 N N . LYS A 1 350 ? -20.187 -12.275 34.521 1.00 55.31 350 LYS A N 1
ATOM 2825 C CA . LYS A 1 350 ? -19.662 -12.846 35.776 1.00 55.31 350 LYS A CA 1
ATOM 2826 C C . LYS A 1 350 ? -20.704 -13.144 36.850 1.00 55.31 350 LYS A C 1
ATOM 2828 O O . LYS A 1 350 ? -20.451 -14.021 37.672 1.00 55.31 350 LYS A O 1
ATOM 2833 N N . ASP A 1 351 ? -21.849 -12.471 36.835 1.00 47.53 351 ASP A N 1
ATOM 2834 C CA . ASP A 1 351 ? -22.836 -12.594 37.916 1.00 47.53 351 ASP A CA 1
ATOM 2835 C C . ASP A 1 351 ? -23.616 -13.928 37.887 1.00 47.53 351 ASP A C 1
ATOM 2837 O O . ASP A 1 351 ? -24.279 -14.263 38.861 1.00 47.53 351 ASP A O 1
ATOM 2841 N N . ASP A 1 352 ? -23.491 -14.739 36.827 1.00 39.59 352 ASP A N 1
ATOM 2842 C CA . ASP A 1 352 ? -24.186 -16.034 36.707 1.00 39.59 352 ASP A CA 1
ATOM 2843 C C . ASP A 1 352 ? -23.465 -17.210 37.412 1.00 39.59 352 ASP A C 1
ATOM 2845 O O . ASP A 1 352 ? -23.970 -18.334 37.399 1.00 39.59 352 ASP A O 1
ATOM 2849 N N . CYS A 1 353 ? -22.268 -17.008 37.987 1.00 35.78 353 CYS A N 1
ATOM 2850 C CA . CYS A 1 353 ? -21.421 -18.109 38.489 1.00 35.78 353 CYS A CA 1
ATOM 2851 C C . CYS A 1 353 ? -21.104 -18.095 39.996 1.00 35.78 353 CYS A C 1
ATOM 2853 O O . CYS A 1 353 ? -20.525 -19.075 40.468 1.00 35.78 353 CYS A O 1
ATOM 2855 N N . ASP A 1 354 ? -21.452 -17.037 40.737 1.00 34.66 354 ASP A N 1
ATOM 2856 C CA . ASP A 1 354 ? -20.988 -16.841 42.125 1.00 34.66 354 ASP A CA 1
ATOM 2857 C C . ASP A 1 354 ? -22.101 -16.937 43.199 1.00 34.66 354 ASP A C 1
ATOM 2859 O O . ASP A 1 354 ? -21.812 -16.836 44.391 1.00 34.66 354 ASP A O 1
ATOM 2863 N N . GLU A 1 355 ? -23.354 -17.225 42.830 1.00 32.28 355 GLU A N 1
ATOM 2864 C CA . GLU A 1 355 ? -24.388 -17.640 43.792 1.00 32.28 355 GLU A CA 1
ATOM 2865 C C . GLU A 1 355 ? -24.314 -19.158 44.009 1.00 32.28 355 GLU A C 1
ATOM 2867 O O . GLU A 1 355 ? -25.028 -19.903 43.354 1.00 32.28 355 GLU A O 1
ATOM 2872 N N . ASP A 1 356 ? -23.381 -19.623 44.844 1.00 33.16 356 ASP A N 1
ATOM 2873 C CA . ASP A 1 356 ? -23.538 -20.802 45.715 1.00 33.16 356 ASP A CA 1
ATOM 2874 C C . ASP A 1 356 ? -22.186 -21.155 46.368 1.00 33.16 356 ASP A C 1
ATOM 2876 O O . ASP A 1 356 ? -21.191 -21.431 45.688 1.00 33.16 356 ASP A O 1
ATOM 2880 N N . ASN A 1 357 ? -22.201 -21.283 47.700 1.00 32.06 357 ASN A N 1
ATOM 2881 C CA . ASN A 1 357 ? -21.140 -21.756 48.610 1.00 32.06 357 ASN A CA 1
ATOM 2882 C C . ASN A 1 357 ? -20.300 -20.688 49.334 1.00 32.06 357 ASN A C 1
ATOM 2884 O O . ASN A 1 357 ? -19.069 -20.724 49.276 1.00 32.06 357 ASN A O 1
ATOM 2888 N N . ASP A 1 358 ? -20.973 -19.861 50.133 1.00 32.25 358 ASP A N 1
ATOM 2889 C CA . ASP A 1 358 ? -20.454 -19.449 51.442 1.00 32.25 358 ASP A CA 1
ATOM 2890 C C . ASP A 1 358 ? -21.148 -20.297 52.527 1.00 32.25 358 ASP A C 1
ATOM 2892 O O . ASP A 1 358 ? -22.063 -19.841 53.207 1.00 32.25 358 ASP A O 1
ATOM 2896 N N . GLU A 1 359 ? -20.742 -21.562 52.674 1.00 32.72 359 GLU A N 1
ATOM 2897 C CA . GLU A 1 359 ? -20.902 -22.278 53.947 1.00 32.72 359 GLU A CA 1
ATOM 2898 C C . GLU A 1 359 ? -19.505 -22.598 54.488 1.00 32.72 359 GLU A C 1
ATOM 2900 O O . GLU A 1 359 ? -18.692 -23.276 53.854 1.00 32.72 359 GLU A O 1
ATOM 2905 N N . GLU A 1 360 ? -19.219 -22.003 55.645 1.00 37.75 360 GLU A N 1
ATOM 2906 C CA . GLU A 1 360 ? -18.091 -22.304 56.517 1.00 37.75 360 GLU A CA 1
ATOM 2907 C C . GLU A 1 360 ? -18.101 -23.795 56.876 1.00 37.75 360 GLU A C 1
ATOM 2909 O O . GLU A 1 360 ? -19.095 -24.285 57.399 1.00 37.75 360 GLU A O 1
ATOM 2914 N N . ASP A 1 361 ? -16.984 -24.498 56.678 1.00 28.73 361 ASP A N 1
ATOM 2915 C CA . ASP A 1 361 ? -16.756 -25.793 57.325 1.00 28.73 361 ASP A CA 1
ATOM 2916 C C . ASP A 1 361 ? -15.335 -25.850 57.905 1.00 28.73 361 ASP A C 1
ATOM 2918 O O . ASP A 1 361 ? -14.339 -26.169 57.246 1.00 28.73 361 ASP A O 1
ATOM 2922 N N . ASP A 1 362 ? -15.274 -25.520 59.193 1.00 32.44 362 ASP A N 1
ATOM 2923 C CA . ASP A 1 362 ? -14.225 -25.886 60.135 1.00 32.44 362 ASP A CA 1
ATOM 2924 C C . ASP A 1 362 ? -14.267 -27.402 60.403 1.00 32.44 362 ASP A C 1
ATOM 2926 O O . ASP A 1 362 ? -15.116 -27.846 61.171 1.00 32.44 362 ASP A O 1
ATOM 2930 N N . VAL A 1 363 ? -13.325 -28.212 59.890 1.00 30.70 363 VAL A N 1
ATOM 2931 C CA . VAL A 1 363 ? -13.040 -29.538 60.489 1.00 30.70 363 VAL A CA 1
ATOM 2932 C C . VAL A 1 363 ? -11.556 -29.935 60.405 1.00 30.70 363 VAL A C 1
ATOM 2934 O O . VAL A 1 363 ? -10.994 -30.207 59.349 1.00 30.70 363 VAL A O 1
ATOM 2937 N N . GLU A 1 364 ? -10.960 -29.964 61.597 1.00 28.05 364 GLU A N 1
ATOM 2938 C CA . GLU A 1 364 ? -9.932 -30.847 62.170 1.00 28.05 364 GLU A CA 1
ATOM 2939 C C . GLU A 1 364 ? -9.010 -31.746 61.310 1.00 28.05 364 GLU A C 1
ATOM 2941 O O . GLU A 1 364 ? -9.395 -32.531 60.448 1.00 28.05 364 GLU A O 1
ATOM 2946 N N . LYS A 1 365 ? -7.737 -31.724 61.737 1.00 32.31 365 LYS A N 1
ATOM 2947 C CA . LYS A 1 365 ? -6.643 -32.657 61.431 1.00 32.31 365 LYS A CA 1
ATOM 2948 C C . LYS A 1 365 ? -7.029 -34.138 61.584 1.00 32.31 365 LYS A C 1
ATOM 2950 O O . LYS A 1 365 ? -7.561 -34.533 62.616 1.00 32.31 365 LYS A O 1
ATOM 2955 N N . GLY A 1 366 ? -6.528 -34.978 60.676 1.00 25.23 366 GLY A N 1
ATOM 2956 C CA . GLY A 1 366 ? -6.421 -36.425 60.881 1.00 25.23 366 GLY A CA 1
ATOM 2957 C C . GLY A 1 366 ? -5.482 -37.104 59.880 1.00 25.23 366 GLY A C 1
ATOM 2958 O O . GLY A 1 366 ? -5.675 -37.004 58.673 1.00 25.23 366 GLY A O 1
ATOM 2959 N N . ASP A 1 367 ? -4.456 -37.774 60.403 1.00 27.58 367 ASP A N 1
ATOM 2960 C CA . ASP A 1 367 ? -3.465 -38.597 59.700 1.00 27.58 367 ASP A CA 1
ATOM 2961 C C . ASP A 1 367 ? -4.072 -39.741 58.864 1.00 27.58 367 ASP A C 1
ATOM 2963 O O . ASP A 1 367 ? -5.012 -40.388 59.317 1.00 27.58 367 ASP A O 1
ATOM 2967 N N . ALA A 1 368 ? -3.438 -40.100 57.735 1.00 27.05 368 ALA A N 1
ATOM 2968 C CA . ALA A 1 368 ? -3.091 -41.495 57.404 1.00 27.05 368 ALA A CA 1
ATOM 2969 C C . ALA A 1 368 ? -2.324 -41.636 56.072 1.00 27.05 368 ALA A C 1
ATOM 2971 O O . ALA A 1 368 ? -2.678 -41.078 55.037 1.00 27.05 368 ALA A O 1
ATOM 2972 N N . MET A 1 369 ? -1.280 -42.466 56.125 1.00 24.44 369 MET A N 1
ATOM 2973 C CA . MET A 1 369 ? -0.493 -43.013 55.016 1.00 24.44 369 MET A CA 1
ATOM 2974 C C . MET A 1 369 ? -1.346 -43.690 53.931 1.00 24.44 369 MET A C 1
ATOM 2976 O O . MET A 1 369 ? -2.325 -44.347 54.269 1.00 24.44 369 MET A O 1
ATOM 2980 N N . SER A 1 370 ? -0.853 -43.722 52.681 1.00 25.66 370 SER A N 1
ATOM 2981 C CA . SER A 1 370 ? -0.618 -44.983 51.940 1.00 25.66 370 SER A CA 1
ATOM 2982 C C . SER A 1 370 ? -0.275 -44.771 50.452 1.00 25.66 370 SER A C 1
ATOM 2984 O O . SER A 1 370 ? -1.133 -44.455 49.639 1.00 25.66 370 SER A O 1
ATOM 2986 N N . GLN A 1 371 ? 0.978 -45.103 50.127 1.00 25.58 371 GLN A N 1
ATOM 2987 C CA . GLN A 1 371 ? 1.431 -45.876 48.957 1.00 25.58 371 GLN A CA 1
ATOM 2988 C C . GLN A 1 371 ? 1.274 -45.315 47.530 1.00 25.58 371 GLN A C 1
ATOM 2990 O O . GLN A 1 371 ? 0.239 -45.421 46.882 1.00 25.58 371 GLN A O 1
ATOM 2995 N N . VAL A 1 372 ? 2.427 -44.931 46.975 1.00 27.66 372 VAL A N 1
ATOM 2996 C CA . VAL A 1 372 ? 2.766 -45.074 45.550 1.00 27.66 372 VAL A CA 1
ATOM 2997 C C . VAL A 1 372 ? 3.620 -46.342 45.392 1.00 27.66 372 VAL A C 1
ATOM 2999 O O . VAL A 1 372 ? 4.549 -46.518 46.187 1.00 27.66 372 VAL A O 1
ATOM 3002 N N . PRO A 1 373 ? 3.407 -47.206 44.381 1.00 27.08 373 PRO A N 1
ATOM 3003 C CA . PRO A 1 373 ? 4.403 -48.191 43.995 1.00 27.08 373 PRO A CA 1
ATOM 3004 C C . PRO A 1 373 ? 5.318 -47.666 42.877 1.00 27.08 373 PRO A C 1
ATOM 3006 O O . PRO A 1 373 ? 4.883 -47.206 41.824 1.00 27.08 373 PRO A O 1
ATOM 3009 N N . ASN A 1 374 ? 6.614 -47.791 43.154 1.00 25.17 374 ASN A N 1
ATOM 3010 C CA . ASN A 1 374 ? 7.773 -47.586 42.287 1.00 25.17 374 ASN A CA 1
ATOM 3011 C C . ASN A 1 374 ? 7.800 -48.467 41.024 1.00 25.17 374 ASN A C 1
ATOM 3013 O O . ASN A 1 374 ? 7.416 -49.635 41.072 1.00 25.17 374 ASN A O 1
ATOM 3017 N N . ARG A 1 375 ? 8.485 -47.963 39.986 1.00 25.86 375 ARG A N 1
ATOM 3018 C CA . ARG A 1 375 ? 9.510 -48.661 39.166 1.00 25.86 375 ARG A CA 1
ATOM 3019 C C . ARG A 1 375 ? 10.169 -47.595 38.275 1.00 25.86 375 ARG A C 1
ATOM 3021 O O . ARG A 1 375 ? 9.462 -46.960 37.511 1.00 25.86 375 ARG A O 1
ATOM 3028 N N . GLY A 1 376 ? 11.426 -47.198 38.500 1.00 24.67 376 GLY A N 1
ATOM 3029 C CA . GLY A 1 376 ? 12.665 -47.926 38.157 1.00 24.67 376 GLY A CA 1
ATOM 3030 C C . GLY A 1 376 ? 13.160 -47.405 36.791 1.00 24.67 376 GLY A C 1
ATOM 3031 O O . GLY A 1 376 ? 12.335 -47.233 35.910 1.00 24.67 376 GLY A O 1
ATOM 3032 N N . GLU A 1 377 ? 14.415 -47.069 36.501 1.00 26.41 377 GLU A N 1
ATOM 3033 C CA . GLU A 1 377 ? 15.722 -47.275 37.125 1.00 26.41 377 GLU A CA 1
ATOM 3034 C C . GLU A 1 377 ? 16.724 -46.214 36.588 1.00 26.41 377 GLU A C 1
ATOM 3036 O O . GLU A 1 377 ? 16.545 -45.706 35.487 1.00 26.41 377 GLU A O 1
ATOM 3041 N N . LYS A 1 378 ? 17.733 -45.893 37.424 1.00 26.44 378 LYS A N 1
ATOM 3042 C CA . LYS A 1 378 ? 19.200 -45.682 37.215 1.00 26.44 378 LYS A CA 1
ATOM 3043 C C . LYS A 1 378 ? 19.709 -45.335 35.795 1.00 26.44 378 LYS A C 1
ATOM 3045 O O . LYS A 1 378 ? 19.272 -45.935 34.831 1.00 26.44 378 LYS A O 1
ATOM 3050 N N . SER A 1 379 ? 20.705 -44.467 35.575 1.00 27.12 379 SER A N 1
ATOM 3051 C CA . SER A 1 379 ? 22.040 -44.292 36.208 1.00 27.12 379 SER A CA 1
ATOM 3052 C C . SER A 1 379 ? 22.692 -43.008 35.637 1.00 27.12 379 SER A C 1
ATOM 3054 O O . SER A 1 379 ? 22.570 -42.789 34.438 1.00 27.12 379 SER A O 1
ATOM 3056 N N . ASN A 1 380 ? 23.204 -42.038 36.401 1.00 25.73 380 ASN A N 1
ATOM 3057 C CA . ASN A 1 380 ? 24.470 -41.912 37.155 1.00 25.73 380 ASN A CA 1
ATOM 3058 C C . ASN A 1 380 ? 25.786 -41.717 36.360 1.00 25.73 380 ASN A C 1
ATOM 3060 O O . ASN A 1 380 ? 26.100 -42.487 35.459 1.00 25.73 380 ASN A O 1
ATOM 3064 N N . ASP A 1 381 ? 26.550 -40.742 36.882 1.00 26.31 381 ASP A N 1
ATOM 3065 C CA . ASP A 1 381 ? 27.983 -40.404 36.748 1.00 26.31 381 ASP A CA 1
ATOM 3066 C C . ASP A 1 381 ? 28.426 -39.595 35.507 1.00 26.31 381 ASP A C 1
ATOM 3068 O O . ASP A 1 381 ? 28.137 -39.956 34.376 1.00 26.31 381 ASP A O 1
ATOM 3072 N N . GLY A 1 382 ? 29.177 -38.489 35.609 1.00 25.28 382 GLY A N 1
ATOM 3073 C CA . GLY A 1 382 ? 29.730 -37.760 36.756 1.00 25.28 382 GLY A CA 1
ATOM 3074 C C . GLY A 1 382 ? 30.879 -36.821 36.327 1.00 25.28 382 GLY A C 1
ATOM 3075 O O . GLY A 1 382 ? 31.609 -37.162 35.405 1.00 25.28 382 GLY A O 1
ATOM 3076 N N . THR A 1 383 ? 31.064 -35.703 37.062 1.00 25.77 383 THR A N 1
ATOM 3077 C CA . THR A 1 383 ? 32.330 -34.942 37.330 1.00 25.77 383 THR A CA 1
ATOM 3078 C C . THR A 1 383 ? 33.157 -34.382 36.143 1.00 25.77 383 THR A C 1
ATOM 3080 O O . THR A 1 383 ? 33.344 -35.045 35.142 1.00 25.77 383 THR A O 1
ATOM 3083 N N . SER A 1 384 ? 33.809 -33.210 36.157 1.00 25.30 384 SER A N 1
ATOM 3084 C CA . SER A 1 384 ? 34.030 -32.138 37.144 1.00 25.30 384 SER A CA 1
ATOM 3085 C C . SER A 1 384 ? 34.853 -30.988 36.510 1.00 25.30 384 SER A C 1
ATOM 3087 O O . SER A 1 384 ? 35.794 -31.261 35.773 1.00 25.30 384 SER A O 1
ATOM 3089 N N . ASN A 1 385 ? 34.569 -29.753 36.946 1.00 25.20 385 ASN A N 1
ATOM 3090 C CA . ASN A 1 385 ? 35.455 -28.594 37.191 1.00 25.20 385 ASN A CA 1
ATOM 3091 C C . ASN A 1 385 ? 36.276 -27.894 36.079 1.00 25.20 385 ASN A C 1
ATOM 3093 O O . ASN A 1 385 ? 37.316 -28.384 35.652 1.00 25.20 385 ASN A O 1
ATOM 3097 N N . GLY A 1 386 ? 35.974 -26.593 35.900 1.00 22.95 386 GLY A N 1
ATOM 3098 C CA . GLY A 1 386 ? 36.926 -25.529 36.273 1.00 22.95 386 GLY A CA 1
ATOM 3099 C C . GLY A 1 386 ? 37.086 -24.331 35.318 1.00 22.95 386 GLY A C 1
ATOM 3100 O O . GLY A 1 386 ? 37.766 -24.459 34.309 1.00 22.95 386 GLY A O 1
ATOM 3101 N N . GLY A 1 387 ? 36.610 -23.136 35.724 1.00 22.72 387 GLY A N 1
ATOM 3102 C CA . GLY A 1 387 ? 37.306 -21.864 35.429 1.00 22.72 387 GLY A CA 1
ATOM 3103 C C . GLY A 1 387 ? 36.541 -20.700 34.763 1.00 22.72 387 GLY A C 1
ATOM 3104 O O . GLY A 1 387 ? 36.686 -20.488 33.572 1.00 22.72 387 GLY A O 1
ATOM 3105 N N . SER A 1 388 ? 35.840 -19.889 35.572 1.00 22.78 388 SER A N 1
ATOM 3106 C CA . SER A 1 388 ? 35.850 -18.401 35.599 1.00 22.78 388 SER A CA 1
ATOM 3107 C C . SER A 1 388 ? 35.928 -17.575 34.287 1.00 22.78 388 SER A C 1
ATOM 3109 O O . SER A 1 388 ? 37.006 -17.447 33.717 1.00 22.78 388 SER A O 1
ATOM 3111 N N . SER A 1 389 ? 34.875 -16.802 33.957 1.00 23.33 389 SER A N 1
ATOM 3112 C CA . SER A 1 389 ? 34.740 -15.339 34.220 1.00 23.33 389 SER A CA 1
ATOM 3113 C C . SER A 1 389 ? 33.858 -14.595 33.190 1.00 23.33 389 SER A C 1
ATOM 3115 O O . SER A 1 389 ? 34.180 -14.576 32.008 1.00 23.33 389 SER A O 1
ATOM 3117 N N . LEU A 1 390 ? 32.875 -13.861 33.730 1.00 23.97 390 LEU A N 1
ATOM 3118 C CA . LEU A 1 390 ? 32.375 -12.531 33.333 1.00 23.97 390 LEU A CA 1
ATOM 3119 C C . LEU A 1 390 ? 31.540 -12.321 32.046 1.00 23.97 390 LEU A C 1
ATOM 3121 O O . LEU A 1 390 ? 32.016 -12.454 30.927 1.00 23.97 390 LEU A O 1
ATOM 3125 N N . ALA A 1 391 ? 30.365 -11.730 32.322 1.00 23.84 391 ALA A N 1
ATOM 3126 C CA . ALA A 1 391 ? 29.625 -10.709 31.566 1.00 23.84 391 ALA A CA 1
ATOM 3127 C C . ALA A 1 391 ? 28.477 -11.151 30.630 1.00 23.84 391 ALA A C 1
ATOM 3129 O O . ALA A 1 391 ? 28.641 -11.286 29.425 1.00 23.84 391 ALA A O 1
ATOM 3130 N N . SER A 1 392 ? 27.286 -11.208 31.243 1.00 25.59 392 SER A N 1
ATOM 3131 C CA . SER A 1 392 ? 26.040 -10.522 30.848 1.00 25.59 392 SER A CA 1
ATOM 3132 C C . SER A 1 392 ? 25.482 -10.702 29.430 1.00 25.59 392 SER A C 1
ATOM 3134 O O . SER A 1 392 ? 25.959 -10.060 28.493 1.00 25.59 392 SER A O 1
ATOM 3136 N N . GLY A 1 393 ? 24.330 -11.375 29.353 1.00 28.09 393 GLY A N 1
ATOM 3137 C CA . GLY A 1 393 ? 23.311 -11.114 28.336 1.00 28.09 393 GLY A CA 1
ATOM 3138 C C . GLY A 1 393 ? 22.429 -12.317 28.013 1.00 28.09 393 GLY A C 1
ATOM 3139 O O . GLY A 1 393 ? 22.567 -12.843 26.919 1.00 28.09 393 GLY A O 1
ATOM 3140 N N . ASP A 1 394 ? 21.511 -12.689 28.907 1.00 25.77 394 ASP A N 1
ATOM 3141 C CA . ASP A 1 394 ? 20.481 -13.711 28.646 1.00 25.77 394 ASP A CA 1
ATOM 3142 C C . ASP A 1 394 ? 19.119 -12.977 28.663 1.00 25.77 394 ASP A C 1
ATOM 3144 O O . ASP A 1 394 ? 18.852 -12.224 29.599 1.00 25.77 394 ASP A O 1
ATOM 3148 N N . SER A 1 395 ? 18.292 -12.898 27.612 1.00 30.58 395 SER A N 1
ATOM 3149 C CA . SER A 1 395 ? 17.623 -13.961 26.840 1.00 30.58 395 SER A CA 1
ATOM 3150 C C . SER A 1 395 ? 16.947 -14.986 27.747 1.00 30.58 395 SER A C 1
ATOM 3152 O O . SER A 1 395 ? 17.486 -16.058 27.995 1.00 30.58 395 SER A O 1
ATOM 3154 N N . GLU A 1 396 ? 15.763 -14.647 28.259 1.00 30.52 396 GLU A N 1
ATOM 3155 C CA . GLU A 1 396 ? 14.891 -15.639 28.887 1.00 30.52 396 GLU A CA 1
ATOM 3156 C C . GLU A 1 396 ? 14.127 -16.391 27.795 1.00 30.52 396 GLU A C 1
ATOM 3158 O O . GLU A 1 396 ? 13.133 -15.917 27.237 1.00 30.52 396 GLU A O 1
ATOM 3163 N N . ASP A 1 397 ? 14.677 -17.561 27.476 1.00 25.80 397 ASP A N 1
ATOM 3164 C CA . ASP A 1 397 ? 13.999 -18.668 26.824 1.00 25.80 397 ASP A CA 1
ATOM 3165 C C . ASP A 1 397 ? 12.804 -19.141 27.671 1.00 25.80 397 ASP A C 1
ATOM 3167 O O . ASP A 1 397 ? 12.830 -19.172 28.901 1.00 25.80 397 ASP A O 1
ATOM 3171 N N . PHE A 1 398 ? 11.729 -19.511 26.978 1.00 27.11 398 PHE A N 1
ATOM 3172 C CA . PHE A 1 398 ? 10.522 -20.107 27.543 1.00 27.11 398 PHE A CA 1
ATOM 3173 C C . PHE A 1 398 ? 10.812 -21.541 28.024 1.00 27.11 398 PHE A C 1
ATOM 3175 O O . PHE A 1 398 ? 10.872 -22.462 27.208 1.00 27.11 398 PHE A O 1
ATOM 3182 N N . ASP A 1 399 ? 10.917 -21.752 29.338 1.00 25.48 399 ASP A N 1
ATOM 3183 C CA . ASP A 1 399 ? 10.965 -23.094 29.928 1.00 25.48 399 ASP A CA 1
ATOM 3184 C C . ASP A 1 399 ? 9.550 -23.655 30.164 1.00 25.48 399 ASP A C 1
ATOM 3186 O O . ASP A 1 399 ? 8.757 -23.163 30.969 1.00 25.48 399 ASP A O 1
ATOM 3190 N N . ILE A 1 400 ? 9.235 -24.740 29.453 1.00 31.48 400 ILE A N 1
ATOM 3191 C CA . ILE A 1 400 ? 7.958 -25.480 29.485 1.00 31.48 400 ILE A CA 1
ATOM 3192 C C . ILE A 1 400 ? 7.833 -26.394 30.736 1.00 31.48 400 ILE A C 1
ATOM 3194 O O . ILE A 1 400 ? 6.868 -27.147 30.873 1.00 31.48 400 ILE A O 1
ATOM 3198 N N . GLU A 1 401 ? 8.748 -26.313 31.708 1.00 28.56 401 GLU A N 1
ATOM 3199 C CA . GLU A 1 401 ? 8.735 -27.171 32.910 1.00 28.56 401 GLU A CA 1
ATOM 3200 C C . GLU A 1 401 ? 8.156 -26.533 34.191 1.00 28.56 401 GLU A C 1
ATOM 3202 O O . GLU A 1 401 ? 7.795 -27.268 35.116 1.00 28.56 401 GLU A O 1
ATOM 3207 N N . ASP A 1 402 ? 7.930 -25.215 34.245 1.00 28.20 402 ASP A N 1
ATOM 3208 C CA . ASP A 1 402 ? 7.403 -24.554 35.458 1.00 28.20 402 ASP A CA 1
ATOM 3209 C C . ASP A 1 402 ? 5.889 -24.751 35.690 1.00 28.20 402 ASP A C 1
ATOM 3211 O O . ASP A 1 402 ? 5.365 -24.507 36.780 1.00 28.20 402 ASP A O 1
ATOM 3215 N N . ALA A 1 403 ? 5.165 -25.297 34.707 1.00 28.78 403 ALA A N 1
ATOM 3216 C CA . ALA A 1 403 ? 3.721 -25.532 34.796 1.00 28.78 403 ALA A CA 1
ATOM 3217 C C . ALA A 1 403 ? 3.318 -26.741 35.671 1.00 28.78 403 ALA A C 1
ATOM 3219 O O . ALA A 1 403 ? 2.127 -26.988 35.862 1.00 28.78 403 ALA A O 1
ATOM 3220 N N . ARG A 1 404 ? 4.271 -27.521 36.210 1.00 28.38 404 ARG A N 1
ATOM 3221 C CA . ARG A 1 404 ? 3.970 -28.747 36.985 1.00 28.38 404 ARG A CA 1
ATOM 3222 C C . ARG A 1 404 ? 4.266 -28.675 38.486 1.00 28.38 404 ARG A C 1
ATOM 3224 O O . ARG A 1 404 ? 3.990 -29.649 39.184 1.00 28.38 404 ARG A O 1
ATOM 3231 N N . ARG A 1 405 ? 4.788 -27.558 39.014 1.00 26.86 405 ARG A N 1
ATOM 3232 C CA . ARG A 1 405 ? 5.191 -27.455 40.436 1.00 26.86 405 ARG A CA 1
ATOM 3233 C C . ARG A 1 405 ? 4.206 -26.756 41.377 1.00 26.86 405 ARG A C 1
ATOM 3235 O O . ARG A 1 405 ? 4.344 -26.918 42.586 1.00 26.86 405 ARG A O 1
ATOM 3242 N N . PHE A 1 406 ? 3.181 -26.071 40.873 1.00 27.53 406 PHE A N 1
ATOM 3243 C CA . PHE A 1 406 ? 2.158 -25.439 41.715 1.00 27.53 406 PHE A CA 1
ATOM 3244 C C . PHE A 1 406 ? 0.878 -26.276 41.781 1.00 27.53 406 PHE A C 1
ATOM 3246 O O . PHE A 1 406 ? -0.133 -25.978 41.155 1.00 27.53 406 PHE A O 1
ATOM 3253 N N . GLY A 1 407 ? 0.912 -27.334 42.590 1.00 33.31 407 GLY A N 1
ATOM 3254 C CA . GLY A 1 407 ? -0.312 -27.904 43.140 1.00 33.31 407 GLY A CA 1
ATOM 3255 C C . GLY A 1 407 ? -0.826 -27.003 44.259 1.00 33.31 407 GLY A C 1
ATOM 3256 O O . GLY A 1 407 ? -0.278 -27.066 45.356 1.00 33.31 407 GLY A O 1
ATOM 3257 N N . ARG A 1 408 ? -1.833 -26.160 43.985 1.00 28.00 408 ARG A N 1
ATOM 3258 C CA . ARG A 1 408 ? -2.714 -25.511 44.982 1.00 28.00 408 ARG A CA 1
ATOM 3259 C C . ARG A 1 408 ? -3.906 -24.819 44.290 1.00 28.00 408 ARG A C 1
ATOM 3261 O O . ARG A 1 408 ? -3.705 -23.877 43.544 1.00 28.00 408 ARG A O 1
ATOM 3268 N N . ASN A 1 409 ? -5.110 -25.325 44.583 1.00 24.58 409 ASN A N 1
ATOM 3269 C CA . ASN A 1 409 ? -6.472 -24.771 44.440 1.00 24.58 409 ASN A CA 1
ATOM 3270 C C . ASN A 1 409 ? -6.914 -24.029 43.146 1.00 24.58 409 ASN A C 1
ATOM 3272 O O . ASN A 1 409 ? -6.375 -22.974 42.833 1.00 24.58 409 ASN A O 1
ATOM 3276 N N . PRO A 1 410 ? -8.015 -24.446 42.475 1.00 26.70 410 PRO A N 1
ATOM 3277 C CA . PRO A 1 410 ? -8.530 -23.789 41.260 1.00 26.70 410 PRO A CA 1
ATOM 3278 C C . PRO A 1 410 ? -9.240 -22.429 41.450 1.00 26.70 410 PRO A C 1
ATOM 3280 O O . PRO A 1 410 ? -9.854 -21.946 40.505 1.00 26.70 410 PRO A O 1
ATOM 3283 N N . ARG A 1 411 ? -9.217 -21.799 42.635 1.00 25.11 411 ARG A N 1
ATOM 3284 C CA . ARG A 1 411 ? -10.097 -20.651 42.967 1.00 25.11 411 ARG A CA 1
ATOM 3285 C C . ARG A 1 411 ? -9.475 -19.250 42.846 1.00 25.11 411 ARG A C 1
ATOM 3287 O O . ARG A 1 411 ? -10.044 -18.280 43.325 1.00 25.11 411 ARG A O 1
ATOM 3294 N N . THR A 1 412 ? -8.359 -19.097 42.144 1.00 28.45 412 THR A N 1
ATOM 3295 C CA . THR A 1 412 ? -7.813 -17.767 41.811 1.00 28.45 412 THR A CA 1
ATOM 3296 C C . THR A 1 412 ? -7.337 -17.748 40.368 1.00 28.45 412 THR A C 1
ATOM 3298 O O . THR A 1 412 ? -6.147 -17.667 40.065 1.00 28.45 412 THR A O 1
ATOM 3301 N N . ILE A 1 413 ? -8.293 -17.828 39.440 1.00 28.92 413 ILE A N 1
ATOM 3302 C CA . ILE A 1 413 ? -8.030 -17.507 38.038 1.00 28.92 413 ILE A CA 1
ATOM 3303 C C . ILE A 1 413 ? -7.816 -15.991 37.968 1.00 28.92 413 ILE A C 1
ATOM 3305 O O . ILE A 1 413 ? -8.744 -15.199 37.816 1.00 28.92 413 ILE A O 1
ATOM 3309 N N . PHE A 1 414 ? -6.557 -15.578 38.127 1.00 28.12 414 PHE A N 1
ATOM 3310 C CA . PHE A 1 414 ? -6.082 -14.293 37.639 1.00 28.12 414 PHE A CA 1
ATOM 3311 C C . PHE A 1 414 ? -6.418 -14.233 36.148 1.00 28.12 414 PHE A C 1
ATOM 3313 O O . PHE A 1 414 ? -5.749 -14.874 35.337 1.00 28.12 414 PHE A O 1
ATOM 3320 N N . TRP A 1 415 ? -7.431 -13.455 35.774 1.00 31.95 415 TRP A N 1
ATOM 3321 C CA . TRP A 1 415 ? -7.666 -13.066 34.388 1.00 31.95 415 TRP A CA 1
ATOM 3322 C C . TRP A 1 415 ? -6.514 -12.149 33.945 1.00 31.95 415 TRP A C 1
ATOM 3324 O O . TRP A 1 415 ? -6.637 -10.930 33.884 1.00 31.95 415 TRP A O 1
ATOM 3334 N N . ARG A 1 416 ? -5.329 -12.721 33.705 1.00 34.16 416 ARG A N 1
ATOM 3335 C CA . ARG A 1 416 ? -4.254 -12.040 32.988 1.00 34.16 416 ARG A CA 1
ATOM 3336 C C . ARG A 1 416 ? -4.712 -11.945 31.539 1.00 34.16 416 ARG A C 1
ATOM 3338 O O . ARG A 1 416 ? -4.625 -12.923 30.802 1.00 34.16 416 ARG A O 1
ATOM 3345 N N . MET A 1 417 ? -5.188 -10.772 31.119 1.00 40.06 417 MET A N 1
ATOM 3346 C CA . MET A 1 417 ? -5.181 -10.446 29.693 1.00 40.06 417 MET A CA 1
ATOM 3347 C C . MET A 1 417 ? -3.763 -10.696 29.157 1.00 40.06 417 MET A C 1
ATOM 3349 O O . MET A 1 417 ? -2.783 -10.316 29.806 1.00 40.06 417 MET A O 1
ATOM 3353 N N . SER A 1 418 ? -3.656 -11.360 28.000 1.00 45.78 418 SER A N 1
ATOM 3354 C CA . SER A 1 418 ? -2.385 -11.534 27.283 1.00 45.78 418 SER A CA 1
ATOM 3355 C C . SER A 1 418 ? -1.653 -10.188 27.206 1.00 45.78 418 SER A C 1
ATOM 3357 O O . SER A 1 418 ? -2.288 -9.157 26.960 1.00 45.78 418 SER A O 1
ATOM 3359 N N . ARG A 1 419 ? -0.322 -10.174 27.391 1.00 46.59 419 ARG A N 1
ATOM 3360 C CA . ARG A 1 419 ? 0.514 -8.970 27.178 1.00 46.59 419 ARG A CA 1
ATOM 3361 C C . ARG A 1 419 ? 0.268 -8.338 25.798 1.00 46.59 419 ARG A C 1
ATOM 3363 O O . ARG A 1 419 ? 0.450 -7.135 25.641 1.00 46.59 419 ARG A O 1
ATOM 3370 N N . GLU A 1 420 ? -0.210 -9.122 24.835 1.00 42.19 420 GLU A N 1
ATOM 3371 C CA . GLU A 1 420 ? -0.586 -8.689 23.485 1.00 42.19 420 GLU A CA 1
ATOM 3372 C C . GLU A 1 420 ? -1.773 -7.706 23.462 1.00 42.19 420 GLU A C 1
ATOM 3374 O O . GLU A 1 420 ? -1.905 -6.950 22.507 1.00 42.19 420 GLU A O 1
ATOM 3379 N N . ASN A 1 421 ? -2.580 -7.634 24.528 1.00 47.44 421 ASN A N 1
ATOM 3380 C CA . ASN A 1 421 ? -3.738 -6.735 24.624 1.00 47.44 421 ASN A CA 1
ATOM 3381 C C . ASN A 1 421 ? -3.466 -5.441 25.422 1.00 47.44 421 ASN A C 1
ATOM 3383 O O . ASN A 1 421 ? -4.373 -4.627 25.608 1.00 47.44 421 ASN A O 1
ATOM 3387 N N . GLN A 1 422 ? -2.243 -5.233 25.931 1.00 53.81 422 GLN A N 1
ATOM 3388 C CA . GLN A 1 422 ? -1.896 -4.033 26.714 1.00 53.81 422 GLN A CA 1
ATOM 3389 C C . GLN A 1 422 ? -1.572 -2.812 25.839 1.00 53.81 422 GLN A C 1
ATOM 3391 O O . GLN A 1 422 ? -1.738 -1.667 26.275 1.00 53.81 422 GLN A O 1
ATOM 3396 N N . HIS A 1 423 ? -1.122 -3.035 24.601 1.00 60.75 423 HIS A N 1
ATOM 3397 C CA . HIS A 1 423 ? -0.713 -1.975 23.685 1.00 60.75 423 HIS A CA 1
ATOM 3398 C C . HIS A 1 423 ? -1.381 -2.129 22.318 1.00 60.75 423 HIS A C 1
ATOM 3400 O O . HIS A 1 423 ? -1.438 -3.244 21.803 1.00 60.75 423 HIS A O 1
ATOM 3406 N N . PRO A 1 424 ? -1.836 -1.025 21.693 1.00 62.47 424 PRO A N 1
ATOM 3407 C CA . PRO A 1 424 ? -2.388 -1.090 20.347 1.00 62.47 424 PRO A CA 1
ATOM 3408 C C . PRO A 1 424 ? -1.361 -1.670 19.391 1.00 62.47 424 PRO A C 1
ATOM 3410 O O . PRO A 1 424 ? -0.270 -1.105 19.255 1.00 62.47 424 PRO A O 1
ATOM 3413 N N . ILE A 1 425 ? -1.733 -2.725 18.660 1.00 61.97 425 ILE A N 1
ATOM 3414 C CA . ILE A 1 425 ? -0.927 -3.224 17.538 1.00 61.97 425 ILE A CA 1
ATOM 3415 C C . ILE A 1 425 ? -0.605 -2.050 16.601 1.00 61.97 425 ILE A C 1
ATOM 3417 O O . ILE A 1 425 ? 0.538 -1.909 16.165 1.00 61.97 425 ILE A O 1
ATOM 3421 N N . ALA A 1 426 ? -1.555 -1.125 16.417 1.00 61.78 426 ALA A N 1
ATOM 3422 C CA . ALA A 1 426 ? -1.416 0.114 15.654 1.00 61.78 426 ALA A CA 1
ATOM 3423 C C . ALA A 1 426 ? -0.181 0.977 16.013 1.00 61.78 426 ALA A C 1
ATOM 3425 O O . ALA A 1 426 ? 0.382 1.626 15.127 1.00 61.78 426 ALA A O 1
ATOM 3426 N N . LEU A 1 427 ? 0.324 0.961 17.255 1.00 62.88 427 LEU A N 1
ATOM 3427 C CA . LEU A 1 427 ? 1.551 1.697 17.625 1.00 62.88 427 LEU A CA 1
ATOM 3428 C C . LEU A 1 427 ? 2.829 1.094 17.026 1.00 62.88 427 LEU A C 1
ATOM 3430 O O . LEU A 1 427 ? 3.859 1.781 16.920 1.00 62.88 427 LEU A O 1
ATOM 3434 N N . SER A 1 428 ? 2.767 -0.184 16.654 1.00 59.47 428 SER A N 1
ATOM 3435 C CA . SER A 1 428 ? 3.888 -0.966 16.135 1.00 59.47 428 SER A CA 1
ATOM 3436 C C . SER A 1 428 ? 3.910 -1.071 14.604 1.00 59.47 428 SER A C 1
ATOM 3438 O O . SER A 1 428 ? 4.944 -1.437 14.055 1.00 59.47 428 SER A O 1
ATOM 3440 N N . VAL A 1 429 ? 2.825 -0.689 13.911 1.00 54.38 429 VAL A N 1
ATOM 3441 C CA . VAL A 1 429 ? 2.676 -0.887 12.454 1.00 54.38 429 VAL A CA 1
ATOM 3442 C C . VAL A 1 429 ? 3.525 0.089 11.629 1.00 54.38 429 VAL A C 1
ATOM 3444 O O . VAL A 1 429 ? 4.420 -0.327 10.897 1.00 54.38 429 VAL A O 1
ATOM 3447 N N . CYS A 1 430 ? 3.257 1.395 11.717 1.00 52.16 430 CYS A N 1
ATOM 3448 C CA . CYS A 1 430 ? 3.994 2.426 10.975 1.00 52.16 430 CYS A CA 1
ATOM 3449 C C . CYS A 1 430 ? 3.932 3.797 11.670 1.00 52.16 430 CYS A C 1
ATOM 3451 O O . CYS A 1 430 ? 3.257 3.966 12.690 1.00 52.16 430 CYS A O 1
ATOM 3453 N N . ALA A 1 431 ? 4.666 4.782 11.140 1.00 51.34 431 ALA A N 1
ATOM 3454 C CA . ALA A 1 431 ? 4.781 6.112 11.739 1.00 51.34 431 ALA A CA 1
ATOM 3455 C C . ALA A 1 431 ? 3.458 6.894 11.691 1.00 51.34 431 ALA A C 1
ATOM 3457 O O . ALA A 1 431 ? 3.096 7.539 12.672 1.00 51.34 431 ALA A O 1
ATOM 3458 N N . GLU A 1 432 ? 2.721 6.791 10.590 1.00 55.50 432 GLU A N 1
ATOM 3459 C CA . GLU A 1 432 ? 1.411 7.407 10.380 1.00 55.50 432 GLU A CA 1
ATOM 3460 C C . GLU A 1 432 ? 0.382 6.807 11.338 1.00 55.50 432 GLU A C 1
ATOM 3462 O O . GLU A 1 432 ? -0.332 7.542 12.019 1.00 55.50 432 GLU A O 1
ATOM 3467 N N . SER A 1 433 ? 0.382 5.475 11.461 1.00 59.53 433 SER A N 1
ATOM 3468 C CA . SER A 1 433 ? -0.455 4.738 12.410 1.00 59.53 433 SER A CA 1
ATOM 3469 C C . SER A 1 433 ? -0.166 5.175 13.844 1.00 59.53 433 SER A C 1
ATOM 3471 O O . SER A 1 433 ? -1.079 5.519 14.592 1.00 59.53 433 SER A O 1
ATOM 3473 N N . ARG A 1 434 ? 1.115 5.275 14.218 1.00 65.31 434 ARG A N 1
ATOM 3474 C CA . ARG A 1 434 ? 1.519 5.768 15.538 1.00 65.31 434 ARG A CA 1
ATOM 3475 C C . ARG A 1 434 ? 1.079 7.212 15.770 1.00 65.31 434 ARG A C 1
ATOM 3477 O O . ARG A 1 434 ? 0.543 7.505 16.830 1.00 65.31 434 ARG A O 1
ATOM 3484 N N . GLN A 1 435 ? 1.289 8.115 14.812 1.00 67.56 435 GLN A N 1
ATOM 3485 C CA . GLN A 1 435 ? 0.890 9.519 14.950 1.00 67.56 435 GLN A CA 1
ATOM 3486 C C . GLN A 1 435 ? -0.623 9.681 15.070 1.00 67.56 435 GLN A C 1
ATOM 3488 O O . GLN A 1 435 ? -1.074 10.500 15.864 1.00 67.56 435 GLN A O 1
ATOM 3493 N N . HIS A 1 436 ? -1.398 8.917 14.302 1.00 66.00 436 HIS A N 1
ATOM 3494 C CA . HIS A 1 436 ? -2.852 8.928 14.387 1.00 66.00 436 HIS A CA 1
ATOM 3495 C C . HIS A 1 436 ? -3.331 8.360 15.729 1.00 66.00 436 HIS A C 1
ATOM 3497 O O . HIS A 1 436 ? -4.094 9.017 16.428 1.00 66.00 436 HIS A O 1
ATOM 3503 N N . THR A 1 437 ? -2.796 7.208 16.143 1.00 67.62 437 THR A N 1
ATOM 3504 C CA . THR A 1 437 ? -3.101 6.586 17.443 1.00 67.62 437 THR A CA 1
ATOM 3505 C C . THR A 1 437 ? -2.795 7.561 18.590 1.00 67.62 437 THR A C 1
ATOM 3507 O O . THR A 1 437 ? -3.628 7.834 19.443 1.00 67.62 437 THR A O 1
ATOM 3510 N N . LEU A 1 438 ? -1.635 8.214 18.581 1.00 74.50 438 LEU A N 1
ATOM 3511 C CA . LEU A 1 438 ? -1.272 9.167 19.635 1.00 74.50 438 LEU A CA 1
ATOM 3512 C C . LEU A 1 438 ? -2.109 10.466 19.648 1.00 74.50 438 LEU A C 1
ATOM 3514 O O . LEU A 1 438 ? -1.938 11.262 20.569 1.00 74.50 438 LEU A O 1
ATOM 3518 N N . ARG A 1 439 ? -2.987 10.714 18.660 1.00 76.44 439 ARG A N 1
ATOM 3519 C CA . ARG A 1 439 ? -3.955 11.831 18.701 1.00 76.44 439 ARG A CA 1
ATOM 3520 C C . ARG A 1 439 ? -5.223 11.491 19.476 1.00 76.44 439 ARG A C 1
ATOM 3522 O O . ARG A 1 439 ? -5.824 12.402 20.032 1.00 76.44 439 ARG A O 1
ATOM 3529 N N . SER A 1 440 ? -5.619 10.223 19.472 1.00 72.62 440 SER A N 1
ATOM 3530 C CA . SER A 1 440 ? -6.890 9.768 20.046 1.00 72.62 440 SER A CA 1
ATOM 3531 C C . SER A 1 440 ? -6.703 9.067 21.392 1.00 72.62 440 SER A C 1
ATOM 3533 O O . SER A 1 440 ? -7.569 9.158 22.254 1.00 72.62 440 SER A O 1
ATOM 3535 N N . PHE A 1 441 ? -5.559 8.407 21.593 1.00 77.69 441 PHE A N 1
ATOM 3536 C CA . PHE A 1 441 ? -5.297 7.570 22.761 1.00 77.69 441 PHE A CA 1
ATOM 3537 C C . PHE A 1 441 ? -4.236 8.182 23.673 1.00 77.69 441 PHE A C 1
ATOM 3539 O O . PHE A 1 441 ? -3.222 8.725 23.221 1.00 77.69 441 PHE A O 1
ATOM 3546 N N . TYR A 1 442 ? -4.431 8.022 24.980 1.00 83.94 442 TYR A N 1
ATOM 3547 C CA . TYR A 1 442 ? -3.580 8.621 26.000 1.00 83.94 442 TYR A CA 1
ATOM 3548 C C . TYR A 1 442 ? -2.826 7.553 26.775 1.00 83.94 442 TYR A C 1
ATOM 3550 O O . TYR A 1 442 ? -3.408 6.617 27.311 1.00 83.94 442 TYR A O 1
ATOM 3558 N N . TYR A 1 443 ? -1.507 7.702 26.861 1.00 85.44 443 TYR A N 1
ATOM 3559 C CA . TYR A 1 443 ? -0.688 6.816 27.678 1.00 85.44 443 TYR A CA 1
ATOM 3560 C C . TYR A 1 443 ? -0.828 7.193 29.160 1.00 85.44 443 TYR A C 1
ATOM 3562 O O . TYR A 1 443 ? -0.247 8.188 29.613 1.00 85.44 443 TYR A O 1
ATOM 3570 N N . LEU A 1 444 ? -1.606 6.407 29.906 1.00 85.12 444 LEU A N 1
ATOM 3571 C CA . LEU A 1 444 ? -1.687 6.473 31.361 1.00 85.12 444 LEU A CA 1
ATOM 3572 C C . LEU A 1 444 ? -0.423 5.841 31.935 1.00 85.12 444 LEU A C 1
ATOM 3574 O O . LEU A 1 444 ? -0.317 4.625 32.073 1.00 85.12 444 LEU A O 1
ATOM 3578 N N . ARG A 1 445 ? 0.570 6.679 32.231 1.00 83.75 445 ARG A N 1
ATOM 3579 C CA . ARG A 1 445 ? 1.832 6.243 32.824 1.00 83.75 445 ARG A CA 1
ATOM 3580 C C . ARG A 1 445 ? 1.734 6.267 34.344 1.00 83.75 445 ARG A C 1
ATOM 3582 O O . ARG A 1 445 ? 1.490 7.326 34.909 1.00 83.75 445 ARG A O 1
ATOM 3589 N N . HIS A 1 446 ? 2.030 5.140 34.977 1.00 84.06 446 HIS A N 1
ATOM 3590 C CA . HIS A 1 446 ? 2.264 5.080 36.414 1.00 84.06 446 HIS A CA 1
ATOM 3591 C C . HIS A 1 446 ? 3.705 5.515 36.721 1.00 84.06 446 HIS A C 1
ATOM 3593 O O . HIS A 1 446 ? 4.662 5.037 36.101 1.00 84.06 446 HIS A O 1
ATOM 3599 N N . HIS A 1 447 ? 3.873 6.447 37.657 1.00 80.25 447 HIS A N 1
ATOM 3600 C CA . HIS A 1 447 ? 5.159 7.089 37.935 1.00 80.25 447 HIS A CA 1
ATOM 3601 C C . HIS A 1 447 ? 6.193 6.152 38.576 1.00 80.25 447 HIS A C 1
ATOM 3603 O O . HIS A 1 447 ? 7.384 6.308 38.312 1.00 80.25 447 HIS A O 1
ATOM 3609 N N . GLU A 1 448 ? 5.751 5.155 39.345 1.00 76.06 448 GLU A N 1
ATOM 3610 C CA . GLU A 1 448 ? 6.645 4.270 40.113 1.00 76.06 448 GLU A CA 1
ATOM 3611 C C . GLU A 1 448 ? 6.813 2.868 39.506 1.00 76.06 448 GLU A C 1
ATOM 3613 O O . GLU A 1 448 ? 7.775 2.168 39.806 1.00 76.06 448 GLU A O 1
ATOM 3618 N N . ARG A 1 449 ? 5.885 2.433 38.643 1.00 74.44 449 ARG A N 1
ATOM 3619 C CA . ARG A 1 449 ? 5.774 1.037 38.181 1.00 74.44 449 ARG A CA 1
ATOM 3620 C C . ARG A 1 449 ? 5.332 1.005 36.724 1.00 74.44 449 ARG A C 1
ATOM 3622 O O . ARG A 1 449 ? 4.162 1.203 36.422 1.00 74.44 449 ARG A O 1
ATOM 3629 N N . SER A 1 450 ? 6.246 0.736 35.796 1.00 71.50 450 SER A N 1
ATOM 3630 C CA . SER A 1 450 ? 5.910 0.702 34.362 1.00 71.50 450 SER A CA 1
ATOM 3631 C C . SER A 1 450 ? 4.869 -0.366 34.008 1.00 71.50 450 SER A C 1
ATOM 3633 O O . SER A 1 450 ? 4.119 -0.181 33.059 1.00 71.50 450 SER A O 1
ATOM 3635 N N . GLU A 1 451 ? 4.778 -1.438 34.795 1.00 72.06 451 GLU A N 1
ATOM 3636 C CA . GLU A 1 451 ? 3.829 -2.549 34.623 1.00 72.06 451 GLU A CA 1
ATOM 3637 C C . GLU A 1 451 ? 2.356 -2.144 34.785 1.00 72.06 451 GLU A C 1
ATOM 3639 O O . GLU A 1 451 ? 1.472 -2.847 34.300 1.00 72.06 451 GLU A O 1
ATOM 3644 N N . TRP A 1 452 ? 2.080 -1.025 35.461 1.00 79.19 452 TRP A N 1
ATOM 3645 C CA . TRP A 1 452 ? 0.723 -0.495 35.652 1.00 79.19 452 TRP A CA 1
ATOM 3646 C C . TRP A 1 452 ? 0.396 0.629 34.664 1.00 79.19 452 TRP A C 1
ATOM 3648 O O . TRP A 1 452 ? -0.590 1.341 34.821 1.00 79.19 452 TRP A O 1
ATOM 3658 N N . SER A 1 453 ? 1.239 0.811 33.644 1.00 81.56 453 SER A N 1
ATOM 3659 C CA . SER A 1 453 ? 1.025 1.802 32.593 1.00 81.56 453 SER A CA 1
ATOM 3660 C C . SER A 1 453 ? 0.356 1.177 31.373 1.00 81.56 453 SER A C 1
ATOM 3662 O O . SER A 1 453 ? 0.759 0.107 30.923 1.00 81.56 453 SER A O 1
ATOM 3664 N N . PHE A 1 454 ? -0.628 1.858 30.791 1.00 82.31 454 PHE A N 1
ATOM 3665 C CA . PHE A 1 454 ? -1.337 1.382 29.600 1.00 82.31 454 PHE A CA 1
ATOM 3666 C C . PHE A 1 454 ? -1.904 2.543 28.772 1.00 82.31 454 PHE A C 1
ATOM 3668 O O . PHE A 1 454 ? -1.936 3.690 29.215 1.00 82.31 454 PHE A O 1
ATOM 3675 N N . TYR A 1 455 ? -2.318 2.262 27.535 1.00 83.12 455 TYR A N 1
ATOM 3676 C CA . TYR A 1 455 ? -3.026 3.241 26.704 1.00 83.12 455 TYR A CA 1
ATOM 3677 C C . TYR A 1 455 ? -4.519 3.204 27.011 1.00 83.12 455 TYR A C 1
ATOM 3679 O O . TYR A 1 455 ? -5.100 2.122 27.002 1.00 83.12 455 TYR A O 1
ATOM 3687 N N . LEU A 1 456 ? -5.108 4.372 27.251 1.00 84.94 456 LEU A N 1
ATOM 3688 C CA . LEU A 1 456 ? -6.536 4.611 27.440 1.00 84.94 456 LEU A CA 1
ATOM 3689 C C . LEU A 1 456 ? -7.131 5.199 26.155 1.00 84.94 456 LEU A C 1
ATOM 3691 O O . LEU A 1 456 ? -6.567 6.150 25.603 1.00 84.94 456 LEU A O 1
ATOM 3695 N N . ASP A 1 457 ? -8.278 4.675 25.727 1.00 85.25 4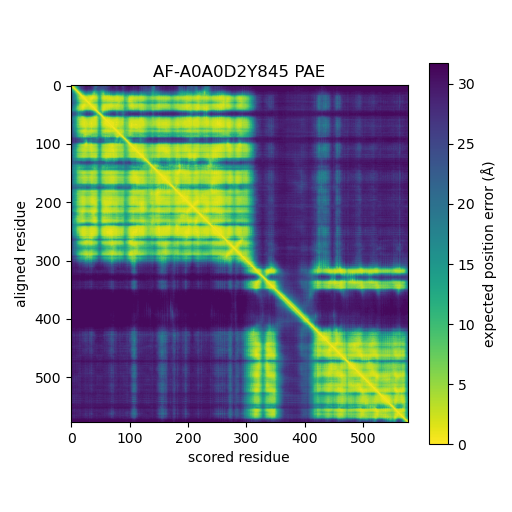57 ASP A N 1
ATOM 3696 C CA . ASP A 1 457 ? -9.221 5.364 24.846 1.00 85.25 457 ASP A CA 1
ATOM 3697 C C . ASP A 1 457 ? -10.266 6.096 25.700 1.00 85.25 457 ASP A C 1
ATOM 3699 O O . ASP A 1 457 ? -11.167 5.451 26.237 1.00 85.25 457 ASP A O 1
ATOM 3703 N N . PRO A 1 458 ? -10.196 7.430 25.819 1.00 83.69 458 PRO A N 1
ATOM 3704 C CA . PRO A 1 458 ? -11.170 8.203 26.584 1.00 83.69 458 PRO A CA 1
ATOM 3705 C C . PRO A 1 458 ? -12.619 7.960 26.160 1.00 83.69 458 PRO A C 1
ATOM 3707 O O . PRO A 1 458 ? -13.530 8.052 26.975 1.00 83.69 458 PRO A O 1
ATOM 3710 N N . THR A 1 459 ? -12.837 7.678 24.874 1.00 82.00 459 THR A N 1
ATOM 3711 C CA . THR A 1 459 ? -14.168 7.619 24.270 1.00 82.00 459 THR A CA 1
ATOM 3712 C C . THR A 1 459 ? -14.808 6.237 24.331 1.00 82.00 459 THR A C 1
ATOM 3714 O O . THR A 1 459 ? -16.021 6.136 24.138 1.00 82.00 459 THR A O 1
ATOM 3717 N N . GLN A 1 460 ? -14.024 5.191 24.600 1.00 83.12 460 GLN A N 1
ATOM 3718 C CA . GLN A 1 460 ? -14.488 3.802 24.585 1.00 83.12 460 GLN A CA 1
ATOM 3719 C C . GLN A 1 460 ? -14.233 3.055 25.894 1.00 83.12 460 GLN A C 1
ATOM 3721 O O . GLN A 1 460 ? -15.085 2.274 26.312 1.00 83.12 460 GLN A O 1
ATOM 3726 N N . ASP A 1 461 ? -13.082 3.266 26.534 1.00 87.44 461 ASP A N 1
ATOM 3727 C CA . ASP A 1 461 ? -12.776 2.598 27.796 1.00 87.44 461 ASP A CA 1
ATOM 3728 C C . ASP A 1 461 ? -13.585 3.225 28.937 1.00 87.44 461 ASP A C 1
ATOM 3730 O O . ASP A 1 461 ? -13.773 4.443 29.002 1.00 87.44 461 ASP A O 1
ATOM 3734 N N . VAL A 1 462 ? -14.030 2.385 29.871 1.00 90.00 462 VAL A N 1
ATOM 3735 C CA . VAL A 1 462 ? -14.837 2.808 31.014 1.00 90.00 462 VAL A CA 1
ATOM 3736 C C . VAL A 1 462 ? -14.140 2.466 32.324 1.00 90.00 462 VAL A C 1
ATOM 3738 O O . VAL A 1 462 ? -13.654 1.351 32.520 1.00 90.00 462 VAL A O 1
ATOM 3741 N N . VAL A 1 463 ? -14.097 3.428 33.244 1.00 89.94 463 VAL A N 1
ATOM 3742 C CA . VAL A 1 463 ? -13.607 3.189 34.606 1.00 89.94 463 VAL A CA 1
ATOM 3743 C C . VAL A 1 463 ? -14.763 2.709 35.474 1.00 89.94 463 VAL A C 1
ATOM 3745 O O . VAL A 1 463 ? -15.763 3.405 35.618 1.00 89.94 463 VAL A O 1
ATOM 3748 N N . TRP A 1 464 ? -14.637 1.520 36.051 1.00 89.50 464 TRP A N 1
ATOM 3749 C CA . TRP A 1 464 ? -15.616 0.949 36.964 1.00 89.50 464 TRP A CA 1
ATOM 3750 C C . TRP A 1 464 ? -15.327 1.363 38.404 1.00 89.50 464 TRP A C 1
ATOM 3752 O O . TRP A 1 464 ? -14.261 1.074 38.955 1.00 89.50 464 TRP A O 1
ATOM 3762 N N . LEU A 1 465 ? -16.305 2.041 39.004 1.00 86.19 465 LEU A N 1
ATOM 3763 C CA . LEU A 1 465 ? -16.349 2.338 40.428 1.00 86.19 465 LEU A CA 1
ATOM 3764 C C . LEU A 1 465 ? -17.030 1.168 41.138 1.00 86.19 465 LEU A C 1
ATOM 3766 O O . LEU A 1 465 ? -18.257 1.111 41.220 1.00 86.19 465 LEU A O 1
ATOM 3770 N N . SER A 1 466 ? -16.227 0.209 41.590 1.00 79.69 466 SER A N 1
ATOM 3771 C CA . SER A 1 466 ? -16.701 -0.977 42.302 1.00 79.69 466 SER A CA 1
ATOM 3772 C C . SER A 1 466 ? -17.114 -0.651 43.739 1.00 79.69 466 SER A C 1
ATOM 3774 O O . SER A 1 466 ? -16.611 0.293 44.351 1.00 79.69 466 SER A O 1
ATOM 3776 N N . ASP A 1 467 ? -17.986 -1.478 44.321 1.00 73.56 467 ASP A N 1
ATOM 3777 C CA . ASP A 1 467 ? -18.504 -1.273 45.683 1.00 73.56 467 ASP A CA 1
ATOM 3778 C C . ASP A 1 467 ? -17.405 -1.252 46.762 1.00 73.56 467 ASP A C 1
ATOM 3780 O O . ASP A 1 467 ? -17.614 -0.724 47.855 1.00 73.56 467 ASP A O 1
ATOM 3784 N N . SER A 1 468 ? -16.212 -1.785 46.469 1.00 70.69 468 SER A N 1
ATOM 3785 C CA . SER A 1 468 ? -15.052 -1.700 47.361 1.00 70.69 468 SER A CA 1
ATOM 3786 C C . SER A 1 468 ? -14.581 -0.269 47.617 1.00 70.69 468 SER A C 1
ATOM 3788 O O . SER A 1 468 ? -13.943 -0.043 48.639 1.00 70.69 468 SER A O 1
ATOM 3790 N N . LEU A 1 469 ? -14.914 0.693 46.748 1.00 72.81 469 LEU A N 1
ATOM 3791 C CA . LEU A 1 469 ? -14.554 2.103 46.940 1.00 72.81 469 LEU A CA 1
ATOM 3792 C C . LEU A 1 469 ? -15.352 2.790 48.058 1.00 72.81 469 LEU A C 1
ATOM 3794 O O . LEU A 1 469 ? -14.927 3.833 48.540 1.00 72.81 469 LEU A O 1
ATOM 3798 N N . TRP A 1 470 ? -16.486 2.214 48.472 1.00 71.94 470 TRP A N 1
ATOM 3799 C CA . TRP A 1 470 ? -17.334 2.732 49.555 1.00 71.94 470 TRP A CA 1
ATOM 3800 C C . TRP A 1 470 ? -17.187 1.944 50.862 1.00 71.94 470 TRP A C 1
ATOM 3802 O O . TRP A 1 470 ? -17.878 2.222 51.840 1.00 71.94 470 TRP A O 1
ATOM 3812 N N . LYS A 1 471 ? -16.322 0.925 50.899 1.00 66.12 471 LYS A N 1
ATOM 3813 C CA . LYS A 1 471 ? -15.998 0.210 52.136 1.00 66.12 471 LYS A CA 1
ATOM 3814 C C . LYS A 1 471 ? -14.803 0.925 52.767 1.00 66.12 471 LYS A C 1
ATOM 3816 O O . LYS A 1 471 ? -13.694 0.764 52.273 1.00 66.12 471 LYS A O 1
ATOM 3821 N N . ASP A 1 472 ? -15.018 1.652 53.870 1.00 53.72 472 ASP A N 1
ATOM 3822 C CA . ASP A 1 472 ? -14.009 2.447 54.617 1.00 53.72 472 ASP A CA 1
ATOM 3823 C C . ASP A 1 472 ? -12.703 1.694 54.972 1.00 53.72 472 ASP A C 1
ATOM 3825 O O . ASP A 1 472 ? -11.716 2.300 55.374 1.00 53.72 472 ASP A O 1
ATOM 3829 N N . ILE A 1 473 ? -12.688 0.364 54.843 1.00 54.81 473 ILE A N 1
ATOM 3830 C CA . ILE A 1 473 ? -11.541 -0.514 55.118 1.00 54.81 473 ILE A CA 1
ATOM 3831 C C . ILE A 1 473 ? -10.639 -0.690 53.876 1.00 54.81 473 ILE A C 1
ATOM 3833 O O . ILE A 1 473 ? -9.504 -1.138 54.005 1.00 54.81 473 ILE A O 1
ATOM 3837 N N . CYS A 1 474 ? -11.128 -0.381 52.671 1.00 51.97 474 CYS A N 1
ATOM 3838 C CA . CYS A 1 474 ? -10.490 -0.773 51.410 1.00 51.97 474 CYS A CA 1
ATOM 3839 C C . CYS A 1 474 ? -10.094 0.389 50.489 1.00 51.97 474 CYS A C 1
ATOM 3841 O O . CYS A 1 474 ? -9.356 0.141 49.540 1.00 51.97 474 CYS A O 1
ATOM 3843 N N . PHE A 1 475 ? -10.596 1.609 50.696 1.00 64.81 475 PHE A N 1
ATOM 3844 C CA . PHE A 1 475 ? -10.230 2.758 49.862 1.00 64.81 475 PHE A CA 1
ATOM 3845 C C . PHE A 1 475 ? -10.495 4.075 50.598 1.00 64.81 475 PHE A C 1
ATOM 3847 O O . PHE A 1 475 ? -11.633 4.533 50.673 1.00 64.81 475 PHE A O 1
ATOM 3854 N N . ASP A 1 476 ? -9.453 4.679 51.163 1.00 71.38 476 ASP A N 1
ATOM 3855 C CA . ASP A 1 476 ? -9.572 5.925 51.922 1.00 71.38 476 ASP A CA 1
ATOM 3856 C C . ASP A 1 476 ? -9.147 7.171 51.111 1.00 71.38 476 ASP A C 1
ATOM 3858 O O . ASP A 1 476 ? -8.786 7.125 49.931 1.00 71.38 476 ASP A O 1
ATOM 3862 N N . ASN A 1 477 ? -9.198 8.347 51.742 1.00 76.50 477 ASN A N 1
ATOM 3863 C CA . ASN A 1 477 ? -8.739 9.583 51.101 1.00 76.50 477 ASN A CA 1
ATOM 3864 C C . ASN A 1 477 ? -7.236 9.583 50.799 1.00 76.50 477 ASN A C 1
ATOM 3866 O O . ASN A 1 477 ? -6.793 10.303 49.899 1.00 76.50 477 ASN A O 1
ATOM 3870 N N . GLU A 1 478 ? -6.441 8.818 51.546 1.00 76.56 478 GLU A N 1
ATOM 3871 C CA . GLU A 1 478 ? -5.013 8.699 51.294 1.00 76.56 478 GLU A CA 1
ATOM 3872 C C . GLU A 1 478 ? -4.762 7.900 50.009 1.00 76.56 478 GLU A C 1
ATOM 3874 O O . GLU A 1 478 ? -3.954 8.320 49.179 1.00 76.56 478 GLU A O 1
ATOM 3879 N N . ASP A 1 479 ? -5.530 6.838 49.783 1.00 76.56 479 ASP A N 1
ATOM 3880 C CA . ASP A 1 479 ? -5.547 6.031 48.566 1.00 76.56 479 ASP A CA 1
ATOM 3881 C C . ASP A 1 479 ? -5.926 6.839 47.322 1.00 76.56 479 ASP A C 1
ATOM 3883 O O . ASP A 1 479 ? -5.239 6.766 46.296 1.00 76.56 479 ASP A O 1
ATOM 3887 N N . VAL A 1 480 ? -6.944 7.699 47.422 1.00 79.00 480 VAL A N 1
ATOM 3888 C CA . VAL A 1 480 ? -7.311 8.642 46.349 1.00 79.00 480 VAL A CA 1
ATOM 3889 C C . VAL A 1 480 ? -6.136 9.563 46.004 1.00 79.00 480 VAL A C 1
ATOM 3891 O O . VAL A 1 480 ? -5.790 9.741 44.830 1.00 79.00 480 VAL A O 1
ATOM 3894 N N . VAL A 1 481 ? -5.486 10.141 47.019 1.00 81.44 481 VAL A N 1
ATOM 3895 C CA . VAL A 1 481 ? -4.341 11.043 46.827 1.00 81.44 481 VAL A CA 1
ATOM 3896 C C . VAL A 1 481 ? -3.145 10.295 46.240 1.00 81.44 481 VAL A C 1
ATOM 3898 O O . VAL A 1 481 ? -2.464 10.833 45.362 1.00 81.44 481 VAL A O 1
ATOM 3901 N N . ARG A 1 482 ? -2.886 9.062 46.687 1.00 80.19 482 ARG A N 1
ATOM 3902 C CA . ARG A 1 482 ? -1.830 8.192 46.151 1.00 80.19 482 ARG A CA 1
ATOM 3903 C C . ARG A 1 482 ? -2.091 7.866 44.688 1.00 80.19 482 ARG A C 1
ATOM 3905 O O . ARG A 1 482 ? -1.212 8.121 43.872 1.00 80.19 482 ARG A O 1
ATOM 3912 N N . LEU A 1 483 ? -3.299 7.434 44.320 1.00 83.31 483 LEU A N 1
ATOM 3913 C CA . LEU A 1 483 ? -3.665 7.175 42.924 1.00 83.31 483 LEU A CA 1
ATOM 3914 C C . LEU A 1 483 ? -3.488 8.434 42.057 1.00 83.31 483 LEU A C 1
ATOM 3916 O O . LEU A 1 483 ? -2.900 8.383 40.972 1.00 83.31 483 LEU A O 1
ATOM 3920 N N . GLY A 1 484 ? -3.925 9.585 42.574 1.00 82.94 484 GLY A N 1
ATOM 3921 C CA . GLY A 1 484 ? -3.728 10.888 41.950 1.00 82.94 484 GLY A CA 1
ATOM 3922 C C . GLY A 1 484 ? -2.254 11.242 41.728 1.00 82.94 484 GLY A C 1
ATOM 3923 O O . GLY A 1 484 ? -1.907 11.772 40.675 1.00 82.94 484 GLY A O 1
ATOM 3924 N N . ARG A 1 485 ? -1.361 10.924 42.673 1.00 82.44 485 ARG A N 1
ATOM 3925 C CA . ARG A 1 485 ? 0.098 11.105 42.524 1.00 82.44 485 ARG A CA 1
ATOM 3926 C C . ARG A 1 485 ? 0.711 10.101 41.550 1.00 82.44 485 ARG A C 1
ATOM 3928 O O . ARG A 1 485 ? 1.582 10.470 40.767 1.00 82.44 485 ARG A O 1
ATOM 3935 N N . SER A 1 486 ? 0.232 8.865 41.580 1.00 84.25 486 SER A N 1
ATOM 3936 C CA . SER A 1 486 ? 0.729 7.745 40.790 1.00 84.25 486 SER A CA 1
ATOM 3937 C C . SER A 1 486 ? 0.519 7.914 39.288 1.00 84.25 486 SER A C 1
ATOM 3939 O O . SER A 1 486 ? 1.412 7.570 38.515 1.00 84.25 486 SER A O 1
ATOM 3941 N N . TYR A 1 487 ? -0.618 8.471 38.865 1.00 85.56 487 TYR A N 1
ATOM 3942 C CA . TYR A 1 487 ? -0.933 8.717 37.447 1.00 85.56 487 TYR A CA 1
ATOM 3943 C C . TYR A 1 487 ? -0.916 10.211 37.070 1.00 85.56 487 TYR A C 1
ATOM 3945 O O . TYR A 1 487 ? -0.831 10.565 35.888 1.00 85.56 487 TYR A O 1
ATOM 3953 N N . GLY A 1 488 ? -0.973 11.109 38.056 1.00 84.62 488 GLY A N 1
ATOM 3954 C CA . GLY A 1 488 ? -0.867 12.553 37.867 1.00 84.62 488 GLY A CA 1
ATOM 3955 C C . GLY A 1 488 ? -2.027 13.154 37.071 1.00 84.62 488 GLY A C 1
ATOM 3956 O O . GLY A 1 488 ? -3.153 12.657 37.062 1.00 84.62 488 GLY A O 1
ATOM 3957 N N . SER A 1 489 ? -1.728 14.219 36.322 1.00 82.75 489 SER A N 1
ATOM 3958 C CA . SER A 1 489 ? -2.692 14.892 35.440 1.00 82.75 489 SER A CA 1
ATOM 3959 C C . SER A 1 489 ? -3.193 14.022 34.284 1.00 82.75 489 SER A C 1
ATOM 3961 O O . SER A 1 489 ? -4.073 14.443 33.543 1.00 82.75 489 SER A O 1
ATOM 3963 N N . ARG A 1 490 ? -2.662 12.807 34.093 1.00 84.50 490 ARG A N 1
ATOM 3964 C CA . ARG A 1 490 ? -3.119 11.908 33.028 1.00 84.50 490 ARG A CA 1
ATOM 3965 C C . ARG A 1 490 ? -4.508 11.340 33.305 1.00 84.50 490 ARG A C 1
ATOM 3967 O O . ARG A 1 490 ? -5.235 11.133 32.338 1.00 84.50 490 ARG A O 1
ATOM 3974 N N . LEU A 1 491 ? -4.904 11.200 34.576 1.00 85.25 491 LEU A N 1
ATOM 3975 C CA . LEU A 1 491 ? -6.258 10.777 34.966 1.00 85.25 491 LEU A CA 1
ATOM 3976 C C . LEU A 1 491 ? -7.351 11.708 34.434 1.00 85.25 491 LEU A C 1
ATOM 3978 O O . LEU A 1 491 ? -8.477 11.262 34.236 1.00 85.25 491 LEU A O 1
ATOM 3982 N N . SER A 1 492 ? -7.019 12.962 34.105 1.00 86.06 492 SER A N 1
ATOM 3983 C CA . SER A 1 492 ? -7.999 13.895 33.554 1.00 86.06 492 SER A CA 1
ATOM 3984 C C . SER A 1 492 ? -8.590 13.433 32.225 1.00 86.06 492 SER A C 1
ATOM 3986 O O . SER A 1 492 ? -9.651 13.913 31.865 1.00 86.06 492 SER A O 1
ATOM 3988 N N . HIS A 1 493 ? -7.928 12.525 31.500 1.00 87.88 493 HIS A N 1
ATOM 3989 C CA . HIS A 1 493 ? -8.370 12.036 30.192 1.00 87.88 493 HIS A CA 1
ATOM 3990 C C . HIS A 1 493 ? -9.437 10.936 30.282 1.00 87.88 493 HIS A C 1
ATOM 3992 O O . HIS A 1 493 ? -9.871 10.443 29.250 1.00 87.88 493 HIS A O 1
ATOM 3998 N N . VAL A 1 494 ? -9.856 10.528 31.481 1.00 88.19 494 VAL A N 1
ATOM 3999 C CA . VAL A 1 494 ? -11.004 9.627 31.647 1.00 88.19 494 VAL A CA 1
ATOM 4000 C C . VAL A 1 494 ? -12.282 10.403 31.326 1.00 88.19 494 VAL A C 1
ATOM 4002 O O . VAL A 1 494 ? -12.606 11.369 32.016 1.00 88.19 494 VAL A O 1
ATOM 4005 N N . GLU A 1 495 ? -13.015 9.987 30.288 1.00 90.56 495 GLU A N 1
ATOM 4006 C CA . GLU A 1 495 ? -14.296 10.614 29.926 1.00 90.56 495 GLU A CA 1
ATOM 4007 C C . GLU A 1 495 ? -15.515 9.790 30.353 1.00 90.56 495 GLU A C 1
ATOM 4009 O O . GLU A 1 495 ? -16.622 10.334 30.373 1.00 90.56 495 GLU A O 1
ATOM 4014 N N . GLN A 1 496 ? -15.343 8.507 30.692 1.00 90.88 496 GLN A N 1
ATOM 4015 C CA . GLN A 1 496 ? -16.448 7.603 31.013 1.00 90.88 496 GLN A CA 1
ATOM 4016 C C . GLN A 1 496 ? -16.198 6.803 32.284 1.00 90.88 496 GLN A C 1
ATOM 4018 O O . GLN A 1 496 ? -15.145 6.190 32.470 1.00 90.88 496 GLN A O 1
ATOM 4023 N N . VAL A 1 497 ? -17.218 6.775 33.134 1.00 90.69 497 VAL A N 1
ATOM 4024 C CA . VAL A 1 497 ? -17.235 6.017 34.383 1.00 90.69 497 VAL A CA 1
ATOM 4025 C C . VAL A 1 497 ? -18.516 5.194 34.456 1.00 90.69 497 VAL A C 1
ATOM 4027 O O . VAL A 1 497 ? -19.556 5.655 33.991 1.00 90.69 497 VAL A O 1
ATOM 4030 N N . ILE A 1 498 ? -18.454 3.999 35.043 1.00 90.38 498 ILE A N 1
ATOM 4031 C CA . ILE A 1 498 ? -19.614 3.158 35.346 1.00 90.38 498 ILE A CA 1
ATOM 4032 C C . ILE A 1 498 ? -19.706 2.870 36.845 1.00 90.38 498 ILE A C 1
ATOM 4034 O O . ILE A 1 498 ? -18.699 2.599 37.497 1.00 90.38 498 ILE A O 1
ATOM 4038 N N . VAL A 1 499 ? -20.921 2.939 37.384 1.00 89.00 499 VAL A N 1
ATOM 4039 C CA . VAL A 1 499 ? -21.248 2.677 38.791 1.00 89.00 499 VAL A CA 1
ATOM 4040 C C . VAL A 1 499 ? -22.569 1.915 38.879 1.00 89.00 499 VAL A C 1
ATOM 4042 O O . VAL A 1 499 ? -23.434 2.071 38.016 1.00 89.00 499 VAL A O 1
ATOM 4045 N N . ASN A 1 500 ? -22.750 1.109 39.921 1.00 86.75 500 ASN A N 1
ATOM 4046 C CA . ASN A 1 500 ? -24.024 0.445 40.188 1.00 86.75 500 ASN A CA 1
ATOM 4047 C C . ASN A 1 500 ? -25.128 1.479 40.457 1.00 86.75 500 ASN A C 1
ATOM 4049 O O . ASN A 1 500 ? -24.934 2.431 41.220 1.00 86.75 500 ASN A O 1
ATOM 4053 N N . ALA A 1 501 ? -26.303 1.294 39.848 1.00 83.94 501 ALA A N 1
ATOM 4054 C CA . ALA A 1 501 ? -27.415 2.236 39.956 1.00 83.94 501 ALA A CA 1
ATOM 4055 C C . ALA A 1 501 ? -27.966 2.376 41.379 1.00 83.94 501 ALA A C 1
ATOM 4057 O O . ALA A 1 501 ? -28.700 3.318 41.633 1.00 83.94 501 ALA A O 1
ATOM 4058 N N . GLU A 1 502 ? -27.612 1.502 42.319 1.00 81.38 502 GLU A N 1
ATOM 4059 C CA . GLU A 1 502 ? -27.968 1.649 43.735 1.00 81.38 502 GLU A CA 1
ATOM 4060 C C . GLU A 1 502 ? -27.103 2.694 44.456 1.00 81.38 502 GLU A C 1
ATOM 4062 O O . GLU A 1 502 ? -27.576 3.383 45.360 1.00 81.38 502 GLU A O 1
ATOM 4067 N N . LYS A 1 503 ? -25.851 2.864 44.012 1.00 80.19 503 LYS A N 1
ATOM 4068 C CA . LYS A 1 503 ? -24.822 3.704 44.647 1.00 80.19 503 LYS A CA 1
ATOM 4069 C C . LYS A 1 503 ? -24.745 5.125 44.100 1.00 80.19 503 LYS A C 1
ATOM 4071 O O . LYS A 1 503 ? -23.954 5.936 44.572 1.00 80.19 503 LYS A O 1
ATOM 4076 N N . TRP A 1 504 ? -25.593 5.476 43.133 1.00 82.94 504 TRP A N 1
ATOM 4077 C CA . TRP A 1 504 ? -25.574 6.804 42.509 1.00 82.94 504 TRP A CA 1
ATOM 4078 C C . TRP A 1 504 ? -25.780 7.958 43.506 1.00 82.94 504 TRP A C 1
ATOM 4080 O O . TRP A 1 504 ? -25.314 9.072 43.268 1.00 82.94 504 TRP A O 1
ATOM 4090 N N . ARG A 1 505 ? -26.477 7.711 44.627 1.00 81.38 505 ARG A N 1
ATOM 4091 C CA . ARG A 1 505 ? -26.731 8.727 45.660 1.00 81.38 505 ARG A CA 1
ATOM 4092 C C . ARG A 1 505 ? -25.486 9.098 46.461 1.00 81.38 505 ARG A C 1
ATOM 4094 O O . ARG A 1 505 ? -25.459 10.209 46.994 1.00 81.38 505 ARG A O 1
ATOM 4101 N N . ASP A 1 506 ? -24.495 8.214 46.475 1.00 81.44 506 ASP A N 1
ATOM 4102 C CA . ASP A 1 506 ? -23.278 8.306 47.283 1.00 81.44 506 ASP A CA 1
ATOM 4103 C C . ASP A 1 506 ? -22.082 8.759 46.422 1.00 81.44 506 ASP A C 1
ATOM 4105 O O . ASP A 1 506 ? -20.937 8.768 46.865 1.00 81.44 506 ASP A O 1
ATOM 4109 N N . LEU A 1 507 ? -22.327 9.163 45.166 1.00 77.38 507 LEU A N 1
ATOM 4110 C CA . LEU A 1 507 ? -21.292 9.675 44.259 1.00 77.38 507 LEU A CA 1
ATOM 4111 C C . LEU A 1 507 ? -20.607 10.940 44.791 1.00 77.38 507 LEU A C 1
ATOM 4113 O O . LEU A 1 507 ? -19.448 11.183 44.469 1.00 77.38 507 LEU A O 1
ATOM 4117 N N . GLU A 1 508 ? -21.305 11.740 45.600 1.00 74.00 508 GLU A N 1
ATOM 4118 C CA . GLU A 1 508 ? -20.748 12.942 46.235 1.00 74.00 508 GLU A CA 1
ATOM 4119 C C . GLU A 1 508 ? -19.683 12.628 47.295 1.00 74.00 508 GLU A C 1
ATOM 4121 O O . GLU A 1 508 ? -18.860 13.490 47.598 1.00 74.00 508 GLU A O 1
ATOM 4126 N N . GLU A 1 509 ? -19.666 11.405 47.826 1.00 75.88 509 GLU A N 1
ATOM 4127 C CA . GLU A 1 509 ? -18.690 10.962 48.826 1.00 75.88 509 GLU A CA 1
ATOM 4128 C C . GLU A 1 509 ? -17.362 10.529 48.178 1.00 75.88 509 GLU A C 1
ATOM 4130 O O . GLU A 1 509 ? -16.322 10.473 48.836 1.00 75.88 509 GLU A O 1
ATOM 4135 N N . LEU A 1 510 ? -17.362 10.283 46.862 1.00 76.00 510 LEU A N 1
ATOM 4136 C CA . LEU A 1 510 ? -16.185 9.841 46.125 1.00 76.00 510 LEU A CA 1
ATOM 4137 C C . LEU A 1 510 ? -15.267 11.003 45.727 1.00 76.00 510 LEU A C 1
ATOM 4139 O O . LEU A 1 510 ? -15.424 11.644 44.685 1.00 76.00 510 LEU A O 1
ATOM 4143 N N . ASN A 1 511 ? -14.184 11.170 46.485 1.00 78.25 511 ASN A N 1
ATOM 4144 C CA . ASN A 1 511 ? -13.147 12.174 46.218 1.00 78.25 511 ASN A CA 1
ATOM 4145 C C . ASN A 1 511 ? -12.278 11.892 44.977 1.00 78.25 511 ASN A C 1
ATOM 4147 O O . ASN A 1 511 ? -11.382 12.677 44.661 1.00 78.25 511 ASN A O 1
ATOM 4151 N N . ILE A 1 512 ? -12.535 10.800 44.251 1.00 79.44 512 ILE A N 1
ATOM 4152 C CA . ILE A 1 512 ? -11.801 10.444 43.033 1.00 79.44 512 ILE A CA 1
ATOM 4153 C C . ILE A 1 512 ? -12.338 11.124 41.769 1.00 79.44 512 ILE A C 1
ATOM 4155 O O . ILE A 1 512 ? -11.566 11.401 40.852 1.00 79.44 512 ILE A O 1
ATOM 4159 N N . LEU A 1 513 ? -13.632 11.461 41.725 1.00 82.50 513 LEU A N 1
ATOM 4160 C CA . LEU A 1 513 ? -14.257 12.099 40.558 1.00 82.50 513 LEU A CA 1
ATOM 4161 C C . LEU A 1 513 ? -13.573 13.415 40.130 1.00 82.50 513 LEU A C 1
ATOM 4163 O O . LEU A 1 513 ? -13.380 13.600 38.927 1.00 82.50 513 LEU A O 1
ATOM 4167 N N . PRO A 1 514 ? -13.113 14.295 41.047 1.00 83.19 514 PRO A N 1
ATOM 4168 C CA . PRO A 1 514 ? -12.368 15.503 40.684 1.00 83.19 514 PRO A CA 1
ATOM 4169 C C . PRO A 1 514 ? -11.066 15.261 39.902 1.00 83.19 514 PRO A C 1
ATOM 4171 O O . PRO A 1 514 ? -10.593 16.170 39.219 1.00 83.19 514 PRO A O 1
ATOM 4174 N N . TYR A 1 515 ? -10.474 14.063 39.971 1.00 83.06 515 TYR A N 1
ATOM 4175 C CA . TYR A 1 515 ? -9.285 13.722 39.179 1.00 83.06 515 TYR A CA 1
ATOM 4176 C C . TYR A 1 515 ? -9.621 13.446 37.702 1.00 83.06 515 TYR A C 1
ATOM 4178 O O . TYR A 1 515 ? -8.743 13.567 36.843 1.00 83.06 515 TYR A O 1
ATOM 4186 N N . PHE A 1 516 ? -10.884 13.147 37.380 1.00 86.44 516 PHE A N 1
ATOM 4187 C CA . PHE A 1 516 ? -11.382 12.913 36.021 1.00 86.44 516 PHE A CA 1
ATOM 4188 C C . PHE A 1 516 ? -11.857 14.219 35.367 1.00 86.44 516 PHE A C 1
ATOM 4190 O O . PHE A 1 516 ? -13.028 14.410 35.054 1.00 86.44 516 PHE A O 1
ATOM 4197 N N . GLY A 1 517 ? -10.928 15.153 35.151 1.00 79.12 517 GLY A N 1
ATOM 4198 C CA . GLY A 1 517 ? -11.232 16.504 34.659 1.00 79.12 517 GLY A CA 1
ATOM 4199 C C . GLY A 1 517 ? -11.946 16.603 33.297 1.00 79.12 517 GLY A C 1
ATOM 4200 O O . GLY A 1 517 ? -12.482 17.664 32.986 1.00 79.12 517 GLY A O 1
ATOM 4201 N N . CYS A 1 518 ? -11.969 15.545 32.481 1.00 84.00 518 CYS A N 1
ATOM 4202 C CA . CYS A 1 518 ? -12.700 15.492 31.209 1.00 84.00 518 CYS A CA 1
ATOM 4203 C C . CYS A 1 518 ? -13.913 14.547 31.241 1.00 84.00 518 CYS A C 1
ATOM 4205 O O . CYS A 1 518 ? -14.401 14.176 30.178 1.00 84.00 518 CYS A O 1
ATOM 4207 N N . LEU A 1 519 ? -14.423 14.165 32.416 1.00 86.19 519 LEU A N 1
ATOM 4208 C CA . LEU A 1 519 ? -15.561 13.252 32.554 1.00 86.19 519 LEU A CA 1
ATOM 4209 C C . LEU A 1 519 ? -16.802 13.756 31.787 1.00 86.19 519 LEU A C 1
ATOM 4211 O O . LEU A 1 519 ? -17.399 14.772 32.144 1.00 86.19 519 LEU A O 1
ATOM 4215 N N . LYS A 1 520 ? -17.217 13.036 30.735 1.00 87.31 520 LYS A N 1
ATOM 4216 C CA . LYS A 1 520 ? -18.351 13.379 29.851 1.00 87.31 520 LYS A CA 1
ATOM 4217 C C . LYS A 1 520 ? -19.599 12.543 30.086 1.00 87.31 520 LYS A C 1
ATOM 4219 O O . LYS A 1 520 ? -20.689 13.056 29.826 1.00 87.31 520 LYS A O 1
ATOM 4224 N N . THR A 1 521 ? -19.442 11.308 30.568 1.00 88.81 521 THR A N 1
ATOM 4225 C CA . THR A 1 521 ? -20.570 10.423 30.871 1.00 88.81 521 THR A CA 1
ATOM 4226 C C . THR A 1 521 ? -20.358 9.633 32.166 1.00 88.81 521 THR A C 1
ATOM 4228 O O . THR A 1 521 ? -19.322 8.992 32.342 1.00 88.81 521 THR A O 1
ATOM 4231 N N . ILE A 1 522 ? -21.380 9.606 33.026 1.00 89.50 522 ILE A N 1
ATOM 4232 C CA . ILE A 1 522 ? -21.516 8.638 34.125 1.00 89.50 522 ILE A CA 1
ATOM 4233 C C . ILE A 1 522 ? -22.594 7.622 33.736 1.00 89.50 522 ILE A C 1
ATOM 4235 O O . ILE A 1 522 ? -23.751 7.978 33.509 1.00 89.50 522 ILE A O 1
ATOM 4239 N N . LYS A 1 523 ? -22.211 6.351 33.634 1.00 90.44 523 LYS A N 1
ATOM 4240 C CA . LYS A 1 523 ? -23.101 5.232 33.326 1.00 90.44 523 LYS A CA 1
ATOM 4241 C C . LYS A 1 523 ? -23.564 4.578 34.628 1.00 90.44 523 LYS A C 1
ATOM 4243 O O . LYS A 1 523 ? -22.734 4.233 35.464 1.00 90.44 523 LYS A O 1
ATOM 4248 N N . LEU A 1 524 ? -24.870 4.406 34.801 1.00 89.75 524 LEU A N 1
ATOM 4249 C CA . LEU A 1 524 ? -25.451 3.685 35.932 1.00 89.75 524 LEU A CA 1
ATOM 4250 C C . LEU A 1 524 ? -25.886 2.296 35.462 1.00 89.75 524 LEU A C 1
ATOM 4252 O O . LEU A 1 524 ? -26.764 2.198 34.603 1.00 89.75 524 LEU A O 1
ATOM 4256 N N . LEU A 1 525 ? -25.266 1.249 36.006 1.00 87.75 525 LEU A N 1
ATOM 4257 C CA . LEU A 1 525 ? -25.623 -0.137 35.718 1.00 87.75 525 LEU A CA 1
ATOM 4258 C C . LEU A 1 525 ? -26.910 -0.508 36.460 1.00 87.75 525 LEU A C 1
ATOM 4260 O O . LEU A 1 525 ? -26.954 -0.469 37.689 1.00 87.75 525 LEU A O 1
ATOM 4264 N N . LEU A 1 526 ? -27.951 -0.829 35.697 1.00 86.62 526 LEU A N 1
ATOM 4265 C CA . LEU A 1 526 ? -29.268 -1.229 36.174 1.00 86.62 526 LEU A CA 1
ATOM 4266 C C . LEU A 1 526 ? -29.313 -2.722 36.519 1.00 86.62 526 LEU A C 1
ATOM 4268 O O . LEU A 1 526 ? -28.705 -3.532 35.821 1.00 86.62 526 LEU A O 1
ATOM 4272 N N . ASP A 1 527 ? -30.115 -3.064 37.525 1.00 80.19 527 ASP A N 1
ATOM 4273 C CA . ASP A 1 527 ? -30.521 -4.444 37.805 1.00 80.19 527 ASP A CA 1
ATOM 4274 C C . ASP A 1 527 ? -31.507 -4.958 36.731 1.00 80.19 527 ASP A C 1
ATOM 4276 O O . ASP A 1 527 ? -32.279 -4.186 36.148 1.00 80.19 527 ASP A O 1
ATOM 4280 N N . ASP A 1 528 ? -31.499 -6.267 36.477 1.00 74.25 528 ASP A N 1
ATOM 4281 C CA . ASP A 1 528 ? -32.275 -6.941 35.429 1.00 74.25 528 ASP A CA 1
ATOM 4282 C C . ASP A 1 528 ? -33.792 -6.804 35.625 1.00 74.25 528 ASP A C 1
ATOM 4284 O O . ASP A 1 528 ? -34.561 -6.857 34.660 1.00 74.25 528 ASP A O 1
ATOM 4288 N N . ASN A 1 529 ? -34.230 -6.592 36.869 1.00 76.56 529 ASN A N 1
ATOM 4289 C CA . ASN A 1 529 ? -35.641 -6.530 37.249 1.00 76.56 529 ASN A CA 1
ATOM 4290 C C . ASN A 1 529 ? -36.236 -5.113 37.261 1.00 76.56 529 ASN A C 1
ATOM 4292 O O . ASN A 1 529 ? -37.405 -4.950 37.621 1.00 76.56 529 ASN A O 1
ATOM 4296 N N . ILE A 1 530 ? -35.476 -4.081 36.873 1.00 79.62 530 ILE A N 1
ATOM 4297 C CA . ILE A 1 530 ? -35.960 -2.701 36.972 1.00 79.62 530 ILE A CA 1
ATOM 4298 C C . ILE A 1 530 ? -37.083 -2.403 35.966 1.00 79.62 530 ILE A C 1
ATOM 4300 O O . ILE A 1 530 ? -37.011 -2.695 34.767 1.00 79.62 530 ILE A O 1
ATOM 4304 N N . THR A 1 531 ? -38.149 -1.768 36.441 1.00 84.06 531 THR A N 1
ATOM 4305 C CA . THR A 1 531 ? -39.302 -1.407 35.614 1.00 84.06 531 THR A CA 1
ATOM 4306 C C . THR A 1 531 ? -39.083 -0.084 34.860 1.00 84.06 531 THR A C 1
ATOM 4308 O O . THR A 1 531 ? -38.361 0.804 35.324 1.00 84.06 531 THR A O 1
ATOM 4311 N N . PRO A 1 532 ? -39.769 0.147 33.720 1.00 82.81 532 PRO A N 1
ATOM 4312 C CA . PRO A 1 532 ? -39.714 1.434 33.016 1.00 82.81 532 PRO A CA 1
ATOM 4313 C C . PRO A 1 532 ? -40.140 2.638 33.875 1.00 82.81 532 PRO A C 1
ATOM 4315 O O . PRO A 1 532 ? -39.664 3.755 33.666 1.00 82.81 532 PRO A O 1
ATOM 4318 N N . LEU A 1 533 ? -41.033 2.421 34.849 1.00 82.50 533 LEU A N 1
ATOM 4319 C CA . LEU A 1 533 ? -41.475 3.463 35.776 1.00 82.50 533 LEU A CA 1
ATOM 4320 C C . LEU A 1 533 ? -40.358 3.849 36.757 1.00 82.50 533 LEU A C 1
ATOM 4322 O O . LEU A 1 533 ? -40.134 5.039 36.991 1.00 82.50 533 LEU A O 1
ATOM 4326 N N . GLU A 1 534 ? -39.622 2.869 37.276 1.00 82.56 534 GLU A N 1
ATOM 4327 C CA . GLU A 1 534 ? -38.458 3.093 38.141 1.00 82.56 534 GLU A CA 1
ATOM 4328 C C . GLU A 1 534 ? -37.327 3.789 37.383 1.00 82.56 534 GLU A C 1
ATOM 4330 O O . GLU A 1 534 ? -36.778 4.762 37.892 1.00 82.56 534 GLU A O 1
ATOM 4335 N N . ILE A 1 535 ? -37.071 3.401 36.128 1.00 84.25 535 ILE A N 1
ATOM 4336 C CA . ILE A 1 535 ? -36.139 4.105 35.229 1.00 84.25 535 ILE A CA 1
ATOM 4337 C C . ILE A 1 535 ? -36.523 5.587 35.100 1.00 84.25 535 ILE A C 1
ATOM 4339 O O . ILE A 1 535 ? -35.675 6.467 35.247 1.00 84.25 535 ILE A O 1
ATOM 4343 N N . SER A 1 536 ? -37.804 5.887 34.853 1.00 83.25 536 SER A N 1
ATOM 4344 C CA . SER A 1 536 ? -38.270 7.275 34.707 1.00 83.25 536 SER A CA 1
ATOM 4345 C C . SER A 1 536 ? -38.158 8.085 36.003 1.00 83.25 536 SER A C 1
ATOM 4347 O O . SER A 1 536 ? -37.821 9.269 35.967 1.00 83.25 536 SER A O 1
ATOM 4349 N N . THR A 1 537 ? -38.394 7.438 37.146 1.00 86.75 537 THR A N 1
ATOM 4350 C CA . THR A 1 537 ? -38.248 8.049 38.472 1.00 86.75 537 THR A CA 1
ATOM 4351 C C . THR A 1 537 ? -36.780 8.351 38.757 1.00 86.75 537 THR A C 1
ATOM 4353 O O . THR A 1 537 ? -36.452 9.469 39.138 1.00 86.75 537 THR A O 1
ATOM 4356 N N . LEU A 1 538 ? -35.890 7.397 38.471 1.00 84.75 538 LEU A N 1
ATOM 4357 C CA . LEU A 1 538 ? -34.451 7.538 38.660 1.00 84.75 538 LEU A CA 1
ATOM 4358 C C . LEU A 1 538 ? -33.871 8.683 37.817 1.00 84.75 538 LEU A C 1
ATOM 4360 O O . LEU A 1 538 ? -33.135 9.512 38.344 1.00 84.75 538 LEU A O 1
ATOM 4364 N N . LEU A 1 539 ? -34.242 8.785 36.534 1.00 85.38 539 LEU A N 1
ATOM 4365 C CA . LEU A 1 539 ? -33.806 9.898 35.677 1.00 85.38 539 LEU A CA 1
ATOM 4366 C C . LEU A 1 539 ? -34.237 11.256 36.238 1.00 85.38 539 LEU A C 1
ATOM 4368 O O . LEU A 1 539 ? -33.442 12.195 36.251 1.00 85.38 539 LEU A O 1
ATOM 4372 N N . ARG A 1 540 ? -35.480 11.352 36.723 1.00 84.50 540 ARG A N 1
ATOM 4373 C CA . ARG A 1 540 ? -36.017 12.582 37.309 1.00 84.50 540 ARG A CA 1
ATOM 4374 C C . ARG A 1 540 ? -35.301 12.956 38.606 1.00 84.50 540 ARG A C 1
ATOM 4376 O O . ARG A 1 540 ? -35.010 14.130 38.818 1.00 84.50 540 ARG A O 1
ATOM 4383 N N . ASP A 1 541 ? -35.008 11.980 39.458 1.00 85.19 541 ASP A N 1
ATOM 4384 C CA . ASP A 1 541 ? -34.288 12.202 40.713 1.00 85.19 541 ASP A CA 1
ATOM 4385 C C . ASP A 1 541 ? -32.847 12.672 40.458 1.00 85.19 541 ASP A C 1
ATOM 4387 O O . ASP A 1 541 ? -32.365 13.584 41.133 1.00 85.19 541 ASP A O 1
ATOM 4391 N N . ILE A 1 542 ? -32.177 12.104 39.448 1.00 84.06 542 ILE A N 1
ATOM 4392 C CA . ILE A 1 542 ? -30.842 12.535 39.008 1.00 84.06 542 ILE A CA 1
ATOM 4393 C C . ILE A 1 542 ? -30.886 13.976 38.495 1.00 84.06 542 ILE A C 1
ATOM 4395 O O . ILE A 1 542 ? -30.052 14.789 38.890 1.00 84.06 542 ILE A O 1
ATOM 4399 N N . GLU A 1 543 ? -31.867 14.313 37.654 1.00 83.38 543 GLU A N 1
ATOM 4400 C CA . GLU A 1 543 ? -32.043 15.668 37.121 1.00 83.38 543 GLU A CA 1
ATOM 4401 C C . GLU A 1 543 ? -32.264 16.693 38.239 1.00 83.38 543 GLU A C 1
ATOM 4403 O O . GLU A 1 543 ? -31.636 17.748 38.254 1.00 83.38 543 GLU A O 1
ATOM 4408 N N . LEU A 1 544 ? -33.114 16.365 39.217 1.00 83.06 544 LEU A N 1
ATOM 4409 C CA . LEU A 1 544 ? -33.397 17.239 40.355 1.00 83.06 544 LEU A CA 1
ATOM 4410 C C . LEU A 1 544 ? -32.175 17.450 41.253 1.00 83.06 544 LEU A C 1
ATOM 4412 O O . LEU A 1 544 ? -31.989 18.551 41.773 1.00 83.06 544 LEU A O 1
ATOM 4416 N N . ARG A 1 545 ? -31.364 16.406 41.456 1.00 80.44 545 ARG A N 1
ATOM 4417 C CA . ARG A 1 545 ? -30.226 16.450 42.378 1.00 80.44 545 ARG A CA 1
ATOM 4418 C C . ARG A 1 545 ? -28.980 17.072 41.754 1.00 80.44 545 ARG A C 1
ATOM 4420 O O . ARG A 1 545 ? -28.358 17.921 42.384 1.00 80.44 545 ARG A O 1
ATOM 4427 N N . PHE A 1 546 ? -28.636 16.685 40.528 1.00 77.62 546 PHE A N 1
ATOM 4428 C CA . PHE A 1 546 ? -27.400 17.113 39.867 1.00 77.62 546 PHE A CA 1
ATOM 4429 C C . PHE A 1 546 ? -27.599 18.227 38.840 1.00 77.62 546 PHE A C 1
ATOM 4431 O O . PHE A 1 546 ? -26.617 18.861 38.472 1.00 77.62 546 PHE A O 1
ATOM 4438 N N . GLY A 1 547 ? -28.836 18.530 38.421 1.00 67.75 547 GLY A N 1
ATOM 4439 C CA . GLY A 1 547 ? -29.167 19.530 37.388 1.00 67.75 547 GLY A CA 1
ATOM 4440 C C . GLY A 1 547 ? -28.536 20.916 37.565 1.00 67.75 547 GLY A C 1
ATOM 4441 O O . GLY A 1 547 ? -28.368 21.642 36.590 1.00 67.75 547 GLY A O 1
ATOM 4442 N N . ASN A 1 548 ? -28.172 21.283 38.798 1.00 66.12 548 ASN A N 1
ATOM 4443 C CA . ASN A 1 548 ? -27.587 22.581 39.143 1.00 66.12 548 ASN A CA 1
ATOM 4444 C C . ASN A 1 548 ? -26.155 22.496 39.710 1.00 66.12 548 ASN A C 1
ATOM 4446 O O . ASN A 1 548 ? -25.627 23.525 40.129 1.00 66.12 548 ASN A O 1
ATOM 4450 N N . ASP A 1 549 ? -25.535 21.311 39.771 1.00 67.31 549 ASP A N 1
ATOM 4451 C CA . ASP A 1 549 ? -24.185 21.146 40.327 1.00 67.31 549 ASP A CA 1
ATOM 4452 C C . ASP A 1 549 ? -23.124 21.139 39.213 1.00 67.31 549 ASP A C 1
ATOM 4454 O O . ASP A 1 549 ? -22.949 20.155 38.497 1.00 67.31 549 ASP A O 1
ATOM 4458 N N . ASP A 1 550 ? -22.382 22.245 39.092 1.00 62.31 550 ASP A N 1
ATOM 4459 C CA . ASP A 1 550 ? -21.297 22.413 38.113 1.00 62.31 550 ASP A CA 1
ATOM 4460 C C . ASP A 1 550 ? -20.081 21.492 38.381 1.00 62.31 550 ASP A C 1
ATOM 4462 O O . ASP A 1 550 ? -19.153 21.453 37.570 1.00 62.31 550 ASP A O 1
ATOM 4466 N N . ARG A 1 551 ? -20.046 20.764 39.511 1.00 61.25 551 ARG A N 1
ATOM 4467 C CA . ARG A 1 551 ? -18.964 19.820 39.850 1.00 61.25 551 ARG A CA 1
ATOM 4468 C C . ARG A 1 551 ? -19.111 18.465 39.160 1.00 61.25 551 ARG A C 1
ATOM 4470 O O . ARG A 1 551 ? -18.128 17.729 39.088 1.00 61.25 551 ARG A O 1
ATOM 4477 N N . PHE A 1 552 ? -20.308 18.128 38.674 1.00 61.59 552 PHE A N 1
ATOM 4478 C CA . PHE A 1 552 ? -20.604 16.820 38.096 1.00 61.59 552 PHE A CA 1
ATOM 4479 C C . PHE A 1 552 ? -20.726 16.858 36.568 1.00 61.59 552 PHE A C 1
ATOM 4481 O O . PHE A 1 552 ? -20.997 17.872 35.931 1.00 61.59 552 PHE A O 1
ATOM 4488 N N . CYS A 1 553 ? -20.462 15.693 35.988 1.00 68.06 553 CYS A N 1
ATOM 4489 C CA . CYS A 1 553 ? -20.437 15.388 34.567 1.00 68.06 553 CYS A CA 1
ATOM 4490 C C . CYS A 1 553 ? -21.697 15.851 33.787 1.00 68.06 553 CYS A C 1
ATOM 4492 O O . CYS A 1 553 ? -22.805 15.785 34.319 1.00 68.06 553 CYS A O 1
ATOM 4494 N N . PRO A 1 554 ? -21.588 16.238 32.495 1.00 70.62 554 PRO A N 1
ATOM 4495 C CA . PRO A 1 554 ? -22.724 16.746 31.719 1.00 70.62 554 PRO A CA 1
ATOM 4496 C C . PRO A 1 554 ? -23.807 15.709 31.365 1.00 70.62 554 PRO A C 1
ATOM 4498 O O . PRO A 1 554 ? -24.887 16.109 30.916 1.00 70.62 554 PRO A O 1
ATOM 4501 N N . ARG A 1 555 ? -23.559 14.397 31.509 1.00 86.75 555 ARG A N 1
ATOM 4502 C CA . ARG A 1 555 ? -24.486 13.346 31.053 1.00 86.75 555 ARG A CA 1
ATOM 4503 C C . ARG A 1 555 ? -24.507 12.121 31.965 1.00 86.75 555 ARG A C 1
ATOM 4505 O O . ARG A 1 555 ? -23.460 11.554 32.262 1.00 86.75 555 ARG A O 1
ATOM 4512 N N . PHE A 1 556 ? -25.713 11.663 32.291 1.00 88.06 556 PHE A N 1
ATOM 4513 C CA . PHE A 1 556 ? -25.966 10.363 32.906 1.00 88.06 556 PHE A CA 1
ATOM 4514 C C . PHE A 1 556 ? -26.651 9.429 31.906 1.00 88.06 556 PHE A C 1
ATOM 4516 O O . PHE A 1 556 ? -27.604 9.821 31.228 1.00 88.06 556 PHE A O 1
ATOM 4523 N N . GLU A 1 557 ? -26.176 8.190 31.823 1.00 90.88 557 GLU A N 1
ATOM 4524 C CA . GLU A 1 557 ? -26.746 7.131 30.985 1.00 90.88 557 GLU A CA 1
ATOM 4525 C C . GLU A 1 557 ? -27.098 5.925 31.861 1.00 90.88 557 GLU A C 1
ATOM 4527 O O . GLU A 1 557 ? -26.260 5.426 32.601 1.00 90.88 557 GLU A O 1
ATOM 4532 N N . LEU A 1 558 ? -28.333 5.441 31.777 1.00 89.69 558 LEU A N 1
ATOM 4533 C CA . LEU A 1 558 ? -28.765 4.207 32.428 1.00 89.69 558 LEU A CA 1
ATOM 4534 C C . LEU A 1 558 ? -28.508 3.043 31.471 1.00 89.69 558 LEU A C 1
ATOM 4536 O O . LEU A 1 558 ? -29.064 3.037 30.369 1.00 89.69 558 LEU A O 1
ATOM 4540 N N . VAL A 1 559 ? -27.683 2.081 31.872 1.00 88.69 559 VAL A N 1
ATOM 4541 C CA . VAL A 1 559 ? -27.287 0.927 31.051 1.00 88.69 559 VAL A CA 1
ATOM 4542 C C . VAL A 1 559 ? -27.729 -0.374 31.712 1.00 88.69 559 VAL A C 1
ATOM 4544 O O . VAL A 1 559 ? -27.636 -0.501 32.925 1.00 88.69 559 VAL A O 1
ATOM 4547 N N . ASP A 1 560 ? -28.236 -1.330 30.936 1.00 84.50 560 ASP A N 1
ATOM 4548 C CA . ASP A 1 560 ? -28.565 -2.671 31.445 1.00 84.50 560 ASP A CA 1
ATOM 4549 C C . ASP A 1 560 ? -27.359 -3.631 31.400 1.00 84.50 560 ASP A C 1
ATOM 4551 O O . ASP A 1 560 ? -26.288 -3.275 30.900 1.00 84.50 560 ASP A O 1
ATOM 4555 N N . ARG A 1 561 ? -27.538 -4.877 31.865 1.00 79.62 561 ARG A N 1
ATOM 4556 C CA . ARG A 1 561 ? -26.516 -5.940 31.789 1.00 79.62 561 ARG A CA 1
ATOM 4557 C C . ARG A 1 561 ? -26.170 -6.411 30.372 1.00 79.62 561 ARG A C 1
ATOM 4559 O O . ARG A 1 561 ? -25.256 -7.203 30.186 1.00 79.62 561 ARG A O 1
ATOM 4566 N N . ARG A 1 562 ? -26.848 -5.902 29.340 1.00 77.75 562 ARG A N 1
ATOM 4567 C CA . ARG A 1 562 ? -26.449 -6.059 27.928 1.00 77.75 562 ARG A CA 1
ATOM 4568 C C . ARG A 1 562 ? -25.731 -4.819 27.398 1.00 77.75 562 ARG A C 1
ATOM 4570 O O . ARG A 1 562 ? -25.546 -4.685 26.188 1.00 77.75 562 ARG A O 1
ATOM 4577 N N . TYR A 1 563 ? -25.366 -3.904 28.294 1.00 81.94 563 TYR A N 1
ATOM 4578 C CA . TYR A 1 563 ? -24.763 -2.612 28.006 1.00 81.94 563 TYR A CA 1
ATOM 4579 C C . TYR A 1 563 ? -25.611 -1.727 27.070 1.00 81.94 563 TYR A C 1
ATOM 4581 O O . TYR A 1 563 ? -25.093 -0.851 26.374 1.00 81.94 563 TYR A O 1
ATOM 4589 N N . GLN A 1 564 ? -26.932 -1.938 27.036 1.00 82.75 564 GLN A N 1
ATOM 4590 C CA . GLN A 1 564 ? -27.857 -1.130 26.247 1.00 82.75 564 GLN A CA 1
ATOM 4591 C C . GLN A 1 564 ? -28.355 0.064 27.055 1.00 82.75 564 GLN A C 1
ATOM 4593 O O . GLN A 1 564 ? -28.802 -0.075 28.193 1.00 82.75 564 GLN A O 1
ATOM 4598 N N . VAL A 1 565 ? -28.330 1.250 26.440 1.00 86.62 565 VAL A N 1
ATOM 4599 C CA . VAL A 1 565 ? -28.840 2.476 27.064 1.00 86.62 565 VAL A CA 1
ATOM 4600 C C . VAL A 1 565 ? -30.366 2.412 27.144 1.00 86.62 565 VAL A C 1
ATOM 4602 O O . VAL A 1 565 ? -31.058 2.435 26.125 1.00 86.62 565 VAL A O 1
ATOM 4605 N N . ARG A 1 566 ? -30.896 2.348 28.365 1.00 85.94 566 ARG A N 1
ATOM 4606 C CA . ARG A 1 566 ? -32.338 2.326 28.662 1.00 85.94 566 ARG A CA 1
ATOM 4607 C C . ARG A 1 566 ? -32.925 3.713 28.886 1.00 85.94 566 ARG A C 1
ATOM 4609 O O . ARG A 1 566 ? -34.123 3.913 28.705 1.00 85.94 566 ARG A O 1
ATOM 4616 N N . GLY A 1 567 ? -32.083 4.674 29.243 1.00 84.12 567 GLY A N 1
ATOM 4617 C CA . GLY A 1 567 ? -32.469 6.057 29.473 1.00 84.12 567 GLY A CA 1
ATOM 4618 C C . GLY A 1 567 ? -31.245 6.950 29.599 1.00 84.12 567 GLY A C 1
ATOM 4619 O O . GLY A 1 567 ? -30.153 6.476 29.900 1.00 84.12 567 GLY A O 1
ATOM 4620 N N . GLN A 1 568 ? -31.412 8.244 29.355 1.00 88.56 568 GLN A N 1
ATOM 4621 C CA . GLN A 1 568 ? -30.341 9.221 29.521 1.00 88.56 568 GLN A CA 1
ATOM 4622 C C . GLN A 1 568 ? -30.914 10.539 30.022 1.00 88.56 568 GLN A C 1
ATOM 4624 O O . GLN A 1 568 ? -32.027 10.915 29.651 1.00 88.56 568 GLN A O 1
ATOM 4629 N N . VAL A 1 569 ? -30.127 11.256 30.815 1.00 85.69 569 VAL A N 1
ATOM 4630 C CA . VAL A 1 569 ? -30.417 12.632 31.206 1.00 85.69 569 VAL A CA 1
ATOM 4631 C C . VAL A 1 569 ? -29.165 13.477 31.022 1.00 85.69 569 VAL A C 1
ATOM 4633 O O . VAL A 1 569 ? -28.052 13.074 31.367 1.00 85.69 569 VAL A O 1
ATOM 4636 N N . ARG A 1 570 ? -29.338 14.649 30.413 1.00 78.00 570 ARG A N 1
ATOM 4637 C CA . ARG A 1 570 ? -28.282 15.653 30.317 1.00 78.00 570 ARG A CA 1
ATOM 4638 C C . ARG A 1 570 ? -28.494 16.672 31.414 1.00 78.00 570 ARG A C 1
ATOM 4640 O O . ARG A 1 570 ? -29.548 17.285 31.490 1.00 78.00 570 ARG A O 1
ATOM 4647 N N . VAL A 1 571 ? -27.461 16.857 32.220 1.00 70.25 571 VAL A N 1
ATOM 4648 C CA . VAL A 1 571 ? -27.449 17.813 33.331 1.00 70.25 571 VAL A CA 1
ATOM 4649 C C . VAL A 1 571 ? -27.316 19.250 32.799 1.00 70.25 571 VAL A C 1
ATOM 4651 O O . VAL A 1 571 ? -27.776 20.196 33.425 1.00 70.25 571 VAL A O 1
ATOM 4654 N N . ARG A 1 572 ? -26.784 19.416 31.575 1.00 60.22 572 ARG A N 1
ATOM 4655 C CA . ARG A 1 572 ? -26.898 20.637 30.759 1.00 60.22 572 ARG A CA 1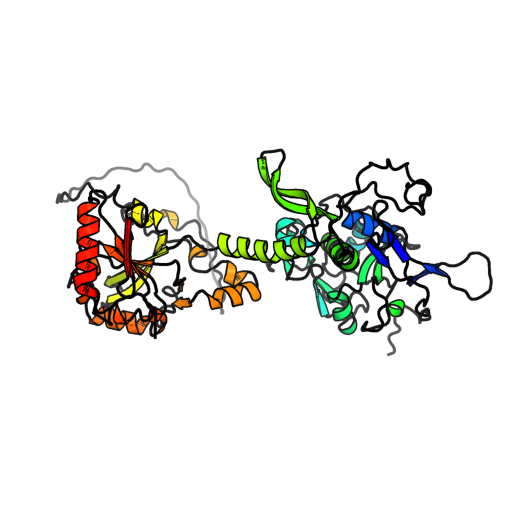
ATOM 4656 C C . ARG A 1 572 ? -27.020 20.317 29.269 1.00 60.22 572 ARG A C 1
ATOM 4658 O O . ARG A 1 572 ? -26.239 19.528 28.736 1.00 60.22 572 ARG A O 1
ATOM 4665 N N . ASP A 1 573 ? -27.893 21.041 28.569 1.00 41.66 573 ASP A N 1
ATOM 4666 C CA . ASP A 1 573 ? -27.686 21.347 27.153 1.00 41.66 573 ASP A CA 1
ATOM 4667 C C . ASP A 1 573 ? -26.732 22.541 27.063 1.00 41.66 573 ASP A C 1
ATOM 4669 O O . ASP A 1 573 ? -27.076 23.672 27.406 1.00 41.66 573 ASP A O 1
ATOM 4673 N N . ILE A 1 574 ? -25.505 22.302 26.600 1.00 40.19 574 ILE A N 1
ATOM 4674 C CA . ILE A 1 574 ? -24.630 23.387 26.151 1.00 40.19 574 ILE A CA 1
ATOM 4675 C C . ILE A 1 574 ? -25.183 23.868 24.805 1.00 40.19 574 ILE A C 1
ATOM 4677 O O . ILE A 1 574 ? -24.705 23.480 23.741 1.00 40.19 574 ILE A O 1
ATOM 4681 N N . THR A 1 575 ? -26.218 24.702 24.848 1.00 33.19 575 THR A N 1
ATOM 4682 C CA . THR A 1 575 ? -26.602 25.568 23.732 1.00 33.19 575 THR A CA 1
ATOM 4683 C C . THR A 1 575 ? -26.911 26.970 24.247 1.00 33.19 575 THR A C 1
ATOM 4685 O O . THR A 1 575 ? -27.729 27.142 25.146 1.00 33.19 575 THR A O 1
ATOM 4688 N N . SER A 1 576 ? -26.267 27.950 23.604 1.00 30.28 576 SER A N 1
ATOM 4689 C CA . SER A 1 576 ? -26.412 29.414 23.696 1.00 30.28 576 SER A CA 1
ATOM 4690 C C . SER A 1 576 ? -25.888 30.133 24.949 1.00 30.28 576 SER A C 1
ATOM 4692 O O . SER A 1 576 ? -26.616 30.356 25.911 1.00 30.28 576 SER A O 1
ATOM 4694 N N . ASN A 1 577 ? -24.647 30.625 24.860 1.00 29.62 577 ASN A N 1
ATOM 4695 C CA . ASN A 1 577 ? -24.410 32.053 24.594 1.00 29.62 577 ASN A CA 1
ATOM 4696 C C . ASN A 1 577 ? -23.063 32.275 23.902 1.00 29.62 577 ASN A C 1
ATOM 4698 O O . ASN A 1 577 ? -22.058 31.718 24.397 1.00 29.62 577 ASN A O 1
#

Radius of gyration: 34.8 Å; Cα contacts (8 Å, |Δi|>4): 814; chains: 1; bounding box: 89×81×106 Å

Mean predicted aligned error: 19.72 Å

Organism: Fusarium oxysporum (strain Fo5176) (NCBI:txid660025)

Secondary structure (DSSP, 8-state):
-----SS-----PPPP-SPPEEEE-TTS-TTT-EEEEE---EEE--TT--S---EEE--HHHHHHHHHHHTTS-TT---BSSTTS-SBSS--------SSPPPB--SGGGPPP-TT---HHHHHHHHHHHH----TTB-TTTSSBPEEEESS-GGGHHHHHHTTGGGGSPTT--S-GGG-GGGEEEE-TTTHHHHHTTSEEEEEEEEBTEEEEEEEES---TTSSS-HHHHTTEEPPP-TT--HHHHHHHHHHHHHHHHTTGGGSS-EEEEEEEEEE-TTS-EEEEEEEEEE-HHHHHHHHHHHHHHHHHHTSPPPEEEEEEEEE--SSS---EEEEEEEEEEHHHHHGGGGS-SS---------------PPP-------------------------TTGGGS----TT-------GGGSS-THHHH-HHHHHHHHHH-EEE--SS-GGG-EEE-TTT-EEEE-GGGGSTTT--HHHHHHHHHHHGGGGGG--EEEEETTSGGGGGG-TTGGG-TT--EEEEEPPTT--HHHHHHHHHHHHHHHTT-TTS-SEEEEE-TT--EEEEEES------

Foldseek 3Di:
DDDDDPDPDDPLDPQDPDFFDFAFFLPDDPVQGTQFTFGFQQWDDDPDDPDPDTDTHDDLVLVQCLVCQQLQVDPPDFGAPHSCRPHTPDPDDDDDDDPDGRATALDLLQHAQPPPDDDPLLVQCVVVLVVDQQALQAAFQRRHGFAKAFLDDLVCVVSCVQNVVVVQADPPQPDDVSPTSQGIFGHHPLQRVCLVLLQWAWDWDQDPVGTFTAIAGRDQDPPRSDGRSVRGRGGTDRGSRHHSSSRSSSSNNSSSSRRNSSLADFWGFHWGWDFDADPVRDTGIDIDTDGDHSVVVVVVVVVVVVVVLVVQAFAAWEKEWFFDFDPDPDDTDTATAIDTPHHLLVVLVPVVPPPDDPDDDDDDDDDDDDDDDDDDDDDDDDDDDDDDDDDDDDDDDDDPPPVPPDDDDPPDPPPPDPPSNQAGPQCVSDPVSVVVCPVQWAWQAFPPDRVRIGIDRQVRYEYEDDPLCVPCVTHDPVSLVSHCVRRPLSLLSNQHYEYALVCPVVVVVDPNLQSNVNHAEYEHEDDPPDDLVNVVVSLVVCLVPLLPPPSDHQKYFYAYSVRDTPDMDGSDDPDDD

pLDDT: mean 70.46, std 21.0, range [22.5, 96.44]

Solvent-accessible surface area (backbone atoms only — not comparable to full-atom values): 35047 Å² total; per-residue (Å²): 134,89,80,78,66,97,66,73,91,70,77,72,56,78,75,61,87,64,81,54,51,72,43,64,47,61,78,46,58,84,95,64,12,50,43,40,64,36,48,37,76,39,80,41,81,65,89,87,62,99,62,93,66,76,41,63,34,66,60,65,66,59,54,48,52,48,52,16,52,35,46,73,61,39,83,86,66,81,60,48,81,42,70,76,52,81,45,45,76,58,99,65,81,88,70,83,81,66,96,61,70,77,51,33,40,58,44,62,77,42,52,78,70,59,79,97,62,68,57,66,60,57,59,64,32,52,68,58,59,73,73,46,87,44,64,63,51,31,6,29,78,76,65,45,86,33,42,85,40,60,43,54,52,73,91,46,45,68,45,40,60,75,54,52,51,64,78,70,45,65,91,86,65,85,46,64,79,62,68,25,56,29,29,34,36,24,32,54,76,67,55,44,58,39,42,75,71,36,32,37,34,60,42,58,44,82,50,100,88,44,53,40,55,20,33,44,52,50,46,73,61,88,83,47,76,60,64,42,54,75,50,40,77,37,69,51,47,56,57,31,58,40,36,71,68,34,43,51,50,24,33,48,50,24,46,34,67,46,24,48,71,39,44,64,74,52,76,39,51,26,39,43,56,41,86,39,62,48,100,84,69,45,83,40,79,39,80,43,81,41,82,44,41,36,67,58,60,58,51,46,53,63,50,51,54,53,51,57,61,62,72,56,50,80,68,49,32,34,30,36,70,43,58,47,80,45,90,65,78,104,54,82,52,74,54,42,44,69,39,80,65,43,37,51,68,70,62,54,66,51,76,84,74,71,89,78,84,95,72,90,79,93,76,83,92,80,90,82,89,84,86,83,88,87,80,87,79,89,83,88,88,78,89,82,89,90,83,89,85,89,84,88,89,78,83,88,75,89,71,89,69,71,85,75,75,77,87,73,78,91,85,70,80,74,72,70,73,58,78,76,76,54,52,59,56,50,63,72,72,44,70,68,44,28,56,54,48,62,72,70,39,44,73,41,49,31,76,89,42,72,90,59,36,40,66,43,41,33,90,56,33,31,37,37,58,53,77,57,61,77,36,82,91,50,40,48,75,65,41,47,52,47,34,46,64,36,39,41,80,52,45,22,55,40,20,32,37,35,33,52,54,85,53,62,86,55,54,86,73,48,81,55,60,80,51,28,71,48,40,49,36,41,33,28,42,44,66,96,83,68,48,74,67,56,53,55,49,50,50,50,53,48,44,72,69,46,42,81,44,89,89,58,53,46,24,40,36,35,24,39,79,81,72,46,78,78,46,71,46,63,44,54,81,94,71,88,133

Sequence (577 aa):
MDIRFPYGPHRIAPQCQAPPIVIRHPHYPTYQSTLLRLPRLDVVKKSGQFDSNFAYGISHETALLACQIIAGNAQDAFLSYDRLGKQSVIMSSEGQSDNLPFPIICDFEDWQFPHGHLPEPWLLIEHELMENKSSMNCCLVSGNKGKPAFLVPQELFPWLQQNRMRDYVAFGDERVGYQSRANVCHLRADILEDFNHRAFALVPKMTSQGYRLIMNYFSAADDLSVPANVFHNRMVHPLGGARLEFLYARFAYAVFGLVEGFAKTTVRRVTIVEPGLDELGLRTWVSNVYWKFPNQIAARRANMANQIWEATWPDPRVIEIRSLPQVDSDDIYDLSRLQLYGTISNWLDKDDCDEDNDEEDDVEKGDAMSQVPNRGEKSNDGTSNGGSSLASGDSEDFDIEDARRFGRNPRTIFWRMSRENQHPIALSVCAESRQHTLRSFYYLRHHERSEWSFYLDPTQDVVWLSDSLWKDICFDNEDVVRLGRSYGSRLSHVEQVIVNAEKWRDLEELNILPYFGCLKTIKLLLDDNITPLEISTLLRDIELRFGNDDRFCPRFELVDRRYQVRGQVRVRDIT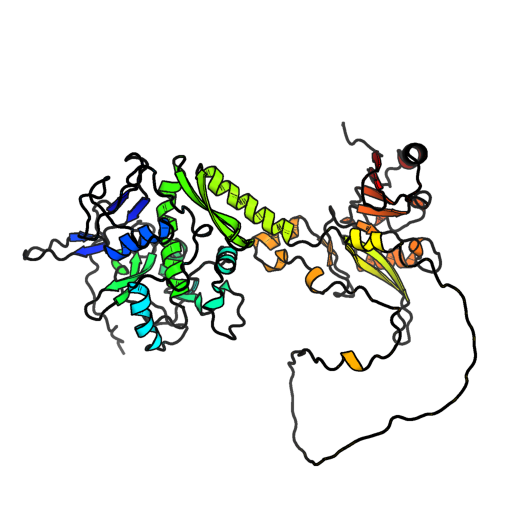SN

InterPro domains:
  IPR045518 2EXR domain [PF20150] (306-463)